Protein AF-0000000080411029 (afdb_homodimer)

Organism: NCBI:txid1345023

Foldseek 3Di:
DDPVVVVVVVLLVLLLVQVLVCCLVPNLVPDDLVNSCVSSVHDSVVSCVSPVDSLQSLLVNLLVLCQVLLVVLLVLLPDDDFLLNSLLVLLVVLLCCLVPVVSSLQSNVRSVVVQVPDPDGGVPNVSVVVSVVSSLVSCVSSLVRLQPVQQWDNPDPSSVLSVCLSVVLNVLSSCCSNCVVVDPDPPPADSSNVSVVSSCVSSVNTGD/DDPVVVVVVVLLVLLLVLVLVCCLVPNLVPDDLVNSCVSSVHDSVVSCVSPVDSLQSLLVSLLVLCQVLLVVLLVLLPDDDFLLNSLLVLLVVLLCCLVPVVSSLQSNVRSVVVQVPDPDGGVPNVSVVVSVVSSLVSCVSSLVRLQPVQQWDNPDPSSVLSVCLNVVLNVLSSCCSNCVVVDPDPPPADSSNVSVVSSCVSSVNTGD

Nearest PDB structures (foldseek):
  8svd-assembly1_T  TM=6.597E-01  e=1.134E-05  Mycolicibacterium baixiangningiae
  8sv6-assembly1_B  TM=6.384E-01  e=9.850E-06  Mycolicibacterium smegmatis
  8svd-assembly2_K  TM=6.371E-01  e=4.619E-05  Mycolicibacterium baixiangningiae
  3p9t-assembly1_B  TM=7.401E-01  e=1.561E-04  Stenotrophomonas maltophilia
  8sv6-assembly2_D  TM=5.876E-01  e=1.356E-04  Mycolicibacterium smegmatis

Secondary structure (DSSP, 8-state):
--HHHHHHHHHHHHHHHHHHHHHHHH-TTT--HHHHHHHTT--HHHHHHH-SSHHHHHHHHHHHHHHHHHHHHHHHHTSSS-HHHHHHHHHHHHHHHHHH-HHHHHHHHHHHHHHHHSSSPPTTHHHHHHHHHHHHHTTHHHHHHHHHSSSS-TTS-HHHHHHHHHHHHHHHHHHHHHTTTTS---TT--HHHHHHHHHHHHHHHH--/--HHHHHHHHHHHHHHHHHHHHHHHH-TTT--HHHHHHHTT--HHHHHHH-SSHHHHHHHHHHHHHHHHHHHHHHHHTSSS-HHHHHHHHHHHHHHHHHH-HHHHHHHHHHHHHHHHSSSPPTTHHHHHHHHHHHHHTTHHHHHHHHHSSSS-TTS-HHHHHHHHHHHHHHHHHHHHHTTTTS---TT--HHHHHHHHHHHHHHHH--

Solvent-accessible surface area (backbone atoms only — not comparable to full-atom values): 22110 Å² total; per-residue (Å²): 129,53,72,68,56,49,51,50,52,52,51,51,48,46,45,34,53,46,38,46,54,45,32,63,65,58,27,74,82,70,52,46,68,58,58,42,13,57,73,53,72,43,55,54,68,59,45,38,71,78,37,78,41,70,55,43,44,53,38,50,30,49,37,60,69,48,47,62,54,41,56,50,42,48,52,44,45,65,47,88,79,53,29,45,59,33,53,50,49,48,53,50,49,51,52,48,41,49,72,73,33,47,68,59,35,43,44,50,53,52,46,50,52,51,60,51,50,46,90,57,81,52,57,62,44,63,60,44,31,50,51,44,42,53,41,56,55,40,44,48,63,32,37,55,37,28,73,69,68,61,42,26,38,86,90,54,62,47,60,62,50,53,53,36,47,52,51,43,52,50,50,39,48,39,43,51,65,51,31,48,85,67,41,57,53,59,94,81,55,53,66,67,54,40,51,52,52,49,50,49,34,56,52,60,58,37,44,101,128,51,73,66,55,49,52,50,50,52,51,51,49,47,45,35,52,46,38,48,54,44,32,62,63,57,27,72,81,70,53,47,70,60,57,43,14,58,72,53,73,44,54,53,68,60,46,36,71,77,37,79,42,70,54,42,44,54,38,50,32,49,38,59,67,49,48,62,54,40,56,50,42,47,51,43,43,67,47,89,79,50,28,44,59,34,52,50,49,47,52,50,49,51,51,46,41,48,72,74,32,45,68,59,35,41,45,51,54,52,46,52,53,51,59,50,53,45,91,57,81,53,55,64,43,64,59,43,30,50,50,44,43,52,42,57,54,40,44,47,61,31,40,56,36,27,72,69,69,61,42,26,39,87,89,54,63,49,60,62,50,52,53,34,48,53,51,45,53,48,50,39,47,37,46,51,66,50,32,48,86,67,41,57,53,59,95,80,56,52,66,68,54,38,53,52,51,48,51,50,35,57,52,60,59,38,44,100

Sequence (416 aa):
MSKRQQNKEERMNRIIEQAEVLFLQDGFERVQMQDIADASELGVATLFRYFPKKDQLIVAAAVRNLAPTLDAFKELTSRPGNAYSRLEAILDYLLDQQVKRTSHSRFREAFESYASSVASPLPGIDDYIELQREIMETLEPLIADGKTDGSLRSNLDVKATVVTIINAFGTFGNNIILKSHISYLEDDIEPLIQQRVLREMLLSYVRPMSKRQQNKEERMNRIIEQAEVLFLQDGFERVQMQDIADASELGVATLFRYFPKKDQLIVAAAVRNLAPTLDAFKELTSRPGNAYSRLEAILDYLLDQQVKRTSHSRFREAFESYASSVASPLPGIDDYIELQREIMETLEPLIADGKTDGSLRSNLDVKATVVTIINAFGTFGNNIILKSHISYLEDDIEPLIQQRVLREMLLSYVRP

pLDDT: mean 90.52, std 8.32, range [55.97, 97.88]

Radius of gyration: 22.99 Å; Cα contacts (8 Å, |Δi|>4): 470; chains: 2; bounding box: 78×58×42 Å

InterPro domains:
  IPR001647 DNA-binding HTH domain, TetR-type [PF00440] (15-60)
  IPR001647 DNA-binding HTH domain, TetR-type [PR00455] (15-28)
  IPR001647 DNA-binding HTH domain, TetR-type [PR00455] (36-59)
  IPR001647 DNA-binding HTH domain, TetR-type [PS50977] (9-69)
  IPR009057 Homedomain-like superfamily [SSF46689] (2-86)
  IPR036271 Tetracyclin repressor-like, C-terminal domain superfamily [SSF48498] (84-171)
  IPR050109 HTH-type, TetR-like transcriptional regulator [PTHR30055] (3-175)

Structure (mmCIF, N/CA/C/O backbone):
data_AF-0000000080411029-model_v1
#
loop_
_entity.id
_entity.type
_entity.pdbx_description
1 polymer 'HTH tetR-type domain-containing protein'
#
loop_
_atom_site.group_PDB
_atom_site.id
_atom_site.type_symbol
_atom_site.label_atom_id
_atom_site.label_alt_id
_atom_site.label_comp_id
_atom_site.label_asym_id
_atom_site.label_entity_id
_atom_site.label_seq_id
_atom_site.pdbx_PDB_ins_code
_atom_site.Cartn_x
_atom_site.Cartn_y
_atom_site.Cartn_z
_atom_site.occupancy
_atom_site.B_iso_or_equiv
_atom_site.auth_seq_id
_atom_site.auth_comp_id
_atom_site.auth_asym_id
_atom_site.auth_atom_id
_atom_site.pdbx_PDB_model_num
ATOM 1 N N . MET A 1 1 ? 38.125 9.586 5.469 1 70.38 1 MET A N 1
ATOM 2 C CA . MET A 1 1 ? 37.312 10.695 5.984 1 70.38 1 MET A CA 1
ATOM 3 C C . MET A 1 1 ? 38 11.375 7.156 1 70.38 1 MET A C 1
ATOM 5 O O . MET A 1 1 ? 38.625 10.711 7.984 1 70.38 1 MET A O 1
ATOM 9 N N . SER A 1 2 ? 37.969 12.609 7.156 1 81.25 2 SER A N 1
ATOM 10 C CA . SER A 1 2 ? 38.562 13.367 8.266 1 81.25 2 SER A CA 1
ATOM 11 C C . SER A 1 2 ? 37.688 13.234 9.523 1 81.25 2 SER A C 1
ATOM 13 O O . SER A 1 2 ? 36.531 12.82 9.453 1 81.25 2 SER A O 1
ATOM 15 N N . LYS A 1 3 ? 38.312 13.391 10.695 1 82.56 3 LYS A N 1
ATOM 16 C CA . LYS A 1 3 ? 37.594 13.32 11.969 1 82.56 3 LYS A CA 1
ATOM 17 C C . LYS A 1 3 ? 36.406 14.25 11.969 1 82.56 3 LYS A C 1
ATOM 19 O O . LYS A 1 3 ? 35.344 13.898 12.492 1 82.56 3 LYS A O 1
ATOM 24 N N . ARG A 1 4 ? 36.625 15.406 11.352 1 84.56 4 ARG A N 1
ATOM 25 C CA . ARG A 1 4 ? 35.562 16.406 11.266 1 84.56 4 ARG A CA 1
ATOM 26 C C . ARG A 1 4 ? 34.375 15.875 10.438 1 84.56 4 ARG A C 1
ATOM 28 O O . ARG A 1 4 ? 33.219 16.047 10.812 1 84.56 4 ARG A O 1
ATOM 35 N N . GLN A 1 5 ? 34.812 15.258 9.344 1 84.56 5 GLN A N 1
ATOM 36 C CA . GLN A 1 5 ? 33.781 14.695 8.469 1 84.56 5 GLN A CA 1
ATOM 37 C C . GLN A 1 5 ? 33.031 13.555 9.156 1 84.56 5 GLN A C 1
ATOM 39 O O . GLN A 1 5 ? 31.828 13.43 9.031 1 84.56 5 GLN A O 1
ATOM 44 N N . GLN A 1 6 ? 33.719 12.805 9.891 1 84 6 GLN A N 1
ATOM 45 C CA . GLN A 1 6 ? 33.125 11.688 10.625 1 84 6 GLN A CA 1
ATOM 46 C C . GLN A 1 6 ? 32.156 12.18 11.703 1 84 6 GLN A C 1
ATOM 48 O O . GLN A 1 6 ? 31.078 11.617 11.883 1 84 6 GLN A O 1
ATOM 53 N N . ASN A 1 7 ? 32.594 13.211 12.383 1 84.06 7 ASN A N 1
ATOM 54 C CA . ASN A 1 7 ? 31.734 13.781 13.422 1 84.06 7 ASN A CA 1
ATOM 55 C C . ASN A 1 7 ? 30.453 14.375 12.836 1 84.06 7 ASN A C 1
ATOM 57 O O . ASN A 1 7 ? 29.375 14.242 13.422 1 84.06 7 ASN A O 1
ATOM 61 N N . LYS A 1 8 ? 30.625 14.977 11.703 1 87.69 8 LYS A N 1
ATOM 62 C CA . LYS A 1 8 ? 29.469 15.555 11.023 1 87.69 8 LYS A CA 1
ATOM 63 C C . LYS A 1 8 ? 28.484 14.461 10.602 1 87.69 8 LYS A C 1
ATOM 65 O O . LYS A 1 8 ? 27.266 14.617 10.781 1 87.69 8 LYS A O 1
ATOM 70 N N . GLU A 1 9 ? 29.031 13.414 10.102 1 89 9 GLU A N 1
ATOM 71 C CA . GLU A 1 9 ? 28.203 12.297 9.664 1 89 9 GLU A CA 1
ATOM 72 C C . GLU A 1 9 ? 27.484 11.648 10.844 1 89 9 GLU A C 1
ATOM 74 O O . GLU A 1 9 ? 26.312 11.258 10.727 1 89 9 GLU A O 1
ATOM 79 N N . GLU A 1 10 ? 28.141 11.539 11.867 1 90.88 10 GLU A N 1
ATOM 80 C CA . GLU A 1 10 ? 27.547 10.961 13.07 1 90.88 10 GLU A CA 1
ATOM 81 C C . GLU A 1 10 ? 26.406 11.836 13.594 1 90.88 10 GLU A C 1
ATOM 83 O O . GLU A 1 10 ? 25.375 11.32 14.031 1 90.88 10 GLU A O 1
ATOM 88 N N . ARG A 1 11 ? 26.656 13.133 13.617 1 91.5 11 ARG A N 1
ATOM 89 C CA . ARG A 1 11 ? 25.625 14.055 14.062 1 91.5 11 ARG A CA 1
ATOM 90 C C . ARG A 1 11 ? 24.406 14.008 13.148 1 91.5 11 ARG A C 1
ATOM 92 O O . ARG A 1 11 ? 23.266 13.992 13.609 1 91.5 11 ARG A O 1
ATOM 99 N N . MET A 1 12 ? 24.734 13.984 11.898 1 93.94 12 MET A N 1
ATOM 100 C CA . MET A 1 12 ? 23.672 13.906 10.914 1 93.94 12 MET A CA 1
ATOM 101 C C . MET A 1 12 ? 22.844 12.641 11.117 1 93.94 12 MET A C 1
ATOM 103 O O . MET A 1 12 ? 21.609 12.695 11.086 1 93.94 12 MET A O 1
ATOM 107 N N . ASN A 1 13 ? 23.469 11.594 11.367 1 94.12 13 ASN A N 1
ATOM 108 C CA . ASN A 1 13 ? 22.781 10.32 11.586 1 94.12 13 ASN A CA 1
ATOM 109 C C . ASN A 1 13 ? 21.922 10.352 12.836 1 94.12 13 ASN A C 1
ATOM 111 O O . ASN A 1 13 ? 20.812 9.805 12.852 1 94.12 13 ASN A O 1
ATOM 115 N N . ARG A 1 14 ? 22.406 10.953 13.797 1 94.31 14 ARG A N 1
ATOM 116 C CA . ARG A 1 14 ? 21.641 11.078 15.031 1 94.31 14 ARG A CA 1
ATOM 117 C C . ARG A 1 14 ? 20.391 11.914 14.828 1 94.31 14 ARG A C 1
ATOM 119 O O . ARG A 1 14 ? 19.312 11.578 15.336 1 94.31 14 ARG A O 1
ATOM 126 N N . ILE A 1 15 ? 20.547 12.992 14.109 1 97 15 ILE A N 1
ATOM 127 C CA . ILE A 1 15 ? 19.422 13.859 13.797 1 97 15 ILE A CA 1
ATOM 128 C C . ILE A 1 15 ? 18.359 13.062 13.047 1 97 15 ILE A C 1
ATOM 130 O O . ILE A 1 15 ? 17.188 13.086 13.406 1 97 15 ILE A O 1
ATOM 134 N N . ILE A 1 16 ? 18.828 12.328 12.102 1 97.12 16 ILE A N 1
ATOM 135 C CA . ILE A 1 16 ? 17.922 11.578 11.234 1 97.12 16 ILE A CA 1
ATOM 136 C C . ILE A 1 16 ? 17.203 10.5 12.055 1 97.12 16 ILE A C 1
ATOM 138 O O . ILE A 1 16 ? 15.992 10.305 11.906 1 97.12 16 ILE A O 1
ATOM 142 N N . GLU A 1 17 ? 17.906 9.867 12.93 1 95.25 17 GLU A N 1
ATOM 143 C CA . GLU A 1 17 ? 17.328 8.82 13.766 1 95.25 17 GLU A CA 1
ATOM 144 C C . GLU A 1 17 ? 16.25 9.375 14.688 1 95.25 17 GLU A C 1
ATOM 146 O O . GLU A 1 17 ? 15.172 8.781 14.812 1 95.25 17 GLU A O 1
ATOM 151 N N . GLN A 1 18 ? 16.5 10.461 15.273 1 96.44 18 GLN A N 1
ATOM 152 C CA . GLN A 1 18 ? 15.523 11.086 16.156 1 96.44 18 GLN A CA 1
ATOM 153 C C . GLN A 1 18 ? 14.305 11.57 15.383 1 96.44 18 GLN A C 1
ATOM 155 O O . GLN A 1 18 ? 13.172 11.453 15.859 1 96.44 18 GLN A O 1
ATOM 160 N N . ALA A 1 19 ? 14.578 12.109 14.273 1 97.12 19 ALA A N 1
ATOM 161 C CA . ALA A 1 19 ? 13.484 12.578 13.414 1 97.12 19 ALA A CA 1
ATOM 162 C C . ALA A 1 19 ? 12.562 11.43 13.031 1 97.12 19 ALA A C 1
ATOM 164 O O . ALA A 1 19 ? 11.336 11.57 13.062 1 97.12 19 ALA A O 1
ATOM 165 N N . GLU A 1 20 ? 13.148 10.297 12.664 1 94.94 20 GLU A N 1
ATOM 166 C CA . GLU A 1 20 ? 12.367 9.133 12.281 1 94.94 20 GLU A CA 1
ATOM 167 C C . GLU A 1 20 ? 11.414 8.711 13.391 1 94.94 20 GLU A C 1
ATOM 169 O O . GLU A 1 20 ? 10.242 8.414 13.133 1 94.94 20 GLU A O 1
ATOM 174 N N . VAL A 1 21 ? 11.906 8.703 14.562 1 93.12 21 VAL A N 1
ATOM 175 C CA . VAL A 1 21 ? 11.102 8.312 15.719 1 93.12 21 VAL A CA 1
ATOM 176 C C . VAL A 1 21 ? 9.938 9.281 15.891 1 93.12 21 VAL A C 1
ATOM 178 O O . VAL A 1 21 ? 8.789 8.859 16.047 1 93.12 21 VAL A O 1
ATOM 181 N N . LEU A 1 22 ? 10.219 10.562 15.797 1 95.06 22 LEU A N 1
ATOM 182 C CA . LEU A 1 22 ? 9.195 11.586 15.977 1 95.06 22 LEU A CA 1
ATOM 183 C C . LEU A 1 22 ? 8.172 11.531 14.844 1 95.06 22 LEU A C 1
ATOM 185 O O . LEU A 1 22 ? 6.969 11.656 15.086 1 95.06 22 LEU A O 1
ATOM 189 N N . PHE A 1 23 ? 8.672 11.344 13.641 1 93 23 PHE A N 1
ATOM 190 C CA . PHE A 1 23 ? 7.781 11.266 12.492 1 93 23 PHE A CA 1
ATOM 191 C C . PHE A 1 23 ? 6.84 10.078 12.609 1 93 23 PHE A C 1
ATOM 193 O O . PHE A 1 23 ? 5.668 10.164 12.242 1 93 23 PHE A O 1
ATOM 200 N N . LEU A 1 24 ? 7.316 8.969 13.07 1 87.56 24 LEU A N 1
ATOM 201 C CA . LEU A 1 24 ? 6.496 7.773 13.242 1 87.56 24 LEU A CA 1
ATOM 202 C C . LEU A 1 24 ? 5.461 7.977 14.344 1 87.56 24 LEU A C 1
ATOM 204 O O . LEU A 1 24 ? 4.328 7.5 14.227 1 87.56 24 LEU A O 1
ATOM 208 N N . GLN A 1 25 ? 5.848 8.633 15.336 1 86.69 25 GLN A N 1
ATOM 209 C CA . GLN A 1 25 ? 4.992 8.805 16.5 1 86.69 25 GLN A CA 1
ATOM 210 C C . GLN A 1 25 ? 3.926 9.867 16.266 1 86.69 25 GLN A C 1
ATOM 212 O O . GLN A 1 25 ? 2.756 9.672 16.594 1 86.69 25 GLN A O 1
ATOM 217 N N . ASP A 1 26 ? 4.406 11 15.594 1 86.88 26 ASP A N 1
ATOM 218 C CA . ASP A 1 26 ? 3.527 12.164 15.586 1 86.88 26 ASP A CA 1
ATOM 219 C C . ASP A 1 26 ? 3.123 12.539 14.164 1 86.88 26 ASP A C 1
ATOM 221 O O . ASP A 1 26 ? 2.234 13.375 13.961 1 86.88 26 ASP A O 1
ATOM 225 N N . GLY A 1 27 ? 3.732 11.93 13.211 1 86.88 27 GLY A N 1
ATOM 226 C CA . GLY A 1 27 ? 3.416 12.25 11.828 1 86.88 27 GLY A CA 1
ATOM 227 C C . GLY A 1 27 ? 4.293 13.352 11.258 1 86.88 27 GLY A C 1
ATOM 228 O O . GLY A 1 27 ? 4.805 14.195 12 1 86.88 27 GLY A O 1
ATOM 229 N N . PHE A 1 28 ? 4.422 13.445 9.938 1 89.25 28 PHE A N 1
ATOM 230 C CA . PHE A 1 28 ? 5.312 14.367 9.234 1 89.25 28 PHE A CA 1
ATOM 231 C C . PHE A 1 28 ? 4.836 15.805 9.391 1 89.25 28 PHE A C 1
ATOM 233 O O . PHE A 1 28 ? 5.648 16.719 9.547 1 89.25 28 PHE A O 1
ATOM 240 N N . GLU A 1 29 ? 3.594 15.977 9.383 1 82.88 29 GLU A N 1
ATOM 241 C CA . GLU A 1 29 ? 3.039 17.328 9.359 1 82.88 29 GLU A CA 1
ATOM 242 C C . GLU A 1 29 ? 3.113 17.969 10.742 1 82.88 29 GLU A C 1
ATOM 244 O O . GLU A 1 29 ? 3.402 19.156 10.859 1 82.88 29 GLU A O 1
ATOM 249 N N . ARG A 1 30 ? 2.945 17.219 11.758 1 85.69 30 ARG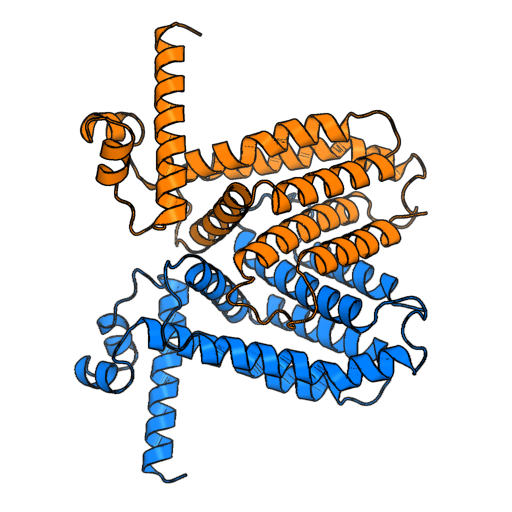 A N 1
ATOM 250 C CA . ARG A 1 30 ? 2.83 17.766 13.109 1 85.69 30 ARG A CA 1
ATOM 251 C C . ARG A 1 30 ? 4.207 18.016 13.719 1 85.69 30 ARG A C 1
ATOM 253 O O . ARG A 1 30 ? 4.379 18.938 14.516 1 85.69 30 ARG A O 1
ATOM 260 N N . VAL A 1 31 ? 5.121 17.219 13.367 1 94.19 31 VAL A N 1
ATOM 261 C CA . VAL A 1 31 ? 6.461 17.359 13.922 1 94.19 31 VAL A CA 1
ATOM 262 C C . VAL A 1 31 ? 7.102 18.641 13.406 1 94.19 31 VAL A C 1
ATOM 264 O O . VAL A 1 31 ? 7.066 18.922 12.203 1 94.19 31 VAL A O 1
ATOM 267 N N . GLN A 1 32 ? 7.629 19.453 14.281 1 96 32 GLN A N 1
ATOM 268 C CA . GLN A 1 32 ? 8.328 20.672 13.922 1 96 32 GLN A CA 1
ATOM 269 C C . GLN A 1 32 ? 9.836 20.5 14.047 1 96 32 GLN A C 1
ATOM 271 O O . GLN A 1 32 ? 10.312 19.609 14.758 1 96 32 GLN A O 1
ATOM 276 N N . MET A 1 33 ? 10.523 21.406 13.312 1 97.12 33 MET A N 1
ATOM 277 C CA . MET A 1 33 ? 11.984 21.375 13.383 1 97.12 33 MET A CA 1
ATOM 278 C C . MET A 1 33 ? 12.469 21.578 14.812 1 97.12 33 MET A C 1
ATOM 280 O O . MET A 1 33 ? 13.453 20.969 15.234 1 97.12 33 MET A O 1
ATOM 284 N N . GLN A 1 34 ? 11.742 22.344 15.539 1 97.5 34 GLN A N 1
ATOM 285 C CA . GLN A 1 34 ? 12.109 22.578 16.938 1 97.5 34 GLN A CA 1
ATOM 286 C C . GLN A 1 34 ? 12.016 21.297 17.75 1 97.5 34 GLN A C 1
ATOM 288 O O . GLN A 1 34 ? 12.859 21.031 18.625 1 97.5 34 GLN A O 1
ATOM 293 N N . ASP A 1 35 ? 11.023 20.5 17.547 1 97.75 35 ASP A N 1
ATOM 294 C CA . ASP A 1 35 ? 10.875 19.219 18.234 1 97.75 35 ASP A CA 1
ATOM 295 C C . ASP A 1 35 ? 12.094 18.312 17.984 1 97.75 35 ASP A C 1
ATOM 297 O O . ASP A 1 35 ? 12.586 17.672 18.906 1 97.75 35 ASP A O 1
ATOM 301 N N . ILE A 1 36 ? 12.508 18.297 16.719 1 97.88 36 ILE A N 1
ATOM 302 C CA . ILE A 1 36 ? 13.633 17.453 16.328 1 97.88 36 ILE A CA 1
ATOM 303 C C . ILE A 1 36 ? 14.914 17.984 16.953 1 97.88 36 ILE A C 1
ATOM 305 O O . ILE A 1 36 ? 15.75 17.219 17.438 1 97.88 36 ILE A O 1
ATOM 309 N N . ALA A 1 37 ? 15.047 19.297 16.938 1 97.88 37 ALA A N 1
ATOM 310 C CA . ALA A 1 37 ? 16.203 19.922 17.562 1 97.88 37 ALA A CA 1
ATOM 311 C C . ALA A 1 37 ? 16.297 19.531 19.047 1 97.88 37 ALA A C 1
ATOM 313 O O . ALA A 1 37 ? 17.344 19.094 19.516 1 97.88 37 ALA A O 1
ATOM 314 N N . ASP A 1 38 ? 15.195 19.625 19.734 1 97.75 38 ASP A N 1
ATOM 315 C CA . ASP A 1 38 ? 15.133 19.297 21.156 1 97.75 38 ASP A CA 1
ATOM 316 C C . ASP A 1 38 ? 15.492 17.828 21.391 1 97.75 38 ASP A C 1
ATOM 318 O O . ASP A 1 38 ? 16.297 17.516 22.266 1 97.75 38 ASP A O 1
ATOM 322 N N . ALA A 1 39 ? 14.969 16.984 20.625 1 96.88 39 ALA A N 1
ATOM 323 C CA . ALA A 1 39 ? 15.195 15.539 20.766 1 96.88 39 ALA A CA 1
ATOM 324 C C . ALA A 1 39 ? 16.656 15.188 20.469 1 96.88 39 ALA A C 1
ATOM 326 O O . ALA A 1 39 ? 17.188 14.227 21.031 1 96.88 39 ALA A O 1
ATOM 327 N N . SER A 1 40 ? 17.219 15.922 19.594 1 96.44 40 SER A N 1
ATOM 328 C CA . SER A 1 40 ? 18.594 15.672 19.188 1 96.44 40 SER A CA 1
ATOM 329 C C . SER A 1 40 ? 19.578 16.453 20.047 1 96.44 40 SER A C 1
ATOM 331 O O . SER A 1 40 ? 20.781 16.438 19.812 1 96.44 40 SER A O 1
ATOM 333 N N . GLU A 1 41 ? 19.047 17.172 20.938 1 95.94 41 GLU A N 1
ATOM 334 C CA . GLU A 1 41 ? 19.859 17.969 21.844 1 95.94 41 GLU A CA 1
ATOM 335 C C . GLU A 1 41 ? 20.734 18.969 21.078 1 95.94 41 GLU A C 1
ATOM 337 O O . GLU A 1 41 ? 21.938 19.062 21.328 1 95.94 41 GLU A O 1
ATOM 342 N N . LEU A 1 42 ? 20.094 19.578 20.172 1 95.25 42 LEU A N 1
ATOM 343 C CA . LEU A 1 42 ? 20.719 20.609 19.359 1 95.25 42 LEU A CA 1
ATOM 344 C C . LEU A 1 42 ? 19.922 21.906 19.406 1 95.25 42 LEU A C 1
ATOM 346 O O . LEU A 1 42 ? 18.734 21.906 19.734 1 95.25 42 LEU A O 1
ATOM 350 N N . GLY A 1 43 ? 20.672 23.016 19.188 1 95.31 43 GLY A N 1
ATOM 351 C CA . GLY A 1 43 ? 19.953 24.25 18.875 1 95.31 43 GLY A CA 1
ATOM 352 C C . GLY A 1 43 ? 19.266 24.203 17.516 1 95.31 43 GLY A C 1
ATOM 353 O O . GLY A 1 43 ? 19.766 23.578 16.578 1 95.31 43 GLY A O 1
ATOM 354 N N . VAL A 1 44 ? 18.156 24.891 17.453 1 96.25 44 VAL A N 1
ATOM 355 C CA . VAL A 1 44 ? 17.344 24.859 16.234 1 96.25 44 VAL A CA 1
ATOM 356 C C . VAL A 1 44 ? 18.141 25.469 15.078 1 96.25 44 VAL A C 1
ATOM 358 O O . VAL A 1 44 ? 18.016 25.016 13.938 1 96.25 44 VAL A O 1
ATOM 361 N N . ALA A 1 45 ? 19 26.406 15.312 1 96.19 45 ALA A N 1
ATOM 362 C CA . ALA A 1 45 ? 19.828 27 14.273 1 96.19 45 ALA A CA 1
ATOM 363 C C . ALA A 1 45 ? 20.812 26 13.695 1 96.19 45 ALA A C 1
ATOM 365 O O . ALA A 1 45 ? 21.062 25.969 12.492 1 96.19 45 ALA A O 1
ATOM 366 N N . THR A 1 46 ? 21.375 25.266 14.539 1 96 46 THR A N 1
ATOM 367 C CA . THR A 1 46 ? 22.312 24.219 14.125 1 96 46 THR A CA 1
ATOM 368 C C . THR A 1 46 ? 21.609 23.188 13.25 1 96 46 THR A C 1
ATOM 370 O O . THR A 1 46 ? 22.141 22.75 12.234 1 96 46 THR A O 1
ATOM 373 N N . LEU A 1 47 ? 20.375 22.766 13.688 1 97.19 47 LEU A N 1
ATOM 374 C CA . LEU A 1 47 ? 19.609 21.812 12.898 1 97.19 47 LEU A CA 1
ATOM 375 C C . LEU A 1 47 ? 19.375 22.328 11.492 1 97.19 47 LEU A C 1
ATOM 377 O O . LEU A 1 47 ? 19.531 21.594 10.516 1 97.19 47 LEU A O 1
ATOM 381 N N . PHE A 1 48 ? 19.125 23.578 11.359 1 96.75 48 PHE A N 1
ATOM 382 C CA . PHE A 1 48 ? 18.812 24.172 10.07 1 96.75 48 PHE A CA 1
ATOM 383 C C . PHE A 1 48 ? 20.062 24.266 9.203 1 96.75 48 PHE A C 1
ATOM 385 O O . PHE A 1 48 ? 19.969 24.328 7.973 1 96.75 48 PHE A O 1
ATOM 392 N N . ARG A 1 49 ? 21.219 24.266 9.859 1 95.62 49 ARG A N 1
ATOM 393 C CA . ARG A 1 49 ? 22.469 24.219 9.094 1 95.62 49 ARG A CA 1
ATOM 394 C C . ARG A 1 49 ? 22.625 22.859 8.398 1 95.62 49 ARG A C 1
ATOM 396 O O . ARG A 1 49 ? 23.172 22.781 7.297 1 95.62 49 ARG A O 1
ATOM 403 N N . TYR A 1 50 ? 22.141 21.844 9.07 1 95.25 50 TYR A N 1
ATOM 404 C CA . TYR A 1 50 ? 22.203 20.5 8.5 1 95.25 50 TYR A CA 1
ATOM 405 C C . TYR A 1 50 ? 21.078 20.266 7.504 1 95.25 50 TYR A C 1
ATOM 407 O O . TYR A 1 50 ? 21.297 19.688 6.434 1 95.25 50 TYR A O 1
ATOM 415 N N . PHE A 1 51 ? 19.859 20.703 7.926 1 96.81 51 PHE A N 1
ATOM 416 C CA . PHE A 1 51 ? 18.641 20.516 7.137 1 96.81 51 PHE A CA 1
ATOM 417 C C . PHE A 1 51 ? 17.828 21.797 7.066 1 96.81 51 PHE A C 1
ATOM 419 O O . PHE A 1 51 ? 16.922 22.016 7.867 1 96.81 51 PHE A O 1
ATOM 426 N N . PRO A 1 52 ? 18.109 22.547 6.062 1 95.62 52 PRO A N 1
ATOM 427 C CA . PRO A 1 52 ? 17.453 23.859 5.941 1 95.62 52 PRO A CA 1
ATOM 428 C C . PRO A 1 52 ? 15.945 23.766 5.777 1 95.62 52 PRO A C 1
ATOM 430 O O . PRO A 1 52 ? 15.219 24.719 6.086 1 95.62 52 PRO A O 1
ATOM 433 N N . LYS A 1 53 ? 15.508 22.578 5.285 1 94.88 53 LYS A N 1
ATOM 434 C CA . LYS A 1 53 ? 14.078 22.328 5.125 1 94.88 53 LYS A CA 1
ATOM 435 C C . LYS A 1 53 ? 13.68 21 5.746 1 94.88 53 LYS A C 1
ATOM 437 O O . LYS A 1 53 ? 14.406 20.016 5.641 1 94.88 53 LYS A O 1
ATOM 442 N N . LYS A 1 54 ? 12.547 20.969 6.352 1 95.38 54 LYS A N 1
ATOM 443 C CA . LYS A 1 54 ? 12.031 19.75 6.969 1 95.38 54 LYS A CA 1
ATOM 444 C C . LYS A 1 54 ? 11.914 18.625 5.949 1 95.38 54 LYS A C 1
ATOM 446 O O . LYS A 1 54 ? 12.25 17.469 6.246 1 95.38 54 LYS A O 1
ATOM 451 N N . ASP A 1 55 ? 11.492 18.938 4.734 1 94.44 55 ASP A N 1
ATOM 452 C CA . ASP A 1 55 ? 11.297 17.938 3.689 1 94.44 55 ASP A CA 1
ATOM 453 C C . ASP A 1 55 ? 12.602 17.203 3.375 1 94.44 55 ASP A C 1
ATOM 455 O O . ASP A 1 55 ? 12.602 16.016 3.092 1 94.44 55 ASP A O 1
ATOM 459 N N . GLN A 1 56 ? 13.664 17.906 3.42 1 96 56 GLN A N 1
ATOM 460 C CA . GLN A 1 56 ? 14.961 17.297 3.168 1 96 56 GLN A CA 1
ATOM 461 C C . GLN A 1 56 ? 15.305 16.266 4.25 1 96 56 GLN A C 1
ATOM 463 O O . GLN A 1 56 ? 15.906 15.234 3.961 1 96 56 GLN A O 1
ATOM 468 N N . LEU A 1 57 ? 14.938 16.641 5.453 1 97.38 57 LEU A N 1
ATOM 469 C CA . LEU A 1 57 ? 15.148 15.734 6.566 1 97.38 57 LEU A CA 1
ATOM 470 C C . LEU A 1 57 ? 14.266 14.492 6.438 1 97.38 57 LEU A C 1
ATOM 472 O O . LEU A 1 57 ? 14.703 13.375 6.707 1 97.38 57 LEU A O 1
ATOM 476 N N . ILE A 1 58 ? 13.07 14.648 6.004 1 96.69 58 ILE A N 1
ATOM 477 C CA . ILE A 1 58 ? 12.141 13.547 5.789 1 96.69 58 ILE A CA 1
ATOM 478 C C . ILE A 1 58 ? 12.703 12.594 4.734 1 96.69 58 ILE A C 1
ATOM 480 O O . ILE A 1 58 ? 12.727 11.375 4.941 1 96.69 58 ILE A O 1
ATOM 484 N N . VAL A 1 59 ? 13.18 13.141 3.66 1 96.56 59 VAL A N 1
ATOM 485 C CA . VAL A 1 59 ? 13.734 12.32 2.584 1 96.56 59 VAL A CA 1
ATOM 486 C C . VAL A 1 59 ? 14.992 11.609 3.072 1 96.56 59 VAL A C 1
ATOM 488 O O . VAL A 1 59 ? 15.188 10.422 2.793 1 96.56 59 VAL A O 1
ATOM 491 N N . ALA A 1 60 ? 15.789 12.328 3.805 1 97.12 60 ALA A N 1
ATOM 492 C CA . ALA A 1 60 ? 17 11.727 4.344 1 97.12 60 ALA A CA 1
ATOM 493 C C . ALA A 1 60 ? 16.672 10.547 5.258 1 97.12 60 ALA A C 1
ATOM 495 O O . ALA A 1 60 ? 17.344 9.516 5.223 1 97.12 60 ALA A O 1
ATOM 496 N N . ALA A 1 61 ? 15.68 10.711 6.062 1 97.06 61 ALA A N 1
ATOM 497 C CA . ALA A 1 61 ? 15.219 9.641 6.934 1 97.06 61 ALA A CA 1
ATOM 498 C C . ALA A 1 61 ? 14.727 8.445 6.121 1 97.06 61 ALA A C 1
ATOM 500 O O . ALA A 1 61 ? 14.969 7.293 6.48 1 97.06 61 ALA A O 1
ATOM 501 N N . ALA A 1 62 ? 14.047 8.711 5.035 1 96.19 62 ALA A N 1
ATOM 502 C CA . ALA A 1 62 ? 13.547 7.656 4.156 1 96.19 62 ALA A CA 1
ATOM 503 C C . ALA A 1 62 ? 14.695 6.898 3.498 1 96.19 62 ALA A C 1
ATOM 505 O O . ALA A 1 62 ? 14.656 5.668 3.398 1 96.19 62 ALA A O 1
ATOM 506 N N . VAL A 1 63 ? 15.664 7.637 3.066 1 96.25 63 VAL A N 1
ATOM 507 C CA . VAL A 1 63 ? 16.828 7.023 2.443 1 96.25 63 VAL A CA 1
ATOM 508 C C . VAL A 1 63 ? 17.562 6.141 3.455 1 96.25 63 VAL A C 1
ATOM 510 O O . VAL A 1 63 ? 17.906 5 3.152 1 96.25 63 VAL A O 1
ATOM 513 N N . ARG A 1 64 ? 17.719 6.668 4.613 1 95.25 64 ARG A N 1
ATOM 514 C CA . ARG A 1 64 ? 18.359 5.891 5.676 1 95.25 64 ARG A CA 1
ATOM 515 C C . ARG A 1 64 ? 17.562 4.625 5.98 1 95.25 64 ARG A C 1
ATOM 517 O O . ARG A 1 64 ? 18.141 3.557 6.184 1 95.25 64 ARG A O 1
ATOM 524 N N . ASN A 1 65 ? 16.297 4.754 6.043 1 93.56 65 ASN A N 1
ATOM 525 C CA . ASN A 1 65 ? 15.398 3.643 6.332 1 93.56 65 ASN A CA 1
ATOM 526 C C . ASN A 1 65 ? 15.5 2.547 5.277 1 93.56 65 ASN A C 1
ATOM 528 O O . ASN A 1 65 ? 15.422 1.36 5.594 1 93.56 65 ASN A O 1
ATOM 532 N N . LEU A 1 66 ? 15.711 2.934 4.031 1 93.69 66 LEU A N 1
ATOM 533 C CA . LEU A 1 66 ? 15.688 2.021 2.895 1 93.69 66 LEU A CA 1
ATOM 534 C C . LEU A 1 66 ? 17.062 1.416 2.654 1 93.69 66 LEU A C 1
ATOM 536 O O . LEU A 1 66 ? 17.172 0.327 2.088 1 93.69 66 LEU A O 1
ATOM 540 N N . ALA A 1 67 ? 18.094 2.012 3.102 1 94.62 67 ALA A N 1
ATOM 541 C CA . ALA A 1 67 ? 19.484 1.703 2.76 1 94.62 67 ALA A CA 1
ATOM 542 C C . ALA A 1 67 ? 19.828 0.261 3.121 1 94.62 67 ALA A C 1
ATOM 544 O O . ALA A 1 67 ? 20.469 -0.441 2.344 1 94.62 67 ALA A O 1
ATOM 545 N N . PRO A 1 68 ? 19.359 -0.195 4.289 1 93.94 68 PRO A N 1
ATOM 546 C CA . PRO A 1 68 ? 19.703 -1.571 4.645 1 93.94 68 PRO A CA 1
ATOM 547 C C . PRO A 1 68 ? 19.188 -2.592 3.633 1 93.94 68 PRO A C 1
ATOM 549 O O . PRO A 1 68 ? 19.781 -3.668 3.482 1 93.94 68 PRO A O 1
ATOM 552 N N . THR A 1 69 ? 18.125 -2.309 2.936 1 95 69 THR A N 1
ATOM 553 C CA . THR A 1 69 ? 17.578 -3.199 1.924 1 95 69 THR A CA 1
ATOM 554 C C . THR A 1 69 ? 18.562 -3.412 0.782 1 95 69 THR A C 1
ATOM 556 O O . THR A 1 69 ? 18.688 -4.52 0.252 1 95 69 THR A O 1
ATOM 559 N N . LEU A 1 70 ? 19.25 -2.348 0.394 1 96.19 70 LEU A N 1
ATOM 560 C CA . LEU A 1 70 ? 20.234 -2.455 -0.675 1 96.19 70 LEU A CA 1
ATOM 561 C C . LEU A 1 70 ? 21.312 -3.475 -0.321 1 96.19 70 LEU A C 1
ATOM 563 O O . LEU A 1 70 ? 21.641 -4.355 -1.123 1 96.19 70 LEU A O 1
ATOM 567 N N . ASP A 1 71 ? 21.828 -3.35 0.922 1 96.12 71 ASP A N 1
ATOM 568 C CA . ASP A 1 71 ? 22.875 -4.258 1.354 1 96.12 71 ASP A CA 1
ATOM 569 C C . ASP A 1 71 ? 22.375 -5.695 1.425 1 96.12 71 ASP A C 1
ATOM 571 O O . ASP A 1 71 ? 23.078 -6.629 1.014 1 96.12 71 ASP A O 1
ATOM 575 N N . ALA A 1 72 ? 21.203 -5.875 1.941 1 96.81 72 ALA A N 1
ATOM 576 C CA . ALA A 1 72 ? 20.625 -7.207 2.045 1 96.81 72 ALA A CA 1
ATOM 577 C C . ALA A 1 72 ? 20.422 -7.828 0.666 1 96.81 72 ALA A C 1
ATOM 579 O O . ALA A 1 72 ? 20.766 -8.992 0.446 1 96.81 72 ALA A O 1
ATOM 580 N N . PHE A 1 73 ? 19.891 -7.031 -0.273 1 97.38 73 PHE A N 1
ATOM 581 C CA . PHE A 1 73 ? 19.641 -7.527 -1.62 1 97.38 73 PHE A CA 1
ATOM 582 C C . PHE A 1 73 ? 20.938 -7.891 -2.322 1 97.38 73 PHE A C 1
ATOM 584 O O . PHE A 1 73 ? 21.016 -8.914 -3.004 1 97.38 73 PHE A O 1
ATOM 591 N N . LYS A 1 74 ? 21.953 -7.051 -2.141 1 96.94 74 LYS A N 1
ATOM 592 C CA . LYS A 1 74 ? 23.266 -7.359 -2.711 1 96.94 74 LYS A CA 1
ATOM 593 C C . LYS A 1 74 ? 23.781 -8.711 -2.221 1 96.94 74 LYS A C 1
ATOM 595 O O . LYS A 1 74 ? 24.25 -9.531 -3.016 1 96.94 74 LYS A O 1
ATOM 600 N N . GLU A 1 75 ? 23.609 -8.875 -0.976 1 97.12 75 GLU A N 1
ATOM 601 C CA . GLU A 1 75 ? 24.078 -10.125 -0.373 1 97.12 75 GLU A CA 1
ATOM 602 C C . GLU A 1 75 ? 23.25 -11.312 -0.862 1 97.12 75 GLU A C 1
ATOM 604 O O . GLU A 1 75 ? 23.797 -12.336 -1.271 1 97.12 75 GLU A O 1
ATOM 609 N N . LEU A 1 76 ? 21.984 -11.242 -0.863 1 97.44 76 LEU A N 1
ATOM 610 C CA . LEU A 1 76 ? 21.078 -12.336 -1.166 1 97.44 76 LEU A CA 1
ATOM 611 C C . LEU A 1 76 ? 21.156 -12.719 -2.641 1 97.44 76 LEU A C 1
ATOM 613 O O . LEU A 1 76 ? 21.047 -13.898 -2.988 1 97.44 76 LEU A O 1
ATOM 617 N N . THR A 1 77 ? 21.344 -11.734 -3.52 1 96.31 77 THR A N 1
ATOM 618 C CA . THR A 1 77 ? 21.359 -12.008 -4.953 1 96.31 77 THR A CA 1
ATOM 619 C C . THR A 1 77 ? 22.719 -12.578 -5.383 1 96.31 77 THR A C 1
ATOM 621 O O . THR A 1 77 ? 22.844 -13.109 -6.484 1 96.31 77 THR A O 1
ATOM 624 N N . SER A 1 78 ? 23.703 -12.461 -4.527 1 92.56 78 SER A N 1
ATOM 625 C CA . SER A 1 78 ? 25.031 -12.953 -4.844 1 92.56 78 SER A CA 1
ATOM 626 C C . SER A 1 78 ? 25.312 -14.289 -4.164 1 92.56 78 SER A C 1
ATOM 628 O O . SER A 1 78 ? 26.375 -14.883 -4.348 1 92.56 78 SER A O 1
ATOM 630 N N . ARG A 1 79 ? 24.344 -14.758 -3.408 1 93.5 79 ARG A N 1
ATOM 631 C CA . ARG A 1 79 ? 24.5 -16.031 -2.723 1 93.5 79 ARG A CA 1
ATOM 632 C C . ARG A 1 79 ? 24.594 -17.188 -3.721 1 93.5 79 ARG A C 1
ATOM 634 O O . ARG A 1 79 ? 24 -17.125 -4.801 1 93.5 79 ARG A O 1
ATOM 641 N N . PRO A 1 80 ? 25.391 -18.219 -3.285 1 94.62 80 PRO A N 1
ATOM 642 C CA . PRO A 1 80 ? 25.375 -19.406 -4.133 1 94.62 80 PRO A CA 1
ATOM 643 C C . PRO A 1 80 ? 23.984 -20.031 -4.258 1 94.62 80 PRO A C 1
ATOM 645 O O . PRO A 1 80 ? 23.141 -19.859 -3.365 1 94.62 80 PRO A O 1
ATOM 648 N N . GLY A 1 81 ? 23.797 -20.734 -5.383 1 95.19 81 GLY A N 1
ATOM 649 C CA . GLY A 1 81 ? 22.5 -21.344 -5.648 1 95.19 81 GLY A CA 1
ATOM 650 C C . GLY A 1 81 ? 21.906 -20.922 -6.98 1 95.19 81 GLY A C 1
ATOM 651 O O . GLY A 1 81 ? 22.578 -20.312 -7.805 1 95.19 81 GLY A O 1
ATOM 652 N N . ASN A 1 82 ? 20.641 -21.344 -7.176 1 96.81 82 ASN A N 1
ATOM 653 C CA . ASN A 1 82 ? 19.969 -20.984 -8.422 1 96.81 82 ASN A CA 1
ATOM 654 C C . ASN A 1 82 ? 19.016 -19.812 -8.234 1 96.81 82 ASN A C 1
ATOM 656 O O . ASN A 1 82 ? 18.875 -19.297 -7.125 1 96.81 82 ASN A O 1
ATOM 660 N N . ALA A 1 83 ? 18.438 -19.312 -9.242 1 97.25 83 ALA A N 1
ATOM 661 C CA . ALA A 1 83 ? 17.594 -18.109 -9.227 1 97.25 83 ALA A CA 1
ATOM 662 C C . ALA A 1 83 ? 16.406 -18.297 -8.297 1 97.25 83 ALA A C 1
ATOM 664 O O . ALA A 1 83 ? 16.047 -17.375 -7.555 1 97.25 83 ALA A O 1
ATOM 665 N N . TYR A 1 84 ? 15.828 -19.469 -8.312 1 97.75 84 TYR A N 1
ATOM 666 C CA . TYR A 1 84 ? 14.664 -19.734 -7.469 1 97.75 84 TYR A CA 1
ATOM 667 C C . TYR A 1 84 ? 15.016 -19.609 -5.992 1 97.75 84 TYR A C 1
ATOM 669 O O . TYR A 1 84 ? 14.297 -18.953 -5.234 1 97.75 84 TYR A O 1
ATOM 677 N N . SER A 1 85 ? 16.094 -20.234 -5.59 1 97.38 85 SER A N 1
ATOM 678 C CA . SER A 1 85 ? 16.5 -20.203 -4.191 1 97.38 85 SER A CA 1
ATOM 679 C C . SER A 1 85 ? 16.828 -18.781 -3.744 1 97.38 85 SER A C 1
ATOM 681 O O . SER A 1 85 ? 16.562 -18.406 -2.598 1 97.38 85 SER A O 1
ATOM 683 N N . ARG A 1 86 ? 17.406 -17.984 -4.57 1 97.75 86 ARG A N 1
ATOM 684 C CA . ARG A 1 86 ? 17.688 -16.594 -4.25 1 97.75 86 ARG A CA 1
ATOM 685 C C . ARG A 1 86 ? 16.406 -15.773 -4.141 1 97.75 86 ARG A C 1
ATOM 687 O O . ARG A 1 86 ? 16.281 -14.922 -3.26 1 97.75 86 ARG A O 1
ATOM 694 N N . LEU A 1 87 ? 15.438 -16.016 -5.066 1 97.69 87 LEU A N 1
ATOM 695 C CA . LEU A 1 87 ? 14.133 -15.359 -4.973 1 97.69 87 LEU A CA 1
ATOM 696 C C . LEU A 1 87 ? 13.445 -15.711 -3.656 1 97.69 87 LEU A C 1
ATOM 698 O O . LEU A 1 87 ? 12.914 -14.828 -2.975 1 97.69 87 LEU A O 1
ATOM 702 N N . GLU A 1 88 ? 13.555 -16.938 -3.289 1 97.44 88 GLU A N 1
ATOM 703 C CA . GLU A 1 88 ? 12.992 -17.391 -2.02 1 97.44 88 GLU A CA 1
ATOM 704 C C . GLU A 1 88 ? 13.641 -16.672 -0.842 1 97.44 88 GLU A C 1
ATOM 706 O O . GLU A 1 88 ? 12.953 -16.25 0.093 1 97.44 88 GLU A O 1
ATOM 711 N N . ALA A 1 89 ? 14.898 -16.547 -0.897 1 97.31 89 ALA A N 1
ATOM 712 C CA . ALA A 1 89 ? 15.641 -15.883 0.171 1 97.31 89 ALA A CA 1
ATOM 713 C C . ALA A 1 89 ? 15.242 -14.414 0.285 1 97.31 89 ALA A C 1
ATOM 715 O O . ALA A 1 89 ? 15.156 -13.875 1.389 1 97.31 89 ALA A O 1
ATOM 716 N N . ILE A 1 90 ? 15.039 -13.805 -0.825 1 97.44 90 ILE A N 1
ATOM 717 C CA . ILE A 1 90 ? 14.617 -12.406 -0.843 1 97.44 90 ILE A CA 1
ATOM 718 C C . ILE A 1 90 ? 13.234 -12.281 -0.203 1 97.44 90 ILE A C 1
ATOM 720 O O . ILE A 1 90 ? 13 -11.391 0.618 1 97.44 90 ILE A O 1
ATOM 724 N N . LEU A 1 91 ? 12.312 -13.164 -0.566 1 97.19 91 LEU A N 1
ATOM 725 C CA . LEU A 1 91 ? 10.977 -13.133 0.026 1 97.19 91 LEU A CA 1
ATOM 726 C C . LEU A 1 91 ? 11.047 -13.398 1.526 1 97.19 91 LEU A C 1
ATOM 728 O O . LEU A 1 91 ? 10.305 -12.789 2.301 1 97.19 91 LEU A O 1
ATOM 732 N N . ASP A 1 92 ? 11.945 -14.297 1.936 1 95.56 92 ASP A N 1
ATOM 733 C CA . ASP A 1 92 ? 12.141 -14.562 3.357 1 95.56 92 ASP A CA 1
ATOM 734 C C . ASP A 1 92 ? 12.641 -13.312 4.082 1 95.56 92 ASP A C 1
ATOM 736 O O . ASP A 1 92 ? 12.188 -13.008 5.188 1 95.56 92 ASP A O 1
ATOM 740 N N . TYR A 1 93 ? 13.539 -12.672 3.461 1 95.44 93 TYR A N 1
ATOM 741 C CA . TYR A 1 93 ? 14.039 -11.422 4.016 1 95.44 93 TYR A CA 1
ATOM 742 C C . TYR A 1 93 ? 12.914 -10.406 4.184 1 95.44 93 TYR A C 1
ATOM 744 O O . TYR A 1 93 ? 12.789 -9.773 5.238 1 95.44 93 TYR A O 1
ATOM 752 N N . LEU A 1 94 ? 12.102 -10.234 3.141 1 93.81 94 LEU A N 1
ATOM 753 C CA . LEU A 1 94 ? 11.008 -9.273 3.189 1 93.81 94 LEU A CA 1
ATOM 754 C C . LEU A 1 94 ? 10.008 -9.641 4.277 1 93.81 94 LEU A C 1
ATOM 756 O O . LEU A 1 94 ? 9.508 -8.766 4.992 1 93.81 94 LEU A O 1
ATOM 760 N N . LEU A 1 95 ? 9.742 -10.883 4.41 1 91.75 95 LEU A N 1
ATOM 761 C CA . LEU A 1 95 ? 8.844 -11.352 5.461 1 91.75 95 LEU A CA 1
ATOM 762 C C . LEU A 1 95 ? 9.398 -11.031 6.84 1 91.75 95 LEU A C 1
ATOM 764 O O . LEU A 1 95 ? 8.672 -10.555 7.715 1 91.75 95 LEU A O 1
ATOM 768 N N . ASP A 1 96 ? 10.664 -11.281 7.008 1 90.81 96 ASP A N 1
ATOM 769 C CA . ASP A 1 96 ? 11.336 -11.031 8.281 1 90.81 96 ASP A CA 1
ATOM 770 C C . ASP A 1 96 ? 11.297 -9.547 8.641 1 90.81 96 ASP A C 1
ATOM 772 O O . ASP A 1 96 ? 11.094 -9.188 9.797 1 90.81 96 ASP A O 1
ATOM 776 N N . GLN A 1 97 ? 11.508 -8.703 7.641 1 87.75 97 GLN A N 1
ATOM 777 C CA . GLN A 1 97 ? 11.469 -7.258 7.852 1 87.75 97 GLN A CA 1
ATOM 778 C C . GLN A 1 97 ? 10.086 -6.805 8.312 1 87.75 97 GLN A C 1
ATOM 780 O O . GLN A 1 97 ? 9.969 -5.926 9.164 1 87.75 97 GLN A O 1
ATOM 785 N N . GLN A 1 98 ? 9.055 -7.352 7.812 1 83.31 98 GLN A N 1
ATOM 786 C CA . GLN A 1 98 ? 7.688 -6.973 8.133 1 83.31 98 GLN A CA 1
ATOM 787 C C . GLN A 1 98 ? 7.312 -7.414 9.547 1 83.31 98 GLN A C 1
ATOM 789 O O . GLN A 1 98 ? 6.539 -6.738 10.234 1 83.31 98 GLN A O 1
ATOM 794 N N . VAL A 1 99 ? 7.887 -8.539 9.953 1 80.38 99 VAL A N 1
ATOM 795 C CA . VAL A 1 99 ? 7.531 -9.117 11.25 1 80.38 99 VAL A CA 1
ATOM 796 C C . VAL A 1 99 ? 8.398 -8.492 12.344 1 80.38 99 VAL A C 1
ATOM 798 O O . VAL A 1 99 ? 7.902 -8.188 13.43 1 80.38 99 VAL A O 1
ATOM 801 N N . LYS A 1 100 ? 9.648 -8.25 12.047 1 79.31 100 LYS A N 1
ATOM 802 C CA . LYS A 1 100 ? 10.602 -7.852 13.086 1 79.31 100 LYS A CA 1
ATOM 803 C C . LYS A 1 100 ? 10.805 -6.34 13.086 1 79.31 100 LYS A C 1
ATOM 805 O O . LYS A 1 100 ? 11.211 -5.762 14.094 1 79.31 100 LYS A O 1
ATOM 810 N N . ARG A 1 101 ? 10.594 -5.75 11.977 1 79.94 101 ARG A N 1
ATOM 811 C CA . ARG A 1 101 ? 10.875 -4.324 11.867 1 79.94 101 ARG A CA 1
ATOM 812 C C . ARG A 1 101 ? 9.633 -3.551 11.438 1 79.94 101 ARG A C 1
ATOM 814 O O . ARG A 1 101 ? 9.656 -2.83 10.438 1 79.94 101 ARG A O 1
ATOM 821 N N . THR A 1 102 ? 8.75 -3.594 12.32 1 80.5 102 THR A N 1
ATOM 822 C CA . THR A 1 102 ? 7.441 -3.027 12.008 1 80.5 102 THR A CA 1
ATOM 823 C C . THR A 1 102 ? 7.523 -1.51 11.883 1 80.5 102 THR A C 1
ATOM 825 O O . THR A 1 102 ? 6.891 -0.918 11.008 1 80.5 102 THR A O 1
ATOM 828 N N . SER A 1 103 ? 8.422 -0.945 12.727 1 83.69 103 SER A N 1
ATOM 829 C CA . SER A 1 103 ? 8.562 0.506 12.68 1 83.69 103 SER A CA 1
ATOM 830 C C . SER A 1 103 ? 9.156 0.964 11.352 1 83.69 103 SER A C 1
ATOM 832 O O . SER A 1 103 ? 8.734 1.982 10.797 1 83.69 103 SER A O 1
ATOM 834 N N . HIS A 1 104 ? 10.086 0.174 10.805 1 86.31 104 HIS A N 1
ATOM 835 C CA . HIS A 1 104 ? 10.711 0.501 9.531 1 86.31 104 HIS A CA 1
ATOM 836 C C . HIS A 1 104 ? 9.711 0.413 8.383 1 86.31 104 HIS A C 1
ATOM 838 O O . HIS A 1 104 ? 9.664 1.301 7.527 1 86.31 104 HIS A O 1
ATOM 844 N N . SER A 1 105 ? 8.922 -0.613 8.438 1 84.69 105 SER A N 1
ATOM 845 C CA . SER A 1 105 ? 7.91 -0.804 7.395 1 84.69 105 SER A CA 1
ATOM 846 C C . SER A 1 105 ? 6.832 0.269 7.469 1 84.69 105 SER A C 1
ATOM 848 O O . SER A 1 105 ? 6.383 0.778 6.441 1 84.69 105 SER A O 1
ATOM 850 N N . ARG A 1 106 ? 6.5 0.547 8.656 1 83.19 106 ARG A N 1
ATOM 851 C CA . ARG A 1 106 ? 5.5 1.59 8.859 1 83.19 106 ARG A CA 1
ATOM 852 C C . ARG A 1 106 ? 6.008 2.938 8.359 1 83.19 106 ARG A C 1
ATOM 854 O O . ARG A 1 106 ? 5.258 3.693 7.734 1 83.19 106 ARG A O 1
ATOM 861 N N . PHE A 1 107 ? 7.242 3.188 8.688 1 88.12 107 PHE A N 1
ATOM 862 C CA . PHE A 1 107 ? 7.828 4.445 8.242 1 88.12 107 PHE A CA 1
ATOM 863 C C . PHE A 1 107 ? 7.855 4.516 6.715 1 88.12 107 PHE A C 1
ATOM 865 O O . PHE A 1 107 ? 7.508 5.543 6.133 1 88.12 107 PHE A O 1
ATOM 872 N N . ARG A 1 108 ? 8.227 3.459 6.117 1 88.06 108 ARG A N 1
ATOM 873 C CA . ARG A 1 108 ? 8.312 3.4 4.664 1 88.06 108 ARG A CA 1
ATOM 874 C C . ARG A 1 108 ? 6.957 3.676 4.023 1 88.06 108 ARG A C 1
ATOM 876 O O . ARG A 1 108 ? 6.855 4.461 3.08 1 88.06 108 ARG A O 1
ATOM 883 N N . GLU A 1 109 ? 6.027 3.004 4.504 1 83.69 109 GLU A N 1
ATOM 884 C CA . GLU A 1 109 ? 4.68 3.184 3.977 1 83.69 109 GLU A CA 1
ATOM 885 C C . GLU A 1 109 ? 4.191 4.617 4.18 1 83.69 109 GLU A C 1
ATOM 887 O O . GLU A 1 109 ? 3.609 5.215 3.273 1 83.69 109 GLU A O 1
ATOM 892 N N . ALA A 1 110 ? 4.402 5.172 5.336 1 82.81 110 ALA A N 1
ATOM 893 C CA . ALA A 1 110 ? 4.004 6.543 5.637 1 82.81 110 ALA A CA 1
ATOM 894 C C . ALA A 1 110 ? 4.707 7.531 4.715 1 82.81 110 ALA A C 1
ATOM 896 O O . ALA A 1 110 ? 4.086 8.469 4.207 1 82.81 110 ALA A O 1
ATOM 897 N N . PHE A 1 111 ? 5.941 7.297 4.523 1 89.06 111 PHE A N 1
ATOM 898 C CA . PHE A 1 111 ? 6.715 8.195 3.676 1 89.06 111 PHE A CA 1
ATOM 899 C C . PHE A 1 111 ? 6.195 8.164 2.242 1 89.06 111 PHE A C 1
ATOM 901 O O . PHE A 1 111 ? 5.977 9.219 1.636 1 89.06 111 PHE A O 1
ATOM 908 N N . GLU A 1 112 ? 6.055 6.988 1.702 1 86.44 112 GLU A N 1
ATOM 909 C CA . GLU A 1 112 ? 5.641 6.879 0.306 1 86.44 112 GLU A CA 1
ATOM 910 C C . GLU A 1 112 ? 4.254 7.48 0.093 1 86.44 112 GLU A C 1
ATOM 912 O O . GLU A 1 112 ? 3.988 8.086 -0.948 1 86.44 112 GLU A O 1
ATOM 917 N N . SER A 1 113 ? 3.463 7.309 1.062 1 79.81 113 SER A N 1
ATOM 918 C CA . SER A 1 113 ? 2.15 7.945 1.005 1 79.81 113 SER A CA 1
ATOM 919 C C . SER A 1 113 ? 2.275 9.469 1.025 1 79.81 113 SER A C 1
ATOM 921 O O . SER A 1 113 ? 1.647 10.156 0.22 1 79.81 113 SER A O 1
ATOM 923 N N . TYR A 1 114 ? 3.104 9.961 1.881 1 83.19 114 TYR A N 1
ATOM 924 C CA . TYR A 1 114 ? 3.342 11.398 2.014 1 83.19 114 TYR A CA 1
ATOM 925 C C . TYR A 1 114 ? 3.928 11.977 0.731 1 83.19 114 TYR A C 1
ATOM 927 O O . TYR A 1 114 ? 3.418 12.961 0.198 1 83.19 114 TYR A O 1
ATOM 935 N N . ALA A 1 115 ? 4.91 11.336 0.242 1 87.25 115 ALA A N 1
ATOM 936 C CA . ALA A 1 115 ? 5.633 11.82 -0.933 1 87.25 115 ALA A CA 1
ATOM 937 C C . ALA A 1 115 ? 4.742 11.789 -2.174 1 87.25 115 ALA A C 1
ATOM 939 O O . ALA A 1 115 ? 4.914 12.602 -3.088 1 87.25 115 ALA A O 1
ATOM 940 N N . SER A 1 116 ? 3.818 10.906 -2.203 1 81.06 116 SER A N 1
ATOM 941 C CA . SER A 1 116 ? 2.938 10.766 -3.357 1 81.06 116 SER A CA 1
ATOM 942 C C . SER A 1 116 ? 1.792 11.766 -3.307 1 81.06 116 SER A C 1
ATOM 944 O O . SER A 1 116 ? 1.127 12.016 -4.316 1 81.06 116 SER A O 1
ATOM 946 N N . SER A 1 117 ? 1.527 12.312 -2.156 1 75.62 117 SER A N 1
ATOM 947 C CA . SER A 1 117 ? 0.361 13.164 -1.96 1 75.62 117 SER A CA 1
ATOM 948 C C . SER A 1 117 ? 0.716 14.641 -2.148 1 75.62 117 SER A C 1
ATOM 950 O O . SER A 1 117 ? -0.17 15.477 -2.32 1 75.62 117 SER A O 1
ATOM 952 N N . VAL A 1 118 ? 1.99 14.906 -2.066 1 76.88 118 VAL A N 1
ATOM 953 C CA . VAL A 1 118 ? 2.395 16.297 -2.182 1 76.88 118 VAL A CA 1
ATOM 954 C C . VAL A 1 118 ? 2.342 16.734 -3.643 1 76.88 118 VAL A C 1
ATOM 956 O O . VAL A 1 118 ? 2.539 15.922 -4.547 1 76.88 118 VAL A O 1
ATOM 959 N N . ALA A 1 119 ? 2.08 17.984 -3.848 1 73.5 119 ALA A N 1
ATOM 960 C CA . ALA A 1 119 ? 1.861 18.562 -5.176 1 73.5 119 ALA A CA 1
ATOM 961 C C . ALA A 1 119 ? 3.156 18.578 -5.984 1 73.5 119 ALA A C 1
ATOM 963 O O . ALA A 1 119 ? 3.133 18.453 -7.211 1 73.5 119 ALA A O 1
ATOM 964 N N . SER A 1 120 ? 4.188 18.828 -5.34 1 82.88 120 SER A N 1
ATOM 965 C CA . SER A 1 120 ? 5.496 18.875 -5.984 1 82.88 120 SER A CA 1
ATOM 966 C C . SER A 1 120 ? 6.453 17.859 -5.348 1 82.88 120 SER A C 1
ATOM 968 O O . SER A 1 120 ? 6.34 17.562 -4.16 1 82.88 120 SER A O 1
ATOM 970 N N . PRO A 1 121 ? 7.367 17.422 -6.152 1 86.31 121 PRO A N 1
ATOM 971 C CA . PRO A 1 121 ? 8.336 16.484 -5.594 1 86.31 121 PRO A CA 1
ATOM 972 C C . PRO A 1 121 ? 9.102 17.062 -4.406 1 86.31 121 PRO A C 1
ATOM 974 O O . PRO A 1 121 ? 9.445 18.25 -4.41 1 86.31 121 PRO A O 1
ATOM 977 N N . LEU A 1 122 ? 9.258 16.219 -3.428 1 91.31 122 LEU A N 1
ATOM 978 C CA . LEU A 1 122 ? 10.016 16.641 -2.25 1 91.31 122 LEU A CA 1
ATOM 979 C C . LEU A 1 122 ? 11.469 16.922 -2.611 1 91.31 122 LEU A C 1
ATOM 981 O O . LEU A 1 122 ? 12.07 16.203 -3.404 1 91.31 122 LEU A O 1
ATOM 985 N N . PRO A 1 123 ? 11.953 18 -2.041 1 92.19 123 PRO A N 1
ATOM 986 C CA . PRO A 1 123 ? 13.383 18.219 -2.254 1 92.19 123 PRO A CA 1
ATOM 987 C C . PRO A 1 123 ? 14.242 17.031 -1.845 1 92.19 123 PRO A C 1
ATOM 989 O O . PRO A 1 123 ? 14.086 16.5 -0.743 1 92.19 123 PRO A O 1
ATOM 992 N N . GLY A 1 124 ? 15.117 16.578 -2.736 1 92.56 124 GLY A N 1
ATOM 993 C CA . GLY A 1 124 ? 16.016 15.469 -2.447 1 92.56 124 GLY A CA 1
ATOM 994 C C . GLY A 1 124 ? 15.406 14.109 -2.74 1 92.56 124 GLY A C 1
ATOM 995 O O . GLY A 1 124 ? 16.031 13.078 -2.496 1 92.56 124 GLY A O 1
ATOM 996 N N . ILE A 1 125 ? 14.195 14.109 -3.289 1 93.62 125 ILE A N 1
ATOM 997 C CA . ILE A 1 125 ? 13.477 12.867 -3.529 1 93.62 125 ILE A CA 1
ATOM 998 C C . ILE A 1 125 ? 14.258 11.992 -4.508 1 93.62 125 ILE A C 1
ATOM 1000 O O . ILE A 1 125 ? 14.125 10.766 -4.504 1 93.62 125 ILE A O 1
ATOM 1004 N N . ASP A 1 126 ? 15.078 12.562 -5.328 1 93.19 126 ASP A N 1
ATOM 1005 C CA . ASP A 1 126 ? 15.883 11.828 -6.305 1 93.19 126 ASP A CA 1
ATOM 1006 C C . ASP A 1 126 ? 16.797 10.828 -5.617 1 93.19 126 ASP A C 1
ATOM 1008 O O . ASP A 1 126 ? 17.094 9.766 -6.168 1 93.19 126 ASP A O 1
ATOM 1012 N N . ASP A 1 127 ? 17.266 11.18 -4.398 1 94.5 127 ASP A N 1
ATOM 1013 C CA . ASP A 1 127 ? 18.109 10.266 -3.648 1 94.5 127 ASP A CA 1
ATOM 1014 C C . ASP A 1 127 ? 17.375 8.977 -3.309 1 94.5 127 ASP A C 1
ATOM 1016 O O . ASP A 1 127 ? 17.953 7.887 -3.363 1 94.5 127 ASP A O 1
ATOM 1020 N N . TYR A 1 128 ? 16.203 9.094 -2.975 1 94.81 128 TYR A N 1
ATOM 1021 C CA . TYR A 1 128 ? 15.359 7.953 -2.654 1 94.81 128 TYR A CA 1
ATOM 1022 C C . TYR A 1 128 ? 15.078 7.117 -3.896 1 94.81 128 TYR A C 1
ATOM 1024 O O . TYR A 1 128 ? 15.203 5.891 -3.867 1 94.81 128 TYR A O 1
ATOM 1032 N N . ILE A 1 129 ? 14.773 7.809 -5 1 91.25 129 ILE A N 1
ATOM 1033 C CA . ILE A 1 129 ? 14.469 7.145 -6.262 1 91.25 129 ILE A CA 1
ATOM 1034 C C . ILE A 1 129 ? 15.711 6.414 -6.773 1 91.25 129 ILE A C 1
ATOM 1036 O O . ILE A 1 129 ? 15.617 5.281 -7.254 1 91.25 129 ILE A O 1
ATOM 1040 N N . GLU A 1 130 ? 16.828 7.02 -6.617 1 93.44 130 GLU A N 1
ATOM 1041 C CA . GLU A 1 130 ? 18.078 6.406 -7.043 1 93.44 130 GLU A CA 1
ATOM 1042 C C . GLU A 1 130 ? 18.391 5.164 -6.215 1 93.44 130 GLU A C 1
ATOM 1044 O O . GLU A 1 130 ? 18.875 4.16 -6.75 1 93.44 130 GLU A O 1
ATOM 1049 N N . LEU A 1 131 ? 18.172 5.27 -4.93 1 94.56 131 LEU A N 1
ATOM 1050 C CA . LEU A 1 131 ? 18.391 4.117 -4.062 1 94.56 131 LEU A CA 1
ATOM 1051 C C . LEU A 1 131 ? 17.469 2.957 -4.461 1 94.56 131 LEU A C 1
ATOM 1053 O O . LEU A 1 131 ? 17.906 1.803 -4.484 1 94.56 131 LEU A O 1
ATOM 1057 N N . GLN A 1 132 ? 16.25 3.201 -4.785 1 92.31 132 GLN A N 1
ATOM 1058 C CA . GLN A 1 132 ? 15.336 2.18 -5.273 1 92.31 132 GLN A CA 1
ATOM 1059 C C . GLN A 1 132 ? 15.852 1.549 -6.562 1 92.31 132 GLN A C 1
ATOM 1061 O O . GLN A 1 132 ? 15.758 0.333 -6.746 1 92.31 132 GLN A O 1
ATOM 1066 N N . ARG A 1 133 ? 16.359 2.418 -7.422 1 91.12 133 ARG A N 1
ATOM 1067 C CA . ARG A 1 133 ? 16.938 1.93 -8.672 1 91.12 133 ARG A CA 1
ATOM 1068 C C . ARG A 1 133 ? 18.109 0.982 -8.398 1 91.12 133 ARG A C 1
ATOM 1070 O O . ARG A 1 133 ? 18.188 -0.089 -9 1 91.12 133 ARG A O 1
ATOM 1077 N N . GLU A 1 134 ? 18.953 1.41 -7.523 1 94.12 134 GLU A N 1
ATOM 1078 C CA . GLU A 1 134 ? 20.094 0.583 -7.168 1 94.12 134 GLU A CA 1
ATOM 1079 C C . GLU A 1 134 ? 19.656 -0.764 -6.602 1 94.12 134 GLU A C 1
ATOM 1081 O O . GLU A 1 134 ? 20.25 -1.798 -6.914 1 94.12 134 GLU A O 1
ATOM 1086 N N . ILE A 1 135 ? 18.672 -0.738 -5.812 1 94.06 135 ILE A N 1
ATOM 1087 C CA . ILE A 1 135 ? 18.141 -1.967 -5.23 1 94.06 135 ILE A CA 1
ATOM 1088 C C . ILE A 1 135 ? 17.641 -2.889 -6.34 1 94.06 135 ILE A C 1
ATOM 1090 O O . ILE A 1 135 ? 17.953 -4.078 -6.363 1 94.06 135 ILE A O 1
ATOM 1094 N N . MET A 1 136 ? 16.922 -2.369 -7.273 1 91.12 136 MET A N 1
ATOM 1095 C CA . MET A 1 136 ? 16.406 -3.152 -8.391 1 91.12 136 MET A CA 1
ATOM 1096 C C . MET A 1 136 ? 17.547 -3.711 -9.242 1 91.12 136 MET A C 1
ATOM 1098 O O . MET A 1 136 ? 17.453 -4.836 -9.742 1 91.12 136 MET A O 1
ATOM 1102 N N . GLU A 1 137 ? 18.531 -2.957 -9.398 1 92.94 137 GLU A N 1
ATOM 1103 C CA . GLU A 1 137 ? 19.672 -3.371 -10.211 1 92.94 137 GLU A CA 1
ATOM 1104 C C . GLU A 1 137 ? 20.375 -4.582 -9.594 1 92.94 137 GLU A C 1
ATOM 1106 O O . GLU A 1 137 ? 20.984 -5.383 -10.312 1 92.94 137 GLU A O 1
ATOM 1111 N N . THR A 1 138 ? 20.297 -4.648 -8.289 1 95.94 138 THR A N 1
ATOM 1112 C CA . THR A 1 138 ? 20.922 -5.789 -7.633 1 95.94 138 THR A CA 1
ATOM 1113 C C . THR A 1 138 ? 20.25 -7.094 -8.062 1 95.94 138 THR A C 1
ATOM 1115 O O . THR A 1 138 ? 20.797 -8.18 -7.855 1 95.94 138 THR A O 1
ATOM 1118 N N . LEU A 1 139 ? 19.062 -7.051 -8.648 1 95.56 139 LEU A N 1
ATOM 1119 C CA . LEU A 1 139 ? 18.312 -8.242 -9.023 1 95.56 139 LEU A CA 1
ATOM 1120 C C . LEU A 1 139 ? 18.812 -8.812 -10.344 1 95.56 139 LEU A C 1
ATOM 1122 O O . LEU A 1 139 ? 18.453 -9.93 -10.711 1 95.56 139 LEU A O 1
ATOM 1126 N N . GLU A 1 140 ? 19.672 -8.07 -11.047 1 94.19 140 GLU A N 1
ATOM 1127 C CA . GLU A 1 140 ? 20.062 -8.414 -12.414 1 94.19 140 GLU A CA 1
ATOM 1128 C C . GLU A 1 140 ? 20.672 -9.812 -12.477 1 94.19 140 GLU A C 1
ATOM 1130 O O . GLU A 1 140 ? 20.312 -10.609 -13.344 1 94.19 140 GLU A O 1
ATOM 1135 N N . PRO A 1 141 ? 21.594 -10.188 -11.555 1 94.94 141 PRO A N 1
ATOM 1136 C CA . PRO A 1 141 ? 22.156 -11.539 -11.602 1 94.94 141 PRO A CA 1
ATOM 1137 C C . PRO A 1 141 ? 21.094 -12.625 -11.391 1 94.94 141 PRO A C 1
ATOM 1139 O O . PRO A 1 141 ? 21.156 -13.672 -12.047 1 94.94 141 PRO A O 1
ATOM 1142 N N . LEU A 1 142 ? 20.188 -12.375 -10.516 1 95.81 142 LEU A N 1
ATOM 1143 C CA . LEU A 1 142 ? 19.094 -13.305 -10.273 1 95.81 142 LEU A CA 1
ATOM 1144 C C . LEU A 1 142 ? 18.219 -13.461 -11.523 1 95.81 142 LEU A C 1
ATOM 1146 O O . LEU A 1 142 ? 17.875 -14.578 -11.906 1 95.81 142 LEU A O 1
ATOM 1150 N N . ILE A 1 143 ? 17.906 -12.398 -12.18 1 94.62 143 ILE A N 1
ATOM 1151 C CA . ILE A 1 143 ? 17.062 -12.398 -13.375 1 94.62 143 ILE A CA 1
ATOM 1152 C C . ILE A 1 143 ? 17.781 -13.109 -14.516 1 94.62 143 ILE A C 1
ATOM 1154 O O . ILE A 1 143 ? 17.188 -13.93 -15.219 1 94.62 143 ILE A O 1
ATOM 1158 N N . ALA A 1 144 ? 19.031 -12.797 -14.672 1 94.75 144 ALA A N 1
ATOM 1159 C CA . ALA A 1 144 ? 19.828 -13.43 -15.727 1 94.75 144 ALA A CA 1
ATOM 1160 C C . ALA A 1 144 ? 19.906 -14.938 -15.516 1 94.75 144 ALA A C 1
ATOM 1162 O O . ALA A 1 144 ? 19.688 -15.711 -16.453 1 94.75 144 ALA A O 1
ATOM 1163 N N . ASP A 1 145 ? 20.188 -15.391 -14.328 1 96.19 145 ASP A N 1
ATOM 1164 C CA . ASP A 1 145 ? 20.25 -16.812 -14.016 1 96.19 145 ASP A CA 1
ATOM 1165 C C . ASP A 1 145 ? 18.891 -17.484 -14.164 1 96.19 145 ASP A C 1
ATOM 1167 O O . ASP A 1 145 ? 18.797 -18.625 -14.594 1 96.19 145 ASP A O 1
ATOM 1171 N N . GLY A 1 146 ? 17.859 -16.7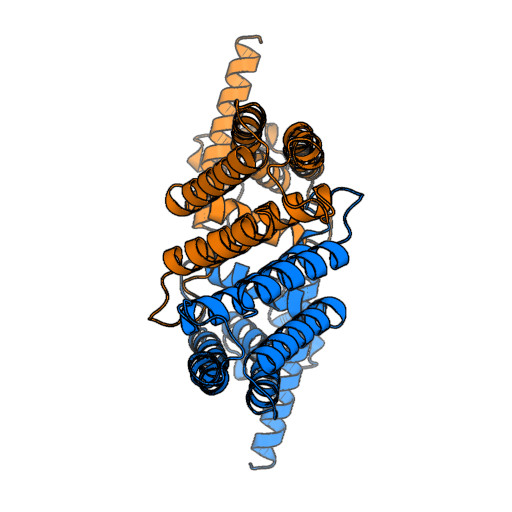5 -13.781 1 95.75 146 GLY A N 1
ATOM 1172 C CA . GLY A 1 146 ? 16.5 -17.281 -13.883 1 95.75 146 GLY A CA 1
ATOM 1173 C C . GLY A 1 146 ? 16.109 -17.625 -15.305 1 95.75 146 GLY A C 1
ATOM 1174 O O . GLY A 1 146 ? 15.273 -18.516 -15.523 1 95.75 146 GLY A O 1
ATOM 1175 N N . LYS A 1 147 ? 16.75 -17 -16.25 1 94.94 147 LYS A N 1
ATOM 1176 C CA . LYS A 1 147 ? 16.484 -17.266 -17.656 1 94.94 147 LYS A CA 1
ATOM 1177 C C . LYS A 1 147 ? 17.188 -18.531 -18.125 1 94.94 147 LYS A C 1
ATOM 1179 O O . LYS A 1 147 ? 16.766 -19.156 -19.094 1 94.94 147 LYS A O 1
ATOM 1184 N N . THR A 1 148 ? 18.266 -18.906 -17.375 1 93.88 148 THR A N 1
ATOM 1185 C CA . THR A 1 148 ? 19.141 -19.859 -18.016 1 93.88 148 THR A CA 1
ATOM 1186 C C . THR A 1 148 ? 19.375 -21.078 -17.125 1 93.88 148 THR A C 1
ATOM 1188 O O . THR A 1 148 ? 19.719 -22.156 -17.609 1 93.88 148 THR A O 1
ATOM 1191 N N . ASP A 1 149 ? 19.141 -21.016 -15.82 1 95.56 149 ASP A N 1
ATOM 1192 C CA . ASP A 1 149 ? 19.609 -22.078 -14.93 1 95.56 149 ASP A CA 1
ATOM 1193 C C . ASP A 1 149 ? 18.547 -23.141 -14.727 1 95.56 149 ASP A C 1
ATOM 1195 O O . ASP A 1 149 ? 18.75 -24.125 -14.016 1 95.56 149 ASP A O 1
ATOM 1199 N N . GLY A 1 150 ? 17.359 -22.891 -15.234 1 95.62 150 GLY A N 1
ATOM 1200 C CA . GLY A 1 150 ? 16.297 -23.875 -15.227 1 95.62 150 GLY A CA 1
ATOM 1201 C C . GLY A 1 150 ? 15.516 -23.906 -13.93 1 95.62 150 GLY A C 1
ATOM 1202 O O . GLY A 1 150 ? 14.594 -24.719 -13.766 1 95.62 150 GLY A O 1
ATOM 1203 N N . SER A 1 151 ? 15.828 -23.031 -13.016 1 96.38 151 SER A N 1
ATOM 1204 C CA . SER A 1 151 ? 15.18 -23.047 -11.711 1 96.38 151 SER A CA 1
ATOM 1205 C C . SER A 1 151 ? 13.828 -22.328 -11.75 1 96.38 151 SER A C 1
ATOM 1207 O O . SER A 1 151 ? 13.016 -22.469 -10.836 1 96.38 151 SER A O 1
ATOM 1209 N N . LEU A 1 152 ? 13.602 -21.516 -12.797 1 96.12 152 LEU A N 1
ATOM 1210 C CA . LEU A 1 152 ? 12.32 -20.875 -13.031 1 96.12 152 LEU A CA 1
ATOM 1211 C C . LEU A 1 152 ? 11.656 -21.422 -14.289 1 96.12 152 LEU A C 1
ATOM 1213 O O . LEU A 1 152 ? 12.336 -21.891 -15.203 1 96.12 152 LEU A O 1
ATOM 1217 N N . ARG A 1 153 ? 10.375 -21.328 -14.289 1 93.25 153 ARG A N 1
ATOM 1218 C CA . ARG A 1 153 ? 9.602 -21.781 -15.438 1 93.25 153 ARG A CA 1
ATOM 1219 C C . ARG A 1 153 ? 10.07 -21.109 -16.719 1 93.25 153 ARG A C 1
ATOM 1221 O O . ARG A 1 153 ? 10.359 -19.906 -16.734 1 93.25 153 ARG A O 1
ATOM 1228 N N . SER A 1 154 ? 10.148 -21.859 -17.891 1 85.31 154 SER A N 1
ATOM 1229 C CA . SER A 1 154 ? 10.789 -21.422 -19.125 1 85.31 154 SER A CA 1
ATOM 1230 C C . SER A 1 154 ? 9.898 -20.453 -19.891 1 85.31 154 SER A C 1
ATOM 1232 O O . SER A 1 154 ? 10.383 -19.672 -20.703 1 85.31 154 SER A O 1
ATOM 1234 N N . ASN A 1 155 ? 8.664 -20.297 -19.656 1 89.75 155 ASN A N 1
ATOM 1235 C CA . ASN A 1 155 ? 7.766 -19.484 -20.469 1 89.75 155 ASN A CA 1
ATOM 1236 C C . ASN A 1 155 ? 7.375 -18.203 -19.734 1 89.75 155 ASN A C 1
ATOM 1238 O O . ASN A 1 155 ? 6.301 -17.641 -19.984 1 89.75 155 ASN A O 1
ATOM 1242 N N . LEU A 1 156 ? 8.281 -17.688 -18.953 1 91.5 156 LEU A N 1
ATOM 1243 C CA . LEU A 1 156 ? 8.016 -16.484 -18.188 1 91.5 156 LEU A CA 1
ATOM 1244 C C . LEU A 1 156 ? 8.805 -15.297 -18.734 1 91.5 156 LEU A C 1
ATOM 1246 O O . LEU A 1 156 ? 9.914 -15.469 -19.234 1 91.5 156 LEU A O 1
ATOM 1250 N N . ASP A 1 157 ? 8.25 -14.133 -18.812 1 93.38 157 ASP A N 1
ATOM 1251 C CA . ASP A 1 157 ? 9.078 -12.938 -18.734 1 93.38 157 ASP A CA 1
ATOM 1252 C C . ASP A 1 157 ? 9.734 -12.812 -17.359 1 93.38 157 ASP A C 1
ATOM 1254 O O . ASP A 1 157 ? 9.133 -12.266 -16.438 1 93.38 157 ASP A O 1
ATOM 1258 N N . VAL A 1 158 ? 10.953 -13.312 -17.25 1 95 158 VAL A N 1
ATOM 1259 C CA . VAL A 1 158 ? 11.602 -13.5 -15.945 1 95 158 VAL A CA 1
ATOM 1260 C C . VAL A 1 158 ? 11.703 -12.156 -15.227 1 95 158 VAL A C 1
ATOM 1262 O O . VAL A 1 158 ? 11.383 -12.062 -14.039 1 95 158 VAL A O 1
ATOM 1265 N N . LYS A 1 159 ? 12.117 -11.133 -15.922 1 93.94 159 LYS A N 1
ATOM 1266 C CA . LYS A 1 159 ? 12.281 -9.82 -15.297 1 93.94 159 LYS A CA 1
ATOM 1267 C C . LYS A 1 159 ? 10.953 -9.297 -14.758 1 93.94 159 LYS A C 1
ATOM 1269 O O . LYS A 1 159 ? 10.844 -8.969 -13.578 1 93.94 159 LYS A O 1
ATOM 1274 N N . ALA A 1 160 ? 9.938 -9.289 -15.594 1 93.5 160 ALA A N 1
ATOM 1275 C CA . ALA A 1 160 ? 8.625 -8.789 -15.188 1 93.5 160 ALA A CA 1
ATOM 1276 C C . ALA A 1 160 ? 8.062 -9.609 -14.023 1 93.5 160 ALA A C 1
ATOM 1278 O O . ALA A 1 160 ? 7.504 -9.047 -13.078 1 93.5 160 ALA A O 1
ATOM 1279 N N . THR A 1 161 ? 8.281 -10.875 -14.078 1 95.81 161 THR A N 1
ATOM 1280 C CA . THR A 1 161 ? 7.738 -11.773 -13.07 1 95.81 161 THR A CA 1
ATOM 1281 C C . THR A 1 161 ? 8.438 -11.578 -11.727 1 95.81 161 THR A C 1
ATOM 1283 O O . THR A 1 161 ? 7.781 -11.359 -10.703 1 95.81 161 THR A O 1
ATOM 1286 N N . VAL A 1 162 ? 9.742 -11.539 -11.727 1 95.38 162 VAL A N 1
ATOM 1287 C CA . VAL A 1 162 ? 10.531 -11.438 -10.5 1 95.38 162 VAL A CA 1
ATOM 1288 C C . VAL A 1 162 ? 10.289 -10.078 -9.844 1 95.38 162 VAL A C 1
ATOM 1290 O O . VAL A 1 162 ? 10.039 -10 -8.641 1 95.38 162 VAL A O 1
ATOM 1293 N N . VAL A 1 163 ? 10.297 -9.062 -10.609 1 93.44 163 VAL A N 1
ATOM 1294 C CA . VAL A 1 163 ? 10.094 -7.711 -10.102 1 93.44 163 VAL A CA 1
ATOM 1295 C C . VAL A 1 163 ? 8.68 -7.582 -9.531 1 93.44 163 VAL A C 1
ATOM 1297 O O . VAL A 1 163 ? 8.492 -7.012 -8.453 1 93.44 163 VAL A O 1
ATOM 1300 N N . THR A 1 164 ? 7.723 -8.141 -10.219 1 94 164 THR A N 1
ATOM 1301 C CA . THR A 1 164 ? 6.34 -8.086 -9.75 1 94 164 THR A CA 1
ATOM 1302 C C . THR A 1 164 ? 6.188 -8.844 -8.43 1 94 164 THR A C 1
ATOM 1304 O O . THR A 1 164 ? 5.535 -8.359 -7.508 1 94 164 THR A O 1
ATOM 1307 N N . ILE A 1 165 ? 6.805 -9.961 -8.344 1 96.75 165 ILE A N 1
ATOM 1308 C CA . ILE A 1 165 ? 6.73 -10.773 -7.133 1 96.75 165 ILE A CA 1
ATOM 1309 C C . ILE A 1 165 ? 7.281 -9.992 -5.945 1 96.75 165 ILE A C 1
ATOM 1311 O O . ILE A 1 165 ? 6.621 -9.875 -4.91 1 96.75 165 ILE A O 1
ATOM 1315 N N . ILE A 1 166 ? 8.391 -9.453 -6.117 1 94.5 166 ILE A N 1
ATOM 1316 C CA . ILE A 1 166 ? 9.078 -8.758 -5.035 1 94.5 166 ILE A CA 1
ATOM 1317 C C . ILE A 1 166 ? 8.281 -7.516 -4.633 1 94.5 166 ILE A C 1
ATOM 1319 O O . ILE A 1 166 ? 8.047 -7.277 -3.443 1 94.5 166 ILE A O 1
ATOM 1323 N N . ASN A 1 167 ? 7.828 -6.785 -5.605 1 91.75 167 ASN A N 1
ATOM 1324 C CA . ASN A 1 167 ? 7.051 -5.582 -5.328 1 91.75 167 ASN A CA 1
ATOM 1325 C C . ASN A 1 167 ? 5.711 -5.918 -4.676 1 91.75 167 ASN A C 1
ATOM 1327 O O . ASN A 1 167 ? 5.312 -5.277 -3.701 1 91.75 167 ASN A O 1
ATOM 1331 N N . ALA A 1 168 ? 5.039 -6.91 -5.211 1 94.25 168 ALA A N 1
ATOM 1332 C CA . ALA A 1 168 ? 3.73 -7.289 -4.688 1 94.25 168 ALA A CA 1
ATOM 1333 C C . ALA A 1 168 ? 3.84 -7.797 -3.254 1 94.25 168 ALA A C 1
ATOM 1335 O O . ALA A 1 168 ? 3.061 -7.398 -2.385 1 94.25 168 ALA A O 1
ATOM 1336 N N . PHE A 1 169 ? 4.809 -8.625 -3.016 1 95.25 169 PHE A N 1
ATOM 1337 C CA . PHE A 1 169 ? 4.977 -9.188 -1.681 1 95.25 169 PHE A CA 1
ATOM 1338 C C . PHE A 1 169 ? 5.371 -8.109 -0.681 1 95.25 169 PHE A C 1
ATOM 1340 O O . PHE A 1 169 ? 4.832 -8.055 0.426 1 95.25 169 PHE A O 1
ATOM 1347 N N . GLY A 1 170 ? 6.293 -7.266 -1.059 1 91.56 170 GLY A N 1
ATOM 1348 C CA . GLY A 1 170 ? 6.73 -6.184 -0.191 1 91.56 170 GLY A CA 1
ATOM 1349 C C . GLY A 1 170 ? 5.625 -5.195 0.133 1 91.56 170 GLY A C 1
ATOM 1350 O O . GLY A 1 170 ? 5.453 -4.809 1.291 1 91.56 170 GLY A O 1
ATOM 1351 N N . THR A 1 171 ? 4.953 -4.812 -0.879 1 88.81 171 THR A N 1
ATOM 1352 C CA . THR A 1 171 ? 3.883 -3.84 -0.707 1 88.81 171 THR A CA 1
ATOM 1353 C C . THR A 1 171 ? 2.754 -4.422 0.139 1 88.81 171 THR A C 1
ATOM 1355 O O . THR A 1 171 ? 2.238 -3.756 1.039 1 88.81 171 THR A O 1
ATOM 1358 N N . PHE A 1 172 ? 2.361 -5.625 -0.157 1 90.75 172 PHE A N 1
ATOM 1359 C CA . PHE A 1 172 ? 1.302 -6.281 0.599 1 90.75 172 PHE A CA 1
ATOM 1360 C C . PHE A 1 172 ? 1.68 -6.398 2.07 1 90.75 172 PHE A C 1
ATOM 1362 O O . PHE A 1 172 ? 0.869 -6.102 2.951 1 90.75 172 PHE A O 1
ATOM 1369 N N . GLY A 1 173 ? 2.861 -6.84 2.314 1 87.06 173 GLY A N 1
ATOM 1370 C CA . GLY A 1 173 ? 3.328 -6.988 3.684 1 87.06 173 GLY A CA 1
ATOM 1371 C C . GLY A 1 173 ? 3.309 -5.691 4.469 1 87.06 173 GLY A C 1
ATOM 1372 O O . GLY A 1 173 ? 2.852 -5.66 5.613 1 87.06 173 GLY A O 1
ATOM 1373 N N . ASN A 1 174 ? 3.762 -4.645 3.842 1 82.31 174 ASN A N 1
ATOM 1374 C CA . ASN A 1 174 ? 3.766 -3.342 4.5 1 82.31 174 ASN A CA 1
ATOM 1375 C C . ASN A 1 174 ? 2.348 -2.855 4.785 1 82.31 174 ASN A C 1
ATOM 1377 O O . ASN A 1 174 ? 2.078 -2.309 5.859 1 82.31 174 ASN A O 1
ATOM 1381 N N . ASN A 1 175 ? 1.53 -3.113 3.867 1 82.19 175 ASN A N 1
ATOM 1382 C CA . ASN A 1 175 ? 0.161 -2.615 3.957 1 82.19 175 ASN A CA 1
ATOM 1383 C C . ASN A 1 175 ? -0.646 -3.377 5.004 1 82.19 175 ASN A C 1
ATOM 1385 O O . ASN A 1 175 ? -1.356 -2.77 5.809 1 82.19 175 ASN A O 1
ATOM 1389 N N . ILE A 1 176 ? -0.521 -4.688 4.977 1 80.06 176 ILE A N 1
ATOM 1390 C CA . ILE A 1 176 ? -1.37 -5.504 5.836 1 80.06 176 ILE A CA 1
ATOM 1391 C C . ILE A 1 176 ? -1.004 -5.27 7.301 1 80.06 176 ILE A C 1
ATOM 1393 O O . ILE A 1 176 ? -1.867 -5.324 8.18 1 80.06 176 ILE A O 1
ATOM 1397 N N . ILE A 1 177 ? 0.192 -4.977 7.543 1 73.31 177 ILE A N 1
ATOM 1398 C CA . ILE A 1 177 ? 0.638 -4.711 8.906 1 73.31 177 ILE A CA 1
ATOM 1399 C C . ILE A 1 177 ? 0.201 -3.311 9.328 1 73.31 177 ILE A C 1
ATOM 1401 O O . ILE A 1 177 ? -0.34 -3.125 10.422 1 73.31 177 ILE A O 1
ATOM 1405 N N . LEU A 1 178 ? 0.347 -2.312 8.492 1 70.19 178 LEU A N 1
ATOM 1406 C CA . LEU A 1 178 ? 0.044 -0.92 8.805 1 70.19 178 LEU A CA 1
ATOM 1407 C C . LEU A 1 178 ? -1.459 -0.71 8.953 1 70.19 178 LEU A C 1
ATOM 1409 O O . LEU A 1 178 ? -1.903 0.048 9.82 1 70.19 178 LEU A O 1
ATOM 1413 N N . LYS A 1 179 ? -2.207 -1.405 8.125 1 76.12 179 LYS A N 1
ATOM 1414 C CA . LYS A 1 179 ? -3.623 -1.079 8 1 76.12 179 LYS A CA 1
ATOM 1415 C C . LYS A 1 179 ? -4.484 -2.07 8.781 1 76.12 179 LYS A C 1
ATOM 1417 O O . LYS A 1 179 ? -5.715 -1.996 8.742 1 76.12 179 LYS A O 1
ATOM 1422 N N . SER A 1 180 ? -3.795 -2.912 9.508 1 72.75 180 SER A N 1
ATOM 1423 C CA . SER A 1 180 ? -4.504 -3.992 10.188 1 72.75 180 SER A CA 1
ATOM 1424 C C . SER A 1 180 ? -5.57 -3.447 11.133 1 72.75 180 SER A C 1
ATOM 1426 O O . SER A 1 180 ? -6.609 -4.078 11.336 1 72.75 180 SER A O 1
ATOM 1428 N N . HIS A 1 181 ? -5.371 -2.25 11.602 1 69 181 HIS A N 1
ATOM 1429 C CA . HIS A 1 181 ? -6.328 -1.757 12.594 1 69 181 HIS A CA 1
ATOM 1430 C C . HIS A 1 181 ? -7.492 -1.037 11.914 1 69 181 HIS A C 1
ATOM 1432 O O . HIS A 1 181 ? -8.484 -0.703 12.57 1 69 181 HIS A O 1
ATOM 1438 N N . ILE A 1 182 ? -7.344 -0.759 10.664 1 71.5 182 ILE A N 1
ATOM 1439 C CA . ILE A 1 182 ? -8.43 -0.042 10 1 71.5 182 ILE A CA 1
ATOM 1440 C C . ILE A 1 182 ? -9.039 -0.921 8.914 1 71.5 182 ILE A C 1
ATOM 1442 O O . ILE A 1 182 ? -9.984 -0.51 8.227 1 71.5 182 ILE A O 1
ATOM 1446 N N . SER A 1 183 ? -8.391 -1.96 8.688 1 66.31 183 SER A N 1
ATOM 1447 C CA . SER A 1 183 ? -8.922 -2.904 7.707 1 66.31 183 SER A CA 1
ATOM 1448 C C . SER A 1 183 ? -9.648 -4.062 8.391 1 66.31 183 SER A C 1
ATOM 1450 O O . SER A 1 183 ? -9.344 -4.395 9.539 1 66.31 183 SER A O 1
ATOM 1452 N N . TYR A 1 184 ? -10.781 -4.363 7.754 1 56.53 184 TYR A N 1
ATOM 1453 C CA . TYR A 1 184 ? -11.422 -5.574 8.25 1 56.53 184 TYR A CA 1
ATOM 1454 C C . TYR A 1 184 ? -10.609 -6.812 7.875 1 56.53 184 TYR A C 1
ATOM 1456 O O . TYR A 1 184 ? -10.375 -7.07 6.691 1 56.53 184 TYR A O 1
ATOM 1464 N N . LEU A 1 185 ? -9.781 -7.141 8.812 1 57.84 185 LEU A N 1
ATOM 1465 C CA . LEU A 1 185 ? -9.234 -8.477 8.602 1 57.84 185 LEU A CA 1
ATOM 1466 C C . LEU A 1 185 ? -10.188 -9.547 9.125 1 57.84 185 LEU A C 1
ATOM 1468 O O . LEU A 1 185 ? -10.805 -9.375 10.18 1 57.84 185 LEU A O 1
ATOM 1472 N N . GLU A 1 186 ? -10.797 -10.172 8.211 1 58.34 186 GLU A N 1
ATOM 1473 C CA . GLU A 1 186 ? -11.625 -11.25 8.742 1 58.34 186 GLU A CA 1
ATOM 1474 C C . GLU A 1 186 ? -11.039 -11.828 10.023 1 58.34 186 GLU A C 1
ATOM 1476 O O . GLU A 1 186 ? -9.852 -12.148 10.078 1 58.34 186 GLU A O 1
ATOM 1481 N N . ASP A 1 187 ? -11.695 -11.492 11.141 1 57.91 187 ASP A N 1
ATOM 1482 C CA . ASP A 1 187 ? -11.281 -11.922 12.469 1 57.91 187 ASP A CA 1
ATOM 1483 C C . ASP A 1 187 ? -10.469 -13.219 12.398 1 57.91 187 ASP A C 1
ATOM 1485 O O . ASP A 1 187 ? -9.609 -13.469 13.242 1 57.91 187 ASP A O 1
ATOM 1489 N N . ASP A 1 188 ? -10.633 -13.898 11.172 1 63.84 188 ASP A N 1
ATOM 1490 C CA . ASP A 1 188 ? -10.141 -15.273 11.227 1 63.84 188 ASP A CA 1
ATOM 1491 C C . ASP A 1 188 ? -8.875 -15.438 10.391 1 63.84 188 ASP A C 1
ATOM 1493 O O . ASP A 1 188 ? -8.297 -16.516 10.336 1 63.84 188 ASP A O 1
ATOM 1497 N N . ILE A 1 189 ? -8.43 -14.305 9.719 1 82.94 189 ILE A N 1
ATOM 1498 C CA . ILE A 1 189 ? -7.215 -14.617 8.969 1 82.94 189 ILE A CA 1
ATOM 1499 C C . ILE A 1 189 ? -6.086 -13.688 9.406 1 82.94 189 ILE A C 1
ATOM 1501 O O . ILE A 1 189 ? -6.059 -12.508 9.039 1 82.94 189 ILE A O 1
ATOM 1505 N N . GLU A 1 190 ? -5.199 -14.219 10.188 1 84.31 190 GLU A N 1
ATOM 1506 C CA . GLU A 1 190 ? -4.043 -13.477 10.68 1 84.31 190 GLU A CA 1
ATOM 1507 C C . GLU A 1 190 ? -3.193 -12.945 9.531 1 84.31 190 GLU A C 1
ATOM 1509 O O . GLU A 1 190 ? -3.025 -13.617 8.508 1 84.31 190 GLU A O 1
ATOM 1514 N N . PRO A 1 191 ? -2.65 -11.758 9.727 1 86.06 191 PRO A N 1
ATOM 1515 C CA . PRO A 1 191 ? -1.783 -11.188 8.688 1 86.06 191 PRO A CA 1
ATOM 1516 C C . PRO A 1 191 ? -0.675 -12.148 8.258 1 86.06 191 PRO A C 1
ATOM 1518 O O . PRO A 1 191 ? -0.377 -12.258 7.066 1 86.06 191 PRO A O 1
ATOM 1521 N N . LEU A 1 192 ? -0.148 -12.859 9.203 1 86.88 192 LEU A N 1
ATOM 1522 C CA . LEU A 1 192 ? 0.949 -13.773 8.906 1 86.88 192 LEU A CA 1
ATOM 1523 C C . LEU A 1 192 ? 0.479 -14.922 8.016 1 86.88 192 LEU A C 1
ATOM 1525 O O . LEU A 1 192 ? 1.23 -15.398 7.16 1 86.88 192 LEU A O 1
ATOM 1529 N N . ILE A 1 193 ? -0.736 -15.336 8.164 1 89.88 193 ILE A N 1
ATOM 1530 C CA . ILE A 1 193 ? -1.298 -16.391 7.328 1 89.88 193 ILE A CA 1
ATOM 1531 C C . ILE A 1 193 ? -1.422 -15.898 5.887 1 89.88 193 ILE A C 1
ATOM 1533 O O . ILE A 1 193 ? -1.019 -16.594 4.949 1 89.88 193 ILE A O 1
ATOM 1537 N N . GLN A 1 194 ? -1.9 -14.703 5.707 1 91.5 194 GLN A N 1
ATOM 1538 C CA . GLN A 1 194 ? -2.049 -14.148 4.363 1 91.5 194 GLN A CA 1
ATOM 1539 C C . GLN A 1 194 ? -0.691 -13.961 3.695 1 91.5 194 GLN A C 1
ATOM 1541 O O . GLN A 1 194 ? -0.55 -14.18 2.49 1 91.5 194 GLN A O 1
ATOM 1546 N N . GLN A 1 195 ? 0.264 -13.555 4.488 1 92.44 195 GLN A N 1
ATOM 1547 C CA . GLN A 1 195 ? 1.604 -13.383 3.938 1 92.44 195 GLN A CA 1
ATOM 1548 C C . GLN A 1 195 ? 2.184 -14.719 3.471 1 92.44 195 GLN A C 1
ATOM 1550 O O . GLN A 1 195 ? 2.783 -14.797 2.396 1 92.44 195 GLN A O 1
ATOM 1555 N N . ARG A 1 196 ? 1.965 -15.773 4.199 1 92.5 196 ARG A N 1
ATOM 1556 C CA . ARG A 1 196 ? 2.461 -17.094 3.842 1 92.5 196 ARG A CA 1
ATOM 1557 C C . ARG A 1 196 ? 1.734 -17.641 2.615 1 92.5 196 ARG A C 1
ATOM 1559 O O . ARG A 1 196 ? 2.354 -18.25 1.742 1 92.5 196 ARG A O 1
ATOM 1566 N N . VAL A 1 197 ? 0.468 -17.406 2.586 1 94.25 197 VAL A N 1
ATOM 1567 C CA . VAL A 1 197 ? -0.336 -17.844 1.45 1 94.25 197 VAL A CA 1
ATOM 1568 C C . VAL A 1 197 ? 0.133 -17.141 0.18 1 94.25 197 VAL A C 1
ATOM 1570 O O . VAL A 1 197 ? 0.35 -17.781 -0.851 1 94.25 197 VAL A O 1
ATOM 1573 N N . LEU A 1 198 ? 0.334 -15.828 0.286 1 96.62 198 LEU A N 1
ATOM 1574 C CA . LEU A 1 198 ? 0.792 -15.078 -0.876 1 96.62 198 LEU A CA 1
ATOM 1575 C C . LEU A 1 198 ? 2.17 -15.547 -1.323 1 96.62 198 LEU A C 1
ATOM 1577 O O . LEU A 1 198 ? 2.412 -15.727 -2.52 1 96.62 198 LEU A O 1
ATOM 1581 N N . ARG A 1 199 ? 3.012 -15.727 -0.334 1 96.19 199 ARG A N 1
ATOM 1582 C CA . ARG A 1 199 ? 4.352 -16.219 -0.635 1 96.19 199 ARG A CA 1
ATOM 1583 C C . ARG A 1 199 ? 4.285 -17.531 -1.402 1 96.19 199 ARG A C 1
ATOM 1585 O O . ARG A 1 199 ? 4.988 -17.719 -2.4 1 96.19 199 ARG A O 1
ATOM 1592 N N . GLU A 1 200 ? 3.486 -18.422 -0.975 1 95.31 200 GLU A N 1
ATOM 1593 C CA . GLU A 1 200 ? 3.334 -19.719 -1.625 1 95.31 200 GLU A CA 1
ATOM 1594 C C . GLU A 1 200 ? 2.785 -19.562 -3.041 1 95.31 200 GLU A C 1
ATOM 1596 O O . GLU A 1 200 ? 3.258 -20.219 -3.969 1 95.31 200 GLU A O 1
ATOM 1601 N N . MET A 1 201 ? 1.846 -18.703 -3.207 1 96.44 201 MET A N 1
ATOM 1602 C CA . MET A 1 201 ? 1.256 -18.453 -4.52 1 96.44 201 MET A CA 1
ATOM 1603 C C . MET A 1 201 ? 2.307 -17.953 -5.504 1 96.44 201 MET A C 1
ATOM 1605 O O . MET A 1 201 ? 2.414 -18.453 -6.621 1 96.44 201 MET A O 1
ATOM 1609 N N . LEU A 1 202 ? 3.062 -16.984 -5.047 1 97.62 202 LEU A N 1
ATOM 1610 C CA . LEU A 1 202 ? 4.039 -16.344 -5.914 1 97.62 202 LEU A CA 1
ATOM 1611 C C . LEU A 1 202 ? 5.168 -17.297 -6.277 1 97.62 202 LEU A C 1
ATOM 1613 O O . LEU A 1 202 ? 5.559 -17.391 -7.441 1 97.62 202 LEU A O 1
ATOM 1617 N N . LEU A 1 203 ? 5.59 -18.078 -5.309 1 96.94 203 LEU A N 1
ATOM 1618 C CA . LEU A 1 203 ? 6.703 -18.984 -5.539 1 96.94 203 LEU A CA 1
ATOM 1619 C C . LEU A 1 203 ? 6.266 -20.172 -6.387 1 96.94 203 LEU A C 1
ATOM 1621 O O . LEU A 1 203 ? 7.031 -20.656 -7.223 1 96.94 203 LEU A O 1
ATOM 1625 N N . SER A 1 204 ? 5.066 -20.672 -6.18 1 95.06 204 SER A N 1
ATOM 1626 C CA . SER A 1 204 ? 4.551 -21.797 -6.949 1 95.06 204 SER A CA 1
ATOM 1627 C C . SER A 1 204 ? 4.438 -21.453 -8.43 1 95.06 204 SER A C 1
ATOM 1629 O O . SER A 1 204 ? 4.562 -22.328 -9.289 1 95.06 204 SER A O 1
ATOM 1631 N N . TYR A 1 205 ? 4.211 -20.156 -8.719 1 95.88 205 TYR A N 1
ATOM 1632 C CA . TYR A 1 205 ? 4.023 -19.703 -10.094 1 95.88 205 TYR A CA 1
ATOM 1633 C C . TYR A 1 205 ? 5.316 -19.828 -10.891 1 95.88 205 TYR A C 1
ATOM 1635 O O . TYR A 1 205 ? 5.289 -20.078 -12.094 1 95.88 205 TYR A O 1
ATOM 1643 N N . VAL A 1 206 ? 6.418 -19.688 -10.219 1 96.44 206 VAL A N 1
ATOM 1644 C CA . VAL A 1 206 ? 7.676 -19.609 -10.953 1 96.44 206 VAL A CA 1
ATOM 1645 C C . VAL A 1 206 ? 8.398 -20.953 -10.906 1 96.44 206 VAL A C 1
ATOM 1647 O O . VAL A 1 206 ? 9.359 -21.172 -11.641 1 96.44 206 VAL A O 1
ATOM 1650 N N . ARG A 1 207 ? 7.902 -21.797 -10.109 1 92.31 207 ARG A N 1
ATOM 1651 C CA . ARG A 1 207 ? 8.516 -23.125 -10.016 1 92.31 207 ARG A CA 1
ATOM 1652 C C . ARG A 1 207 ? 8.367 -23.875 -11.328 1 92.31 207 ARG A C 1
ATOM 1654 O O . ARG A 1 207 ? 7.324 -23.812 -11.984 1 92.31 207 ARG A O 1
ATOM 1661 N N . PRO A 1 208 ? 9.484 -24.547 -11.727 1 87.44 208 PRO A N 1
ATOM 1662 C CA . PRO A 1 208 ? 9.414 -25.328 -12.969 1 87.44 208 PRO A CA 1
ATOM 1663 C C . PRO A 1 208 ? 8.359 -26.422 -12.914 1 87.44 208 PRO A C 1
ATOM 1665 O O . PRO A 1 208 ? 8.062 -26.953 -11.836 1 87.44 208 PRO A O 1
ATOM 1668 N N . MET B 1 1 ? -38.594 8.242 2.518 1 70.56 1 MET B N 1
ATOM 1669 C CA . MET B 1 1 ? -37.875 9.398 3.045 1 70.56 1 MET B CA 1
ATOM 1670 C C . MET B 1 1 ? -38.656 10.688 2.77 1 70.56 1 MET B C 1
ATOM 1672 O O . MET B 1 1 ? -39.25 10.852 1.7 1 70.56 1 MET B O 1
ATOM 1676 N N . SER B 1 2 ? -38.719 11.5 3.672 1 80.31 2 SER B N 1
ATOM 1677 C CA . SER B 1 2 ? -39.344 12.805 3.498 1 80.31 2 SER B CA 1
ATOM 1678 C C . SER B 1 2 ? -38.531 13.711 2.594 1 80.31 2 SER B C 1
ATOM 1680 O O . SER B 1 2 ? -37.344 13.461 2.371 1 80.31 2 SER B O 1
ATOM 1682 N N . LYS B 1 3 ? -39.188 14.688 1.927 1 80.94 3 LYS B N 1
ATOM 1683 C CA . LYS B 1 3 ? -38.469 15.641 1.061 1 80.94 3 LYS B CA 1
ATOM 1684 C C . LYS B 1 3 ? -37.344 16.312 1.796 1 80.94 3 LYS B C 1
ATOM 1686 O O . LYS B 1 3 ? -36.25 16.531 1.219 1 80.94 3 LYS B O 1
ATOM 1691 N N . ARG B 1 4 ? -37.625 16.578 3.064 1 84.31 4 ARG B N 1
ATOM 1692 C CA . ARG B 1 4 ? -36.594 17.219 3.898 1 84.31 4 ARG B CA 1
ATOM 1693 C C . ARG B 1 4 ? -35.406 16.312 4.09 1 84.31 4 ARG B C 1
ATOM 1695 O O . ARG B 1 4 ? -34.25 16.766 4.004 1 84.31 4 ARG B O 1
ATOM 1702 N N . GLN B 1 5 ? -35.75 15.07 4.328 1 84.12 5 GLN B N 1
ATOM 1703 C CA . GLN B 1 5 ? -34.688 14.102 4.512 1 84.12 5 GLN B CA 1
ATOM 1704 C C . GLN B 1 5 ? -33.906 13.906 3.221 1 84.12 5 GLN B C 1
ATOM 1706 O O . GLN B 1 5 ? -32.656 13.797 3.25 1 84.12 5 GLN B O 1
ATOM 1711 N N . GLN B 1 6 ? -34.531 13.914 2.143 1 83.44 6 GLN B N 1
ATOM 1712 C CA . GLN B 1 6 ? -33.906 13.766 0.835 1 83.44 6 GLN B CA 1
ATOM 1713 C C . GLN B 1 6 ? -33 14.953 0.529 1 83.44 6 GLN B C 1
ATOM 1715 O O . GLN B 1 6 ? -31.891 14.781 0.02 1 83.44 6 GLN B O 1
ATOM 1720 N N . ASN B 1 7 ? -33.5 16.109 0.839 1 83.94 7 ASN B N 1
ATOM 1721 C CA . ASN B 1 7 ? -32.688 17.328 0.616 1 83.94 7 ASN B CA 1
ATOM 1722 C C . ASN B 1 7 ? -31.438 17.344 1.484 1 83.94 7 ASN B C 1
ATOM 1724 O O . ASN B 1 7 ? -30.375 17.75 1.03 1 83.94 7 ASN B O 1
ATOM 1728 N N . LYS B 1 8 ? -31.625 16.859 2.689 1 87.75 8 LYS B N 1
ATOM 1729 C CA . LYS B 1 8 ? -30.484 16.797 3.6 1 87.75 8 LYS B CA 1
ATOM 1730 C C . LYS B 1 8 ? -29.438 15.82 3.088 1 87.75 8 LYS B C 1
ATOM 1732 O O . LYS B 1 8 ? -28.234 16.109 3.125 1 87.75 8 LYS B O 1
ATOM 1737 N N . GLU B 1 9 ? -29.906 14.719 2.615 1 88.88 9 GLU B N 1
ATOM 1738 C CA . GLU B 1 9 ? -29 13.703 2.086 1 88.88 9 GLU B CA 1
ATOM 1739 C C . GLU B 1 9 ? -28.281 14.203 0.843 1 88.88 9 GLU B C 1
ATOM 1741 O O . GLU B 1 9 ? -27.094 13.922 0.661 1 88.88 9 GLU B O 1
ATOM 1746 N N . GLU B 1 10 ? -28.938 14.867 0.067 1 90.81 10 GLU B N 1
ATOM 1747 C CA . GLU B 1 10 ? -28.344 15.422 -1.143 1 90.81 10 GLU B CA 1
ATOM 1748 C C . GLU B 1 10 ? -27.266 16.453 -0.803 1 90.81 10 GLU B C 1
ATOM 1750 O O . GLU B 1 10 ? -26.219 16.5 -1.445 1 90.81 10 GLU B O 1
ATOM 1755 N N . ARG B 1 11 ? -27.609 17.297 0.151 1 91.5 11 ARG B N 1
ATOM 1756 C CA . ARG B 1 11 ? -26.641 18.297 0.582 1 91.5 11 ARG B CA 1
ATOM 1757 C C . ARG B 1 11 ? -25.406 17.641 1.19 1 91.5 11 ARG B C 1
ATOM 1759 O O . ARG B 1 11 ? -24.281 18.047 0.901 1 91.5 11 ARG B O 1
ATOM 1766 N N . MET B 1 12 ? -25.703 16.688 1.97 1 93.81 12 MET B N 1
ATOM 1767 C CA . MET B 1 12 ? -24.609 15.945 2.594 1 93.81 12 MET B CA 1
ATOM 1768 C C . MET B 1 12 ? -23.703 15.312 1.54 1 93.81 12 MET B C 1
ATOM 1770 O O . MET B 1 12 ? -22.484 15.391 1.636 1 93.81 12 MET B O 1
ATOM 1774 N N . ASN B 1 13 ? -24.281 14.781 0.572 1 94.12 13 ASN B N 1
ATOM 1775 C CA . ASN B 1 13 ? -23.531 14.141 -0.503 1 94.12 13 ASN B CA 1
ATOM 1776 C C . ASN B 1 13 ? -22.688 15.156 -1.28 1 94.12 13 ASN B C 1
ATOM 1778 O O . ASN B 1 13 ? -21.562 14.867 -1.666 1 94.12 13 ASN B O 1
ATOM 1782 N N . ARG B 1 14 ? -23.234 16.25 -1.471 1 94.25 14 ARG B N 1
ATOM 1783 C CA . ARG B 1 14 ? -22.5 17.297 -2.174 1 94.25 14 ARG B CA 1
ATOM 1784 C C . ARG B 1 14 ? -21.297 17.766 -1.368 1 94.25 14 ARG B C 1
ATOM 1786 O O . ARG B 1 14 ? -20.219 17.984 -1.926 1 94.25 14 ARG B O 1
ATOM 1793 N N . ILE B 1 15 ? -21.516 17.922 -0.103 1 96.94 15 ILE B N 1
ATOM 1794 C CA . ILE B 1 15 ? -20.438 18.312 0.792 1 96.94 15 ILE B CA 1
ATOM 1795 C C . ILE B 1 15 ? -19.312 17.281 0.72 1 96.94 15 ILE B C 1
ATOM 1797 O O . ILE B 1 15 ? -18.141 17.641 0.536 1 96.94 15 ILE B O 1
ATOM 1801 N N . ILE B 1 16 ? -19.703 16.062 0.775 1 97.12 16 ILE B N 1
ATOM 1802 C CA . ILE B 1 16 ? -18.734 14.977 0.809 1 97.12 16 ILE B CA 1
ATOM 1803 C C . ILE B 1 16 ? -17.969 14.914 -0.515 1 97.12 16 ILE B C 1
ATOM 1805 O O . ILE B 1 16 ? -16.75 14.75 -0.529 1 97.12 16 ILE B O 1
ATOM 1809 N N . GLU B 1 17 ? -18.656 15.125 -1.581 1 95.19 17 GLU B N 1
ATOM 1810 C CA . GLU B 1 17 ? -18.031 15.102 -2.906 1 95.19 17 GLU B CA 1
ATOM 1811 C C . GLU B 1 17 ? -17 16.219 -3.059 1 95.19 17 GLU B C 1
ATOM 1813 O O . GLU B 1 17 ? -15.898 15.984 -3.557 1 95.19 17 GLU B O 1
ATOM 1818 N N . GLN B 1 18 ? -17.344 17.359 -2.646 1 96.38 18 GLN B N 1
ATOM 1819 C CA . GLN B 1 18 ? -16.422 18.5 -2.73 1 96.38 18 GLN B CA 1
ATOM 1820 C C . GLN B 1 18 ? -15.227 18.297 -1.814 1 96.38 18 GLN B C 1
ATOM 1822 O O . GLN B 1 18 ? -14.094 18.641 -2.178 1 96.38 18 GLN B O 1
ATOM 1827 N N . ALA B 1 19 ? -15.5 17.797 -0.678 1 97.12 19 ALA B N 1
ATOM 1828 C CA . ALA B 1 19 ? -14.422 17.516 0.268 1 97.12 19 ALA B CA 1
ATOM 1829 C C . ALA B 1 19 ? -13.422 16.531 -0.313 1 97.12 19 ALA B C 1
ATOM 1831 O O . ALA B 1 19 ? -12.211 16.719 -0.196 1 97.12 19 ALA B O 1
ATOM 1832 N N . GLU B 1 20 ? -13.938 15.484 -0.943 1 94.81 20 GLU B N 1
ATOM 1833 C CA . GLU B 1 20 ? -13.078 14.469 -1.547 1 94.81 20 GLU B CA 1
ATOM 1834 C C . GLU B 1 20 ? -12.125 15.086 -2.562 1 94.81 20 GLU B C 1
ATOM 1836 O O . GLU B 1 20 ? -10.938 14.758 -2.582 1 94.81 20 GLU B O 1
ATOM 1841 N N . VAL B 1 21 ? -12.641 15.938 -3.35 1 92.88 21 VAL B N 1
ATOM 1842 C CA . VAL B 1 21 ? -11.844 16.594 -4.379 1 92.88 21 VAL B CA 1
ATOM 1843 C C . VAL B 1 21 ? -10.742 17.438 -3.73 1 92.88 21 VAL B C 1
ATOM 1845 O O . VAL B 1 21 ? -9.578 17.344 -4.121 1 92.88 21 VAL B O 1
ATOM 1848 N N . LEU B 1 22 ? -11.102 18.172 -2.717 1 95 22 LEU B N 1
ATOM 1849 C CA . LEU B 1 22 ? -10.141 19.047 -2.037 1 95 22 LEU B CA 1
ATOM 1850 C C . LEU B 1 22 ? -9.094 18.219 -1.303 1 95 22 LEU B C 1
ATOM 1852 O O . LEU B 1 22 ? -7.906 18.547 -1.329 1 95 22 LEU B O 1
ATOM 1856 N N . PHE B 1 23 ? -9.555 17.156 -0.668 1 92.94 23 PHE B N 1
ATOM 1857 C CA . PHE B 1 23 ? -8.633 16.281 0.058 1 92.94 23 PHE B CA 1
ATOM 1858 C C . PHE B 1 23 ? -7.625 15.656 -0.891 1 92.94 23 PHE B C 1
ATOM 1860 O O . PHE B 1 23 ? -6.449 15.508 -0.55 1 92.94 23 PHE B O 1
ATOM 1867 N N . LEU B 1 24 ? -8.047 15.234 -2.041 1 87.44 24 LEU B N 1
ATOM 1868 C CA . LEU B 1 24 ? -7.16 14.625 -3.029 1 87.44 24 LEU B CA 1
ATOM 1869 C C . LEU B 1 24 ? -6.164 15.648 -3.57 1 87.44 24 LEU B C 1
ATOM 1871 O O . LEU B 1 24 ? -5.004 15.312 -3.824 1 87.44 24 LEU B O 1
ATOM 1875 N N . GLN B 1 25 ? -6.609 16.812 -3.729 1 86.56 25 GLN B N 1
ATOM 1876 C CA . GLN B 1 25 ? -5.793 17.844 -4.344 1 86.56 25 GLN B CA 1
ATOM 1877 C C . GLN B 1 25 ? -4.785 18.422 -3.352 1 86.56 25 GLN B C 1
ATOM 1879 O O . GLN B 1 25 ? -3.613 18.609 -3.684 1 86.56 25 GLN B O 1
ATOM 1884 N N . ASP B 1 26 ? -5.312 18.641 -2.082 1 86.75 26 ASP B N 1
ATOM 1885 C CA . ASP B 1 26 ? -4.504 19.438 -1.175 1 86.75 26 ASP B CA 1
ATOM 1886 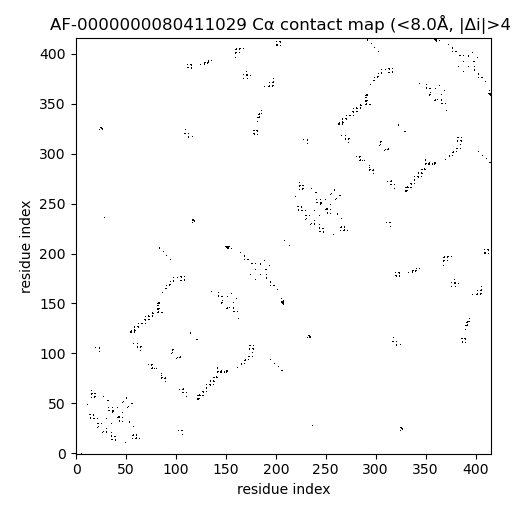C C . ASP B 1 26 ? -4.094 18.641 0.057 1 86.75 26 ASP B C 1
ATOM 1888 O O . ASP B 1 26 ? -3.26 19.094 0.847 1 86.75 26 ASP B O 1
ATOM 1892 N N . GLY B 1 27 ? -4.629 17.484 0.2 1 86.75 27 GLY B N 1
ATOM 1893 C CA . GLY B 1 27 ? -4.301 16.672 1.362 1 86.75 27 GLY B CA 1
ATOM 1894 C C . GLY B 1 27 ? -5.23 16.922 2.537 1 86.75 27 GLY B C 1
ATOM 1895 O O . GLY B 1 27 ? -5.801 18 2.67 1 86.75 27 GLY B O 1
ATOM 1896 N N . PHE B 1 28 ? -5.344 15.984 3.48 1 89.31 28 PHE B N 1
ATOM 1897 C CA . PHE B 1 28 ? -6.27 16.016 4.605 1 89.31 28 PHE B CA 1
ATOM 1898 C C . PHE B 1 28 ? -5.883 17.094 5.598 1 89.31 28 PHE B C 1
ATOM 1900 O O . PHE B 1 28 ? -6.75 17.766 6.16 1 89.31 28 PHE B O 1
ATOM 1907 N N . GLU B 1 29 ? -4.645 17.266 5.773 1 82.88 29 GLU B N 1
ATOM 1908 C CA . GLU B 1 29 ? -4.172 18.156 6.82 1 82.88 29 GLU B CA 1
ATOM 1909 C C . GLU B 1 29 ? -4.312 19.625 6.395 1 82.88 29 GLU B C 1
ATOM 1911 O O . GLU B 1 29 ? -4.68 20.469 7.207 1 82.88 29 GLU B O 1
ATOM 1916 N N . ARG B 1 30 ? -4.125 19.922 5.168 1 85.56 30 ARG B N 1
ATOM 1917 C CA . ARG B 1 30 ? -4.074 21.297 4.688 1 85.56 30 ARG B CA 1
ATOM 1918 C C . ARG B 1 30 ? -5.477 21.844 4.441 1 85.56 30 ARG B C 1
ATOM 1920 O O . ARG B 1 30 ? -5.719 23.047 4.609 1 85.56 30 ARG B O 1
ATOM 1927 N N . VAL B 1 31 ? -6.34 21 4.031 1 94.06 31 VAL B N 1
ATOM 1928 C CA . VAL B 1 31 ? -7.699 21.438 3.736 1 94.06 31 VAL B CA 1
ATOM 1929 C C . VAL B 1 31 ? -8.398 21.859 5.027 1 94.06 31 VAL B C 1
ATOM 1931 O O . VAL B 1 31 ? -8.352 21.141 6.027 1 94.06 31 VAL B O 1
ATOM 1934 N N . GLN B 1 32 ? -9 23.016 5.043 1 96 32 GLN B N 1
ATOM 1935 C CA . GLN B 1 32 ? -9.758 23.5 6.184 1 96 32 GLN B CA 1
ATOM 1936 C C . GLN B 1 32 ? -11.258 23.406 5.93 1 96 32 GLN B C 1
ATOM 1938 O O . GLN B 1 32 ? -11.695 23.328 4.777 1 96 32 GLN B O 1
ATOM 1943 N N . MET B 1 33 ? -11.984 23.406 7.062 1 97.06 33 MET B N 1
ATOM 1944 C CA . MET B 1 33 ? -13.438 23.344 6.949 1 97.06 33 MET B CA 1
ATOM 1945 C C . MET B 1 33 ? -13.961 24.531 6.152 1 97.06 33 MET B C 1
ATOM 1947 O O . MET B 1 33 ? -14.922 24.406 5.387 1 97.06 33 MET B O 1
ATOM 1951 N N . GLN B 1 34 ? -13.305 25.625 6.273 1 97.5 34 GLN B N 1
ATOM 1952 C CA . GLN B 1 34 ? -13.711 26.812 5.52 1 97.5 34 GLN B CA 1
ATOM 1953 C C . GLN B 1 34 ? -13.562 26.594 4.02 1 97.5 34 GLN B C 1
ATOM 1955 O O . GLN B 1 34 ? -14.406 27.016 3.23 1 97.5 34 GLN B O 1
ATOM 1960 N N . ASP B 1 35 ? -12.508 25.969 3.574 1 97.69 35 ASP B N 1
ATOM 1961 C CA . ASP B 1 35 ? -12.305 25.641 2.166 1 97.69 35 ASP B CA 1
ATOM 1962 C C . ASP B 1 35 ? -13.461 24.812 1.618 1 97.69 35 ASP B C 1
ATOM 1964 O O . ASP B 1 35 ? -13.938 25.047 0.508 1 97.69 35 ASP B O 1
ATOM 1968 N N . ILE B 1 36 ? -13.852 23.812 2.418 1 97.81 36 ILE B N 1
ATOM 1969 C CA . ILE B 1 36 ? -14.914 22.906 2.008 1 97.81 36 ILE B CA 1
ATOM 1970 C C . ILE B 1 36 ? -16.25 23.656 1.967 1 97.81 36 ILE B C 1
ATOM 1972 O O . ILE B 1 36 ? -17.047 23.469 1.045 1 97.81 36 ILE B O 1
ATOM 1976 N N . ALA B 1 37 ? -16.453 24.5 2.955 1 97.88 37 ALA B N 1
ATOM 1977 C CA . ALA B 1 37 ? -17.656 25.312 2.971 1 97.88 37 ALA B CA 1
ATOM 1978 C C . ALA B 1 37 ? -17.766 26.172 1.711 1 97.88 37 ALA B C 1
ATOM 1980 O O . ALA B 1 37 ? -18.797 26.188 1.044 1 97.88 37 ALA B O 1
ATOM 1981 N N . ASP B 1 38 ? -16.688 26.812 1.357 1 97.75 38 ASP B N 1
ATOM 1982 C CA . ASP B 1 38 ? -16.641 27.656 0.172 1 97.75 38 ASP B CA 1
ATOM 1983 C C . ASP B 1 38 ? -16.906 26.844 -1.096 1 97.75 38 ASP B C 1
ATOM 1985 O O . ASP B 1 38 ? -17.719 27.266 -1.937 1 97.75 38 ASP B O 1
ATOM 1989 N N . ALA B 1 39 ? -16.328 25.75 -1.207 1 96.81 39 ALA B N 1
ATOM 1990 C CA . ALA B 1 39 ? -16.469 24.906 -2.389 1 96.81 39 ALA B CA 1
ATOM 1991 C C . ALA B 1 39 ? -17.891 24.375 -2.512 1 96.81 39 ALA B C 1
ATOM 1993 O O . ALA B 1 39 ? -18.375 24.141 -3.621 1 96.81 39 ALA B O 1
ATOM 1994 N N . SER B 1 40 ? -18.484 24.156 -1.387 1 96.44 40 SER B N 1
ATOM 1995 C CA . SER B 1 40 ? -19.828 23.609 -1.348 1 96.44 40 SER B CA 1
ATOM 1996 C C . SER B 1 40 ? -20.875 24.719 -1.368 1 96.44 40 SER B C 1
ATOM 1998 O O . SER B 1 40 ? -22.078 24.453 -1.25 1 96.44 40 SER B O 1
ATOM 2000 N N . GLU B 1 41 ? -20.406 25.906 -1.398 1 95.94 41 GLU B N 1
ATOM 2001 C CA . GLU B 1 41 ? -21.281 27.062 -1.418 1 95.94 41 GLU B CA 1
ATOM 2002 C C . GLU B 1 41 ? -22.188 27.094 -0.193 1 95.94 41 GLU B C 1
ATOM 2004 O O . GLU B 1 41 ? -23.406 27.266 -0.316 1 95.94 41 GLU B O 1
ATOM 2009 N N . LEU B 1 42 ? -21.562 26.844 0.889 1 95.25 42 LEU B N 1
ATOM 2010 C CA . LEU B 1 42 ? -22.25 26.875 2.182 1 95.25 42 LEU B CA 1
ATOM 2011 C C . LEU B 1 42 ? -21.531 27.797 3.152 1 95.25 42 LEU B C 1
ATOM 2013 O O . LEU B 1 42 ? -20.344 28.094 2.971 1 95.25 42 LEU B O 1
ATOM 2017 N N . GLY B 1 43 ? -22.344 28.312 4.102 1 95.25 43 GLY B N 1
ATOM 2018 C CA . GLY B 1 43 ? -21.688 28.922 5.254 1 95.25 43 GLY B CA 1
ATOM 2019 C C . GLY B 1 43 ? -20.969 27.906 6.125 1 95.25 43 GLY B C 1
ATOM 2020 O O . GLY B 1 43 ? -21.406 26.766 6.266 1 95.25 43 GLY B O 1
ATOM 2021 N N . VAL B 1 44 ? -19.891 28.375 6.738 1 96.25 44 VAL B N 1
ATOM 2022 C CA . VAL B 1 44 ? -19.062 27.484 7.535 1 96.25 44 VAL B CA 1
ATOM 2023 C C . VAL B 1 44 ? -19.859 26.953 8.727 1 96.25 44 VAL B C 1
ATOM 2025 O O . VAL B 1 44 ? -19.672 25.812 9.141 1 96.25 44 VAL B O 1
ATOM 2028 N N . ALA B 1 45 ? -20.781 27.703 9.25 1 96.12 45 ALA B N 1
ATOM 2029 C CA . ALA B 1 45 ? -21.609 27.281 10.367 1 96.12 45 ALA B CA 1
ATOM 2030 C C . ALA B 1 45 ? -22.531 26.125 9.953 1 96.12 45 ALA B C 1
ATOM 2032 O O . ALA B 1 45 ? -22.75 25.188 10.719 1 96.12 45 ALA B O 1
ATOM 2033 N N . THR B 1 46 ? -23.078 26.25 8.844 1 95.94 46 THR B N 1
ATOM 2034 C CA . THR B 1 46 ? -23.922 25.203 8.305 1 95.94 46 THR B CA 1
ATOM 2035 C C . THR B 1 46 ? -23.141 23.906 8.109 1 95.94 46 THR B C 1
ATOM 2037 O O . THR B 1 46 ? -23.641 22.812 8.438 1 95.94 46 THR B O 1
ATOM 2040 N N . LEU B 1 47 ? -21.906 24.031 7.547 1 97.19 47 LEU B N 1
ATOM 2041 C CA . LEU B 1 47 ? -21.062 22.844 7.367 1 97.19 47 LEU B CA 1
ATOM 2042 C C . LEU B 1 47 ? -20.828 22.141 8.695 1 97.19 47 LEU B C 1
ATOM 2044 O O . LEU B 1 47 ? -20.906 20.922 8.773 1 97.19 47 LEU B O 1
ATOM 2048 N N . PHE B 1 48 ? -20.641 22.875 9.727 1 96.75 48 PHE B N 1
ATOM 2049 C CA . PHE B 1 48 ? -20.344 22.312 11.031 1 96.75 48 PHE B CA 1
ATOM 2050 C C . PHE B 1 48 ? -21.578 21.656 11.633 1 96.75 48 PHE B C 1
ATOM 2052 O O . PHE B 1 48 ? -21.469 20.781 12.5 1 96.75 48 PHE B O 1
ATOM 2059 N N . ARG B 1 49 ? -22.766 22.078 11.172 1 95.62 49 ARG B N 1
ATOM 2060 C CA . ARG B 1 49 ? -23.984 21.406 11.594 1 95.62 49 ARG B CA 1
ATOM 2061 C C . ARG B 1 49 ? -24.047 19.984 11.031 1 95.62 49 ARG B C 1
ATOM 2063 O O . ARG B 1 49 ? -24.547 19.078 11.688 1 95.62 49 ARG B O 1
ATOM 2070 N N . TYR B 1 50 ? -23.5 19.844 9.836 1 95.25 50 TYR B N 1
ATOM 2071 C CA . TYR B 1 50 ? -23.484 18.531 9.203 1 95.25 50 TYR B CA 1
ATOM 2072 C C . TYR B 1 50 ? -22.328 17.703 9.727 1 95.25 50 TYR B C 1
ATOM 2074 O O . TYR B 1 50 ? -22.484 16.5 9.992 1 95.25 50 TYR B O 1
ATOM 2082 N N . PHE B 1 51 ? -21.141 18.375 9.812 1 96.81 51 PHE B N 1
ATOM 2083 C CA . PHE B 1 51 ? -19.906 17.719 10.227 1 96.81 51 PHE B CA 1
ATOM 2084 C C . PHE B 1 51 ? -19.172 18.547 11.266 1 96.81 51 PHE B C 1
ATOM 2086 O O . PHE B 1 51 ? -18.281 19.344 10.922 1 96.81 51 PHE B O 1
ATOM 2093 N N . PRO B 1 52 ? -19.453 18.281 12.469 1 95.56 52 PRO B N 1
ATOM 2094 C CA . PRO B 1 52 ? -18.891 19.078 13.555 1 95.56 52 PRO B CA 1
ATOM 2095 C C . PRO B 1 52 ? -17.359 18.984 13.633 1 95.56 52 PRO B C 1
ATOM 2097 O O . PRO B 1 52 ? -16.703 19.875 14.164 1 95.56 52 PRO B O 1
ATOM 2100 N N . LYS B 1 53 ? -16.844 17.844 13.086 1 94.88 53 LYS B N 1
ATOM 2101 C CA . LYS B 1 53 ? -15.398 17.641 13.047 1 94.88 53 LYS B CA 1
ATOM 2102 C C . LYS B 1 53 ? -14.938 17.266 11.648 1 94.88 53 LYS B C 1
ATOM 2104 O O . LYS B 1 53 ? -15.602 16.5 10.953 1 94.88 53 LYS B O 1
ATOM 2109 N N . LYS B 1 54 ? -13.828 17.766 11.258 1 95.31 54 LYS B N 1
ATOM 2110 C CA . LYS B 1 54 ? -13.25 17.453 9.953 1 95.31 54 LYS B CA 1
ATOM 2111 C C . LYS B 1 54 ? -13.039 15.953 9.773 1 95.31 54 LYS B C 1
ATOM 2113 O O . LYS B 1 54 ? -13.32 15.406 8.703 1 95.31 54 LYS B O 1
ATOM 2118 N N . ASP B 1 55 ? -12.609 15.281 10.828 1 94.44 55 ASP B N 1
ATOM 2119 C CA . ASP B 1 55 ? -12.336 13.852 10.773 1 94.44 55 ASP B CA 1
ATOM 2120 C C . ASP B 1 55 ? -13.586 13.062 10.391 1 94.44 55 ASP B C 1
ATOM 2122 O O . ASP B 1 55 ? -13.5 12.062 9.672 1 94.44 55 ASP B O 1
ATOM 2126 N N . GLN B 1 56 ? -14.688 13.492 10.852 1 95.94 56 GLN B N 1
ATOM 2127 C CA . GLN B 1 56 ? -15.945 12.828 10.516 1 95.94 56 GLN B CA 1
ATOM 2128 C C . GLN B 1 56 ? -16.25 12.953 9.031 1 95.94 56 GLN B C 1
ATOM 2130 O O . GLN B 1 56 ? -16.781 12.023 8.422 1 95.94 56 GLN B O 1
ATOM 2135 N N . LEU B 1 57 ? -15.938 14.125 8.531 1 97.31 57 LEU B N 1
ATOM 2136 C CA . LEU B 1 57 ? -16.125 14.352 7.098 1 97.31 57 LEU B CA 1
ATOM 2137 C C . LEU B 1 57 ? -15.156 13.492 6.281 1 97.31 57 LEU B C 1
ATOM 2139 O O . LEU B 1 57 ? -15.539 12.938 5.25 1 97.31 57 LEU B O 1
ATOM 2143 N N . ILE B 1 58 ? -13.969 13.328 6.719 1 96.69 58 ILE B N 1
ATOM 2144 C CA . ILE B 1 58 ? -12.961 12.5 6.062 1 96.69 58 ILE B CA 1
ATOM 2145 C C . ILE B 1 58 ? -13.445 11.047 6.02 1 96.69 58 ILE B C 1
ATOM 2147 O O . ILE B 1 58 ? -13.406 10.406 4.969 1 96.69 58 ILE B O 1
ATOM 2151 N N . VAL B 1 59 ? -13.93 10.57 7.121 1 96.62 59 VAL B N 1
ATOM 2152 C CA . VAL B 1 59 ? -14.414 9.195 7.195 1 96.62 59 VAL B CA 1
ATOM 2153 C C . VAL B 1 59 ? -15.633 9.016 6.305 1 96.62 59 VAL B C 1
ATOM 2155 O O . VAL B 1 59 ? -15.758 8.023 5.59 1 96.62 59 VAL B O 1
ATOM 2158 N N . ALA B 1 60 ? -16.5 10 6.34 1 97.06 60 ALA B N 1
ATOM 2159 C CA . ALA B 1 60 ? -17.688 9.938 5.496 1 97.06 60 ALA B CA 1
ATOM 2160 C C . ALA B 1 60 ? -17.312 9.875 4.02 1 97.06 60 ALA B C 1
ATOM 2162 O O . ALA B 1 60 ? -17.922 9.141 3.248 1 97.06 60 ALA B O 1
ATOM 2163 N N . ALA B 1 61 ? -16.344 10.641 3.648 1 97.06 61 ALA B N 1
ATOM 2164 C CA . ALA B 1 61 ? -15.844 10.617 2.277 1 97.06 61 ALA B CA 1
ATOM 2165 C C . ALA B 1 61 ? -15.266 9.25 1.93 1 97.06 61 ALA B C 1
ATOM 2167 O O . ALA B 1 61 ? -15.453 8.758 0.817 1 97.06 61 ALA B O 1
ATOM 2168 N N . ALA B 1 62 ? -14.57 8.648 2.859 1 96.19 62 ALA B N 1
ATOM 2169 C CA . ALA B 1 62 ? -13.992 7.324 2.658 1 96.19 62 ALA B CA 1
ATOM 2170 C C . ALA B 1 62 ? -15.078 6.266 2.49 1 96.19 62 ALA B C 1
ATOM 2172 O O . ALA B 1 62 ? -14.969 5.387 1.633 1 96.19 62 ALA B O 1
ATOM 2173 N N . VAL B 1 63 ? -16.078 6.375 3.307 1 96.19 63 VAL B N 1
ATOM 2174 C CA . VAL B 1 63 ? -17.188 5.438 3.227 1 96.19 63 VAL B CA 1
ATOM 2175 C C . VAL B 1 63 ? -17.891 5.578 1.875 1 96.19 63 VAL B C 1
ATOM 2177 O O . VAL B 1 63 ? -18.172 4.582 1.208 1 96.19 63 VAL B O 1
ATOM 2180 N N . ARG B 1 64 ? -18.125 6.781 1.497 1 95.19 64 ARG B N 1
ATOM 2181 C CA . ARG B 1 64 ? -18.734 7.031 0.197 1 95.19 64 ARG B CA 1
ATOM 2182 C C . ARG B 1 64 ? -17.875 6.477 -0.932 1 95.19 64 ARG B C 1
ATOM 2184 O O . ARG B 1 64 ? -18.391 5.895 -1.887 1 95.19 64 ARG B O 1
ATOM 2191 N N . ASN B 1 65 ? -16.625 6.672 -0.846 1 93.5 65 ASN B N 1
ATOM 2192 C CA . ASN B 1 65 ? -15.664 6.207 -1.849 1 93.5 65 ASN B CA 1
ATOM 2193 C C . ASN B 1 65 ? -15.68 4.688 -1.976 1 93.5 65 ASN B C 1
ATOM 2195 O O . ASN B 1 65 ? -15.539 4.152 -3.074 1 93.5 65 ASN B O 1
ATOM 2199 N N . LEU B 1 66 ? -15.875 4 -0.876 1 93.62 66 LEU B N 1
ATOM 2200 C CA . LEU B 1 66 ? -15.773 2.547 -0.811 1 93.62 66 LEU B CA 1
ATOM 2201 C C . LEU B 1 66 ? -17.109 1.893 -1.143 1 93.62 66 LEU B C 1
ATOM 2203 O O . LEU B 1 66 ? -17.156 0.744 -1.592 1 93.62 66 LEU B O 1
ATOM 2207 N N . ALA B 1 67 ? -18.188 2.561 -1.008 1 94.56 67 ALA B N 1
ATOM 2208 C CA . ALA B 1 67 ? -19.547 2.021 -1.051 1 94.56 67 ALA B CA 1
ATOM 2209 C C . ALA B 1 67 ? -19.812 1.326 -2.383 1 94.56 67 ALA B C 1
ATOM 2211 O O . ALA B 1 67 ? -20.406 0.241 -2.414 1 94.56 67 ALA B O 1
ATOM 2212 N N . PRO B 1 68 ? -19.359 1.933 -3.486 1 93.94 68 PRO B N 1
ATOM 2213 C CA . PRO B 1 68 ? -19.641 1.275 -4.766 1 93.94 68 PRO B CA 1
ATOM 2214 C C . PRO B 1 68 ? -19.031 -0.126 -4.855 1 93.94 68 PRO B C 1
ATOM 2216 O O . PRO B 1 68 ? -19.562 -0.979 -5.578 1 93.94 68 PRO B O 1
ATOM 2219 N N . THR B 1 69 ? -17.969 -0.397 -4.152 1 95 69 THR B N 1
ATOM 2220 C CA . THR B 1 69 ? -17.328 -1.708 -4.145 1 95 69 THR B CA 1
ATOM 2221 C C . THR B 1 69 ? -18.281 -2.766 -3.574 1 95 69 THR B C 1
ATOM 2223 O O . THR B 1 69 ? -18.312 -3.896 -4.062 1 95 69 THR B O 1
ATOM 2226 N N . LEU B 1 70 ? -19.016 -2.396 -2.553 1 96.19 70 LEU B N 1
ATOM 2227 C CA . LEU B 1 70 ? -19.969 -3.332 -1.953 1 96.19 70 LEU B CA 1
ATOM 2228 C C . LEU B 1 70 ? -20.984 -3.801 -2.98 1 96.19 70 LEU B C 1
ATOM 2230 O O . LEU B 1 70 ? -21.234 -5.004 -3.123 1 96.19 70 LEU B O 1
ATOM 2234 N N . ASP B 1 71 ? -21.547 -2.822 -3.707 1 96.06 71 ASP B N 1
ATOM 2235 C CA . ASP B 1 71 ? -22.562 -3.16 -4.703 1 96.06 71 ASP B CA 1
ATOM 2236 C C . ASP B 1 71 ? -21.969 -4.02 -5.816 1 96.06 71 ASP B C 1
ATOM 2238 O O . ASP B 1 71 ? -22.594 -4.984 -6.262 1 96.06 71 ASP B O 1
ATOM 2242 N N . ALA B 1 72 ? -20.812 -3.674 -6.262 1 96.75 72 ALA B N 1
ATOM 2243 C CA . ALA B 1 72 ? -20.141 -4.434 -7.32 1 96.75 72 ALA B CA 1
ATOM 2244 C C . ALA B 1 72 ? -19.859 -5.867 -6.871 1 96.75 72 ALA B C 1
ATOM 2246 O O . ALA B 1 72 ? -20.125 -6.816 -7.613 1 96.75 72 ALA B O 1
ATOM 2247 N N . PHE B 1 73 ? -19.359 -6.02 -5.641 1 97.31 73 PHE B N 1
ATOM 2248 C CA . PHE B 1 73 ? -19.031 -7.34 -5.121 1 97.31 73 PHE B CA 1
ATOM 2249 C C . PHE B 1 73 ? -20.281 -8.188 -4.961 1 97.31 73 PHE B C 1
ATOM 2251 O O . PHE B 1 73 ? -20.281 -9.375 -5.289 1 97.31 73 PHE B O 1
ATOM 2258 N N . LYS B 1 74 ? -21.359 -7.555 -4.48 1 96.88 74 LYS B N 1
ATOM 2259 C CA . LYS B 1 74 ? -22.625 -8.266 -4.367 1 96.88 74 LYS B CA 1
ATOM 2260 C C . LYS B 1 74 ? -23.078 -8.82 -5.719 1 96.88 74 LYS B C 1
ATOM 2262 O O . LYS B 1 74 ? -23.469 -9.977 -5.82 1 96.88 74 LYS B O 1
ATOM 2267 N N . GLU B 1 75 ? -22.938 -7.988 -6.656 1 97.06 75 GLU B N 1
ATOM 2268 C CA . GLU B 1 75 ? -23.359 -8.383 -8 1 97.06 75 GLU B CA 1
ATOM 2269 C C . GLU B 1 75 ? -22.438 -9.477 -8.555 1 97.06 75 GLU B C 1
ATOM 2271 O O . GLU B 1 75 ? -22.922 -10.492 -9.062 1 97.06 75 GLU B O 1
ATOM 2276 N N . LEU B 1 76 ? -21.188 -9.344 -8.469 1 97.44 76 LEU B N 1
ATOM 2277 C CA . LEU B 1 76 ? -20.203 -10.242 -9.078 1 97.44 76 LEU B CA 1
ATOM 2278 C C . LEU B 1 76 ? -20.203 -11.602 -8.391 1 97.44 76 LEU B C 1
ATOM 2280 O O . LEU B 1 76 ? -20.031 -12.633 -9.047 1 97.44 76 LEU B O 1
ATOM 2284 N N . THR B 1 77 ? -20.422 -11.633 -7.078 1 96.31 77 THR B N 1
ATOM 2285 C CA . THR B 1 77 ? -20.375 -12.883 -6.336 1 96.31 77 THR B CA 1
ATOM 2286 C C . THR B 1 77 ? -21.672 -13.672 -6.512 1 96.31 77 THR B C 1
ATOM 2288 O O . THR B 1 77 ? -21.734 -14.859 -6.191 1 96.31 77 THR B O 1
ATOM 2291 N N . SER B 1 78 ? -22.688 -13.023 -7.012 1 92.31 78 SER B N 1
ATOM 2292 C CA . SER B 1 78 ? -23.984 -13.664 -7.203 1 92.31 78 SER B CA 1
ATOM 2293 C C . SER B 1 78 ? -24.203 -14.039 -8.664 1 92.31 78 SER B C 1
ATOM 2295 O O . SER B 1 78 ? -25.234 -14.625 -9.016 1 92.31 78 SER B O 1
ATOM 2297 N N . ARG B 1 79 ? -23.25 -13.719 -9.5 1 93.38 79 ARG B N 1
ATOM 2298 C CA . ARG B 1 79 ? -23.359 -14.039 -10.914 1 93.38 79 ARG B CA 1
ATOM 2299 C C . ARG B 1 79 ? -23.359 -15.547 -11.141 1 93.38 79 ARG B C 1
ATOM 2301 O O . ARG B 1 79 ? -22.734 -16.297 -10.375 1 93.38 79 ARG B O 1
ATOM 2308 N N . PRO B 1 80 ? -24.094 -15.938 -12.203 1 94.56 80 PRO B N 1
ATOM 2309 C CA . PRO B 1 80 ? -23.984 -17.359 -12.547 1 94.56 80 PRO B CA 1
ATOM 2310 C C . PRO B 1 80 ? -22.562 -17.766 -12.906 1 94.56 80 PRO B C 1
ATOM 2312 O O . PRO B 1 80 ? -21.766 -16.938 -13.336 1 94.56 80 PRO B O 1
ATOM 2315 N N . GLY B 1 81 ? -22.297 -19.078 -12.711 1 95.19 81 GLY B N 1
ATOM 2316 C CA . GLY B 1 81 ? -20.953 -19.594 -12.961 1 95.19 81 GLY B CA 1
ATOM 2317 C C . GLY B 1 81 ? -20.359 -20.297 -11.75 1 95.19 81 GLY B C 1
ATOM 2318 O O . GLY B 1 81 ? -21.047 -20.547 -10.766 1 95.19 81 GLY B O 1
ATOM 2319 N N . ASN B 1 82 ? -19.062 -20.625 -11.906 1 96.81 82 ASN B N 1
ATOM 2320 C CA . ASN B 1 82 ? -18.391 -21.297 -10.805 1 96.81 82 ASN B CA 1
ATOM 2321 C C . ASN B 1 82 ? -17.5 -20.328 -10.023 1 96.81 82 ASN B C 1
ATOM 2323 O O . ASN B 1 82 ? -17.422 -19.141 -10.359 1 96.81 82 ASN B O 1
ATOM 2327 N N . ALA B 1 83 ? -16.938 -20.703 -8.953 1 97.25 83 ALA B N 1
ATOM 2328 C CA . ALA B 1 83 ? -16.172 -19.859 -8.047 1 97.25 83 ALA B CA 1
ATOM 2329 C C . ALA B 1 83 ? -14.992 -19.219 -8.758 1 97.25 83 ALA B C 1
ATOM 2331 O O . ALA B 1 83 ? -14.703 -18.031 -8.547 1 97.25 83 ALA B O 1
ATOM 2332 N N . TYR B 1 84 ? -14.344 -19.969 -9.625 1 97.81 84 TYR B N 1
ATOM 2333 C CA . TYR B 1 84 ? -13.195 -19.438 -10.344 1 97.81 84 TYR B CA 1
ATOM 2334 C C . TYR B 1 84 ? -13.594 -18.266 -11.227 1 97.81 84 TYR B C 1
ATOM 2336 O O . TYR B 1 84 ? -12.938 -17.219 -11.219 1 97.81 84 TYR B O 1
ATOM 2344 N N . SER B 1 85 ? -14.648 -18.438 -11.992 1 97.38 85 SER B N 1
ATOM 2345 C CA . SER B 1 85 ? -15.094 -17.391 -12.891 1 97.38 85 SER B CA 1
ATOM 2346 C C . SER B 1 85 ? -15.508 -16.141 -12.125 1 97.38 85 SER B C 1
ATOM 2348 O O . SER B 1 85 ? -15.297 -15.016 -12.594 1 97.38 85 SER B O 1
ATOM 2350 N N . ARG B 1 86 ? -16.109 -16.266 -11 1 97.69 86 ARG B N 1
ATOM 2351 C CA . ARG B 1 86 ? -16.484 -15.133 -10.172 1 97.69 86 ARG B CA 1
ATOM 2352 C C . ARG B 1 86 ? -15.258 -14.438 -9.594 1 97.69 86 ARG B C 1
ATOM 2354 O O . ARG B 1 86 ? -15.211 -13.203 -9.531 1 97.69 86 ARG B O 1
ATOM 2361 N N . LEU B 1 87 ? -14.258 -15.234 -9.141 1 97.69 87 LEU B N 1
ATOM 2362 C CA . LEU B 1 87 ? -13 -14.664 -8.68 1 97.69 87 LEU B CA 1
ATOM 2363 C C . LEU B 1 87 ? -12.328 -13.859 -9.789 1 97.69 87 LEU B C 1
ATOM 2365 O O . LEU B 1 87 ? -11.867 -12.734 -9.555 1 97.69 87 LEU B O 1
ATOM 2369 N N . GLU B 1 88 ? -12.359 -14.398 -10.961 1 97.44 88 GLU B N 1
ATOM 2370 C CA . GLU B 1 88 ? -11.812 -13.695 -12.117 1 97.44 88 GLU B CA 1
ATOM 2371 C C . GLU B 1 88 ? -12.531 -12.383 -12.359 1 97.44 88 GLU B C 1
ATOM 2373 O O . GLU B 1 88 ? -11.898 -11.359 -12.648 1 97.44 88 GLU B O 1
ATOM 2378 N N . ALA B 1 89 ? -13.797 -12.414 -12.258 1 97.31 89 ALA B N 1
ATOM 2379 C CA . ALA B 1 89 ? -14.609 -11.219 -12.477 1 97.31 89 ALA B CA 1
ATOM 2380 C C . ALA B 1 89 ? -14.305 -10.148 -11.438 1 97.31 89 ALA B C 1
ATOM 2382 O O . ALA B 1 89 ? -14.281 -8.953 -11.75 1 97.31 89 ALA B O 1
ATOM 2383 N N . ILE B 1 90 ? -14.102 -10.57 -10.25 1 97.44 90 ILE B N 1
ATOM 2384 C CA . ILE B 1 90 ? -13.758 -9.648 -9.18 1 97.44 90 ILE B CA 1
ATOM 2385 C C . ILE B 1 90 ? -12.406 -9 -9.469 1 97.44 90 ILE B C 1
ATOM 2387 O O . ILE B 1 90 ? -12.258 -7.781 -9.336 1 97.44 90 ILE B O 1
ATOM 2391 N N . LEU B 1 91 ? -11.43 -9.789 -9.883 1 97.19 91 LEU B N 1
ATOM 2392 C CA . LEU B 1 91 ? -10.117 -9.242 -10.211 1 97.19 91 LEU B CA 1
ATOM 2393 C C . LEU B 1 91 ? -10.211 -8.289 -11.398 1 97.19 91 LEU B C 1
ATOM 2395 O O . LEU B 1 91 ? -9.523 -7.266 -11.43 1 97.19 91 LEU B O 1
ATOM 2399 N N . ASP B 1 92 ? -11.07 -8.633 -12.367 1 95.56 92 ASP B N 1
ATOM 2400 C CA . ASP B 1 92 ? -11.289 -7.742 -13.508 1 95.56 92 ASP B CA 1
ATOM 2401 C C . ASP B 1 92 ? -11.883 -6.406 -13.055 1 95.56 92 ASP B C 1
ATOM 2403 O O . ASP B 1 92 ? -11.477 -5.352 -13.539 1 95.56 92 ASP B O 1
ATOM 2407 N N . TYR B 1 93 ? -12.789 -6.508 -12.18 1 95.44 93 TYR B N 1
ATOM 2408 C CA . TYR B 1 93 ? -13.383 -5.301 -11.617 1 95.44 93 TYR B CA 1
ATOM 2409 C C . TYR B 1 93 ? -12.328 -4.441 -10.938 1 95.44 93 TYR B C 1
ATOM 2411 O O . TYR B 1 93 ? -12.266 -3.229 -11.156 1 95.44 93 TYR B O 1
ATOM 2419 N N . LEU B 1 94 ? -11.492 -5.066 -10.094 1 93.88 94 LEU B N 1
ATOM 2420 C CA . LEU B 1 94 ? -10.461 -4.332 -9.367 1 93.88 94 LEU B CA 1
ATOM 2421 C C . LEU B 1 94 ? -9.469 -3.691 -10.336 1 93.88 94 LEU B C 1
ATOM 2423 O O . LEU B 1 94 ? -9.047 -2.551 -10.133 1 93.88 94 LEU B O 1
ATOM 2427 N N . LEU B 1 95 ? -9.133 -4.398 -11.352 1 91.75 95 LEU B N 1
ATOM 2428 C CA . LEU B 1 95 ? -8.234 -3.867 -12.375 1 91.75 95 LEU B CA 1
ATOM 2429 C C . LEU B 1 95 ? -8.852 -2.65 -13.062 1 91.75 95 LEU B C 1
ATOM 2431 O O . LEU B 1 95 ? -8.18 -1.636 -13.25 1 91.75 95 LEU B O 1
ATOM 2435 N N . ASP B 1 96 ? -10.102 -2.766 -13.383 1 90.75 96 ASP B N 1
ATOM 2436 C CA . ASP B 1 96 ? -10.82 -1.685 -14.055 1 90.75 96 ASP B CA 1
ATOM 2437 C C . ASP B 1 96 ? -10.875 -0.439 -13.172 1 90.75 96 ASP B C 1
ATOM 2439 O O . ASP B 1 96 ? -10.727 0.682 -13.656 1 90.75 96 ASP B O 1
ATOM 2443 N N . GLN B 1 97 ? -11.117 -0.645 -11.891 1 87.56 97 GLN B N 1
ATOM 2444 C CA . GLN B 1 97 ? -11.172 0.464 -10.945 1 87.56 97 GLN B CA 1
ATOM 2445 C C . GLN B 1 97 ? -9.836 1.188 -10.867 1 87.56 97 GLN B C 1
ATOM 2447 O O . GLN B 1 97 ? -9.789 2.416 -10.758 1 87.56 97 GLN B O 1
ATOM 2452 N N . GLN B 1 98 ? -8.758 0.506 -10.922 1 83.44 98 GLN B N 1
ATOM 2453 C CA . GLN B 1 98 ? -7.422 1.078 -10.805 1 83.44 98 GLN B CA 1
ATOM 2454 C C . GLN B 1 98 ? -7.051 1.873 -12.047 1 83.44 98 GLN B C 1
ATOM 2456 O O . GLN B 1 98 ? -6.34 2.877 -11.969 1 83.44 98 GLN B O 1
ATOM 2461 N N . VAL B 1 99 ? -7.551 1.407 -13.195 1 79.94 99 VAL B N 1
ATOM 2462 C CA . VAL B 1 99 ? -7.195 2.027 -14.469 1 79.94 99 VAL B CA 1
ATOM 2463 C C . VAL B 1 99 ? -8.125 3.211 -14.742 1 79.94 99 VAL B C 1
ATOM 2465 O O . VAL B 1 99 ? -7.676 4.262 -15.203 1 79.94 99 VAL B O 1
ATOM 2468 N N . LYS B 1 100 ? -9.398 3.068 -14.406 1 78.69 100 LYS B N 1
ATOM 2469 C CA . LYS B 1 100 ? -10.391 4.059 -14.805 1 78.69 100 LYS B CA 1
ATOM 2470 C C . LYS B 1 100 ? -10.688 5.031 -13.672 1 78.69 100 LYS B C 1
ATOM 2472 O O . LYS B 1 100 ? -11.141 6.152 -13.914 1 78.69 100 LYS B O 1
ATOM 2477 N N . ARG B 1 101 ? -10.469 4.59 -12.5 1 79.94 101 ARG B N 1
ATOM 2478 C CA . ARG B 1 101 ? -10.828 5.418 -11.352 1 79.94 101 ARG B CA 1
ATOM 2479 C C . ARG B 1 101 ? -9.617 5.668 -10.461 1 79.94 101 ARG B C 1
ATOM 2481 O O . ARG B 1 101 ? -9.656 5.383 -9.258 1 79.94 101 ARG B O 1
ATOM 2488 N N . THR B 1 102 ? -8.742 6.355 -11.055 1 80.44 102 THR B N 1
ATOM 2489 C CA . THR B 1 102 ? -7.461 6.566 -10.391 1 80.44 102 THR B CA 1
ATOM 2490 C C . THR B 1 102 ? -7.625 7.465 -9.172 1 80.44 102 THR B C 1
ATOM 2492 O O . THR B 1 102 ? -7.008 7.223 -8.125 1 80.44 102 THR B O 1
ATOM 2495 N N . SER B 1 103 ? -8.578 8.406 -9.328 1 83.38 103 SER B N 1
ATOM 2496 C CA . SER B 1 103 ? -8.805 9.32 -8.211 1 83.38 103 SER B CA 1
ATOM 2497 C C . SER B 1 103 ? -9.391 8.586 -7.008 1 83.38 103 SER B C 1
ATOM 2499 O O . SER B 1 103 ? -9.023 8.859 -5.863 1 83.38 103 SER B O 1
ATOM 2501 N N . HIS B 1 104 ? -10.25 7.602 -7.266 1 86.12 104 HIS B N 1
ATOM 2502 C CA . HIS B 1 104 ? -10.867 6.82 -6.199 1 86.12 104 HIS B CA 1
ATOM 2503 C C . HIS B 1 104 ? -9.844 5.957 -5.48 1 86.12 104 HIS B C 1
ATOM 2505 O O . HIS B 1 104 ? -9.828 5.891 -4.25 1 86.12 104 HIS B O 1
ATOM 2511 N N . SER B 1 105 ? -8.992 5.367 -6.266 1 84.75 105 SER B N 1
ATOM 2512 C CA . SER B 1 105 ? -7.949 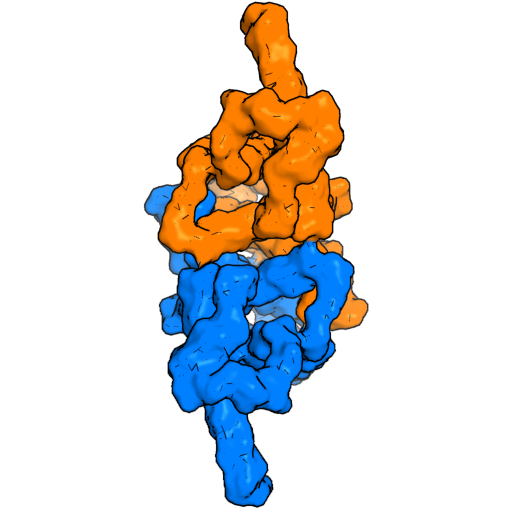4.516 -5.699 1 84.75 105 SER B CA 1
ATOM 2513 C C . SER B 1 105 ? -6.938 5.336 -4.91 1 84.75 105 SER B C 1
ATOM 2515 O O . SER B 1 105 ? -6.496 4.922 -3.836 1 84.75 105 SER B O 1
ATOM 2517 N N . ARG B 1 106 ? -6.652 6.43 -5.477 1 83.31 106 ARG B N 1
ATOM 2518 C CA . ARG B 1 106 ? -5.723 7.324 -4.797 1 83.31 106 ARG B CA 1
ATOM 2519 C C . ARG B 1 106 ? -6.289 7.801 -3.467 1 83.31 106 ARG B C 1
ATOM 2521 O O . ARG B 1 106 ? -5.574 7.863 -2.467 1 83.31 106 ARG B O 1
ATOM 2528 N N . PHE B 1 107 ? -7.539 8.148 -3.527 1 88.06 107 PHE B N 1
ATOM 2529 C CA . PHE B 1 107 ? -8.188 8.602 -2.301 1 88.06 107 PHE B CA 1
ATOM 2530 C C . PHE B 1 107 ? -8.18 7.504 -1.247 1 88.06 107 PHE B C 1
ATOM 2532 O O . PHE B 1 107 ? -7.879 7.754 -0.079 1 88.06 107 PHE B O 1
ATOM 2539 N N . ARG B 1 108 ? -8.484 6.332 -1.665 1 88.19 108 ARG B N 1
ATOM 2540 C CA . ARG B 1 108 ? -8.531 5.195 -0.754 1 88.19 108 ARG B CA 1
ATOM 2541 C C . ARG B 1 108 ? -7.18 4.969 -0.089 1 88.19 108 ARG B C 1
ATOM 2543 O O . ARG B 1 108 ? -7.102 4.781 1.127 1 88.19 108 ARG B O 1
ATOM 2550 N N . GLU B 1 109 ? -6.215 4.941 -0.881 1 83.88 109 GLU B N 1
ATOM 2551 C CA . GLU B 1 109 ? -4.867 4.738 -0.361 1 83.88 109 GLU B CA 1
ATOM 2552 C C . GLU B 1 109 ? -4.469 5.855 0.595 1 83.88 109 GLU B C 1
ATOM 2554 O O . GLU B 1 109 ? -3.898 5.602 1.657 1 83.88 109 GLU B O 1
ATOM 2559 N N . ALA B 1 110 ? -4.742 7.082 0.243 1 83.06 110 ALA B N 1
ATOM 2560 C CA . ALA B 1 110 ? -4.43 8.234 1.088 1 83.06 110 ALA B CA 1
ATOM 2561 C C . ALA B 1 110 ? -5.168 8.148 2.422 1 83.06 110 ALA B C 1
ATOM 2563 O O . ALA B 1 110 ? -4.586 8.414 3.477 1 83.06 110 ALA B O 1
ATOM 2564 N N . PHE B 1 111 ? -6.379 7.785 2.34 1 89.12 111 PHE B N 1
ATOM 2565 C CA . PHE B 1 111 ? -7.184 7.695 3.553 1 89.12 111 PHE B CA 1
ATOM 2566 C C . PHE B 1 111 ? -6.637 6.625 4.488 1 89.12 111 PHE B C 1
ATOM 2568 O O . PHE B 1 111 ? -6.465 6.867 5.688 1 89.12 111 PHE B O 1
ATOM 2575 N N . GLU B 1 112 ? -6.418 5.449 3.959 1 86.56 112 GLU B N 1
ATOM 2576 C CA . GLU B 1 112 ? -5.969 4.348 4.809 1 86.56 112 GLU B CA 1
ATOM 2577 C C . GLU B 1 112 ? -4.617 4.66 5.441 1 86.56 112 GLU B C 1
ATOM 2579 O O . GLU B 1 112 ? -4.363 4.289 6.59 1 86.56 112 GLU B O 1
ATOM 2584 N N . SER B 1 113 ? -3.836 5.312 4.699 1 80.06 113 SER B N 1
ATOM 2585 C CA . SER B 1 113 ? -2.562 5.758 5.254 1 80.06 113 SER B CA 1
ATOM 2586 C C . SER B 1 113 ? -2.775 6.77 6.379 1 80.06 113 SER B C 1
ATOM 2588 O O . SER B 1 113 ? -2.168 6.652 7.445 1 80.06 113 SER B O 1
ATOM 2590 N N . TYR B 1 114 ? -3.654 7.707 6.172 1 83.38 114 TYR B N 1
ATOM 2591 C CA . TYR B 1 114 ? -3.977 8.734 7.152 1 83.38 114 TYR B CA 1
ATOM 2592 C C . TYR B 1 114 ? -4.566 8.117 8.414 1 83.38 114 TYR B C 1
ATOM 2594 O O . TYR B 1 114 ? -4.098 8.391 9.523 1 83.38 114 TYR B O 1
ATOM 2602 N N . ALA B 1 115 ? -5.496 7.277 8.227 1 87.31 115 ALA B N 1
ATOM 2603 C CA . ALA B 1 115 ? -6.219 6.676 9.352 1 87.31 115 ALA B CA 1
ATOM 2604 C C . ALA B 1 115 ? -5.301 5.773 10.172 1 87.31 115 ALA B C 1
ATOM 2606 O O . ALA B 1 115 ? -5.496 5.609 11.375 1 87.31 115 ALA B O 1
ATOM 2607 N N . SER B 1 116 ? -4.332 5.211 9.555 1 81.12 116 SER B N 1
ATOM 2608 C CA . SER B 1 116 ? -3.418 4.297 10.234 1 81.12 116 SER B CA 1
ATOM 2609 C C . SER B 1 116 ? -2.332 5.062 10.984 1 81.12 116 SER B C 1
ATOM 2611 O O . SER B 1 116 ? -1.661 4.5 11.852 1 81.12 116 SER B O 1
ATOM 2613 N N . SER B 1 117 ? -2.115 6.301 10.648 1 75.69 117 SER B N 1
ATOM 2614 C CA . SER B 1 117 ? -1.002 7.074 11.188 1 75.69 117 SER B CA 1
ATOM 2615 C C . SER B 1 117 ? -1.434 7.883 12.406 1 75.69 117 SER B C 1
ATOM 2617 O O . SER B 1 117 ? -0.593 8.359 13.164 1 75.69 117 SER B O 1
ATOM 2619 N N . VAL B 1 118 ? -2.719 8.039 12.523 1 76.81 118 VAL B N 1
ATOM 2620 C CA . VAL B 1 118 ? -3.199 8.852 13.641 1 76.81 118 VAL B CA 1
ATOM 2621 C C . VAL B 1 118 ? -3.139 8.047 14.938 1 76.81 118 VAL B C 1
ATOM 2623 O O . VAL B 1 118 ? -3.271 6.82 14.914 1 76.81 118 VAL B O 1
ATOM 2626 N N . ALA B 1 119 ? -2.943 8.742 16.016 1 73.31 119 ALA B N 1
ATOM 2627 C CA . ALA B 1 119 ? -2.727 8.125 17.312 1 73.31 119 ALA B CA 1
ATOM 2628 C C . ALA B 1 119 ? -4.004 7.469 17.828 1 73.31 119 ALA B C 1
ATOM 2630 O O . ALA B 1 119 ? -3.945 6.465 18.547 1 73.31 119 ALA B O 1
ATOM 2631 N N . SER B 1 120 ? -5.062 8.062 17.578 1 82.75 120 SER B N 1
ATOM 2632 C CA . SER B 1 120 ? -6.355 7.535 17.984 1 82.75 120 SER B CA 1
ATOM 2633 C C . SER B 1 120 ? -7.27 7.297 16.797 1 82.75 120 SER B C 1
ATOM 2635 O O . SER B 1 120 ? -7.164 7.992 15.773 1 82.75 120 SER B O 1
ATOM 2637 N N . PRO B 1 121 ? -8.141 6.344 16.969 1 86.25 121 PRO B N 1
ATOM 2638 C CA . PRO B 1 121 ? -9.062 6.09 15.859 1 86.25 121 PRO B CA 1
ATOM 2639 C C . PRO B 1 121 ? -9.891 7.32 15.492 1 86.25 121 PRO B C 1
ATOM 2641 O O . PRO B 1 121 ? -10.305 8.078 16.375 1 86.25 121 PRO B O 1
ATOM 2644 N N . LEU B 1 122 ? -10.031 7.496 14.211 1 91.31 122 LEU B N 1
ATOM 2645 C CA . LEU B 1 122 ? -10.828 8.617 13.727 1 91.31 122 LEU B CA 1
ATOM 2646 C C . LEU B 1 122 ? -12.289 8.453 14.141 1 91.31 122 LEU B C 1
ATOM 2648 O O . LEU B 1 122 ? -12.836 7.348 14.102 1 91.31 122 LEU B O 1
ATOM 2652 N N . PRO B 1 123 ? -12.859 9.555 14.555 1 92.19 123 PRO B N 1
ATOM 2653 C CA . PRO B 1 123 ? -14.289 9.469 14.82 1 92.19 123 PRO B CA 1
ATOM 2654 C C . PRO B 1 123 ? -15.086 8.938 13.633 1 92.19 123 PRO B C 1
ATOM 2656 O O . PRO B 1 123 ? -14.922 9.43 12.508 1 92.19 123 PRO B O 1
ATOM 2659 N N . GLY B 1 124 ? -15.922 7.918 13.859 1 92.5 124 GLY B N 1
ATOM 2660 C CA . GLY B 1 124 ? -16.75 7.359 12.805 1 92.5 124 GLY B CA 1
ATOM 2661 C C . GLY B 1 124 ? -16.062 6.277 12 1 92.5 124 GLY B C 1
ATOM 2662 O O . GLY B 1 124 ? -16.625 5.742 11.047 1 92.5 124 GLY B O 1
ATOM 2663 N N . ILE B 1 125 ? -14.828 5.934 12.391 1 93.56 125 ILE B N 1
ATOM 2664 C CA . ILE B 1 125 ? -14.039 4.973 11.633 1 93.56 125 ILE B CA 1
ATOM 2665 C C . ILE B 1 125 ? -14.75 3.623 11.609 1 93.56 125 ILE B C 1
ATOM 2667 O O . ILE B 1 125 ? -14.547 2.826 10.688 1 93.56 125 ILE B O 1
ATOM 2671 N N . ASP B 1 126 ? -15.57 3.336 12.547 1 93.06 126 ASP B N 1
ATOM 2672 C CA . ASP B 1 126 ? -16.312 2.076 12.625 1 93.06 126 ASP B CA 1
ATOM 2673 C C . ASP B 1 126 ? -17.188 1.879 11.391 1 93.06 126 ASP B C 1
ATOM 2675 O O . ASP B 1 126 ? -17.391 0.748 10.945 1 93.06 126 ASP B O 1
ATOM 2679 N N . ASP B 1 127 ? -17.688 3 10.844 1 94.44 127 ASP B N 1
ATOM 2680 C CA . ASP B 1 127 ? -18.516 2.908 9.633 1 94.44 127 ASP B CA 1
ATOM 2681 C C . ASP B 1 127 ? -17.703 2.357 8.461 1 94.44 127 ASP B C 1
ATOM 2683 O O . ASP B 1 127 ? -18.203 1.563 7.672 1 94.44 127 ASP B O 1
ATOM 2687 N N . TYR B 1 128 ? -16.547 2.758 8.367 1 94.75 128 TYR B N 1
ATOM 2688 C CA . TYR B 1 128 ? -15.648 2.293 7.32 1 94.75 128 TYR B CA 1
ATOM 2689 C C . TYR B 1 128 ? -15.289 0.826 7.523 1 94.75 128 TYR B C 1
ATOM 2691 O O . TYR B 1 128 ? -15.344 0.032 6.578 1 94.75 128 TYR B O 1
ATOM 2699 N N . ILE B 1 129 ? -15 0.474 8.773 1 91.25 129 ILE B N 1
ATOM 2700 C CA . ILE B 1 129 ? -14.625 -0.894 9.117 1 91.25 129 ILE B CA 1
ATOM 2701 C C . ILE B 1 129 ? -15.805 -1.828 8.867 1 91.25 129 ILE B C 1
ATOM 2703 O O . ILE B 1 129 ? -15.633 -2.926 8.336 1 91.25 129 ILE B O 1
ATOM 2707 N N . GLU B 1 130 ? -16.953 -1.385 9.188 1 93.38 130 GLU B N 1
ATOM 2708 C CA . GLU B 1 130 ? -18.156 -2.182 8.969 1 93.38 130 GLU B CA 1
ATOM 2709 C C . GLU B 1 130 ? -18.422 -2.395 7.484 1 93.38 130 GLU B C 1
ATOM 2711 O O . GLU B 1 130 ? -18.828 -3.482 7.066 1 93.38 130 GLU B O 1
ATOM 2716 N N . LEU B 1 131 ? -18.234 -1.343 6.73 1 94.5 131 LEU B N 1
ATOM 2717 C CA . LEU B 1 131 ? -18.406 -1.459 5.285 1 94.5 131 LEU B CA 1
ATOM 2718 C C . LEU B 1 131 ? -17.422 -2.467 4.703 1 94.5 131 LEU B C 1
ATOM 2720 O O . LEU B 1 131 ? -17.781 -3.27 3.84 1 94.5 131 LEU B O 1
ATOM 2724 N N . GLN B 1 132 ? -16.203 -2.48 5.129 1 92.19 132 GLN B N 1
ATOM 2725 C CA . GLN B 1 132 ? -15.219 -3.465 4.711 1 92.19 132 GLN B CA 1
ATOM 2726 C C . GLN B 1 132 ? -15.664 -4.879 5.07 1 92.19 132 GLN B C 1
ATOM 2728 O O . GLN B 1 132 ? -15.492 -5.809 4.277 1 92.19 132 GLN B O 1
ATOM 2733 N N . ARG B 1 133 ? -16.203 -4.973 6.266 1 91.12 133 ARG B N 1
ATOM 2734 C CA . ARG B 1 133 ? -16.719 -6.266 6.703 1 91.12 133 ARG B CA 1
ATOM 2735 C C . ARG B 1 133 ? -17.828 -6.754 5.781 1 91.12 133 ARG B C 1
ATOM 2737 O O . ARG B 1 133 ? -17.828 -7.918 5.371 1 91.12 133 ARG B O 1
ATOM 2744 N N . GLU B 1 134 ? -18.719 -5.879 5.512 1 94.19 134 GLU B N 1
ATOM 2745 C CA . GLU B 1 134 ? -19.828 -6.219 4.621 1 94.19 134 GLU B CA 1
ATOM 2746 C C . GLU B 1 134 ? -19.312 -6.652 3.25 1 94.19 134 GLU B C 1
ATOM 2748 O O . GLU B 1 134 ? -19.844 -7.602 2.66 1 94.19 134 GLU B O 1
ATOM 2753 N N . ILE B 1 135 ? -18.359 -5.98 2.766 1 93.94 135 ILE B N 1
ATOM 2754 C CA . ILE B 1 135 ? -17.766 -6.316 1.473 1 93.94 135 ILE B CA 1
ATOM 2755 C C . ILE B 1 135 ? -17.188 -7.723 1.521 1 93.94 135 ILE B C 1
ATOM 2757 O O . ILE B 1 135 ? -17.438 -8.539 0.631 1 93.94 135 ILE B O 1
ATOM 2761 N N . MET B 1 136 ? -16.484 -8.039 2.549 1 91.12 136 MET B N 1
ATOM 2762 C CA . MET B 1 136 ? -15.875 -9.359 2.701 1 91.12 136 MET B CA 1
ATOM 2763 C C . MET B 1 136 ? -16.953 -10.438 2.814 1 91.12 136 MET B C 1
ATOM 2765 O O . MET B 1 136 ? -16.781 -11.547 2.299 1 91.12 136 MET B O 1
ATOM 2769 N N . GLU B 1 137 ? -17.984 -10.117 3.453 1 92.94 137 GLU B N 1
ATOM 2770 C CA . GLU B 1 137 ? -19.078 -11.07 3.643 1 92.94 137 GLU B CA 1
ATOM 2771 C C . GLU B 1 137 ? -19.719 -11.445 2.311 1 92.94 137 GLU B C 1
ATOM 2773 O O . GLU B 1 137 ? -20.266 -12.539 2.164 1 92.94 137 GLU B O 1
ATOM 2778 N N . THR B 1 138 ? -19.672 -10.508 1.409 1 95.94 138 THR B N 1
ATOM 2779 C CA . THR B 1 138 ? -20.25 -10.797 0.099 1 95.94 138 THR B CA 1
ATOM 2780 C C . THR B 1 138 ? -19.484 -11.93 -0.583 1 95.94 138 THR B C 1
ATOM 2782 O O . THR B 1 138 ? -19.984 -12.516 -1.549 1 95.94 138 THR B O 1
ATOM 2785 N N . LEU B 1 139 ? -18.297 -12.273 -0.137 1 95.56 139 LEU B N 1
ATOM 2786 C CA . LEU B 1 139 ? -17.453 -13.297 -0.765 1 95.56 139 LEU B CA 1
ATOM 2787 C C . LEU B 1 139 ? -17.906 -14.695 -0.347 1 95.56 139 LEU B C 1
ATOM 2789 O O . LEU B 1 139 ? -17.469 -15.688 -0.934 1 95.56 139 LEU B O 1
ATOM 2793 N N . GLU B 1 140 ? -18.781 -14.789 0.647 1 94.12 140 GLU B N 1
ATOM 2794 C CA . GLU B 1 140 ?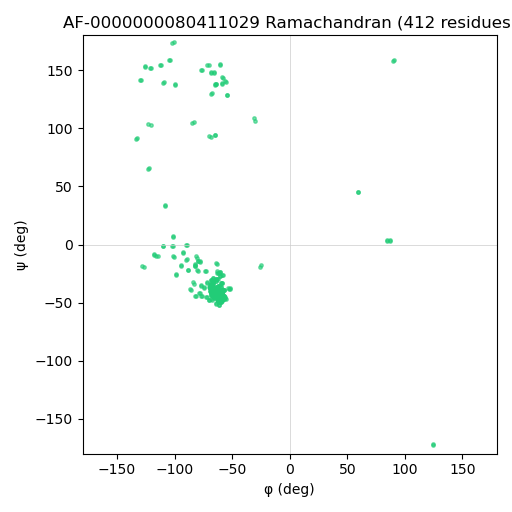 -19.125 -16.062 1.272 1 94.12 140 GLU B CA 1
ATOM 2795 C C . GLU B 1 140 ? -19.641 -17.062 0.241 1 94.12 140 GLU B C 1
ATOM 2797 O O . GLU B 1 140 ? -19.219 -18.219 0.221 1 94.12 140 GLU B O 1
ATOM 2802 N N . PRO B 1 141 ? -20.562 -16.672 -0.661 1 94.88 141 PRO B N 1
ATOM 2803 C CA . PRO B 1 141 ? -21.031 -17.609 -1.665 1 94.88 141 PRO B CA 1
ATOM 2804 C C . PRO B 1 141 ? -19.922 -18.109 -2.588 1 94.88 141 PRO B C 1
ATOM 2806 O O . PRO B 1 141 ? -19.891 -19.281 -2.953 1 94.88 141 PRO B O 1
ATOM 2809 N N . LEU B 1 142 ? -19.047 -17.234 -2.941 1 95.81 142 LEU B N 1
ATOM 2810 C CA . LEU B 1 142 ? -17.906 -17.594 -3.77 1 95.81 142 LEU B CA 1
ATOM 2811 C C . LEU B 1 142 ? -17 -18.594 -3.043 1 95.81 142 LEU B C 1
ATOM 2813 O O . LEU B 1 142 ? -16.578 -19.594 -3.625 1 95.81 142 LEU B O 1
ATOM 2817 N N . ILE B 1 143 ? -16.719 -18.375 -1.803 1 94.62 143 ILE B N 1
ATOM 2818 C CA . ILE B 1 143 ? -15.859 -19.219 -0.998 1 94.62 143 ILE B CA 1
ATOM 2819 C C . ILE B 1 143 ? -16.5 -20.578 -0.804 1 94.62 143 ILE B C 1
ATOM 2821 O O . ILE B 1 143 ? -15.844 -21.625 -0.943 1 94.62 143 ILE B O 1
ATOM 2825 N N . ALA B 1 144 ? -17.766 -20.562 -0.504 1 94.69 144 ALA B N 1
ATOM 2826 C CA . ALA B 1 144 ? -18.5 -21.812 -0.316 1 94.69 144 ALA B CA 1
ATOM 2827 C C . ALA B 1 144 ? -18.484 -22.656 -1.592 1 94.69 144 ALA B C 1
ATOM 2829 O O . ALA B 1 144 ? -18.188 -23.859 -1.553 1 94.69 144 ALA B O 1
ATOM 2830 N N . ASP B 1 145 ? -18.781 -22.078 -2.711 1 96.12 145 ASP B N 1
ATOM 2831 C CA . ASP B 1 145 ? -18.766 -22.781 -3.99 1 96.12 145 ASP B CA 1
ATOM 2832 C C . ASP B 1 145 ? -17.359 -23.234 -4.359 1 96.12 145 ASP B C 1
ATOM 2834 O O . ASP B 1 145 ? -17.188 -24.312 -4.941 1 96.12 145 ASP B O 1
ATOM 2838 N N . GLY B 1 146 ? -16.375 -22.422 -4.031 1 95.62 146 GLY B N 1
ATOM 2839 C CA . GLY B 1 146 ? -15 -22.766 -4.328 1 95.62 146 GLY B CA 1
ATOM 2840 C C . GLY B 1 146 ? -14.539 -24.047 -3.648 1 95.62 146 GLY B C 1
ATOM 2841 O O . GLY B 1 146 ? -13.648 -24.734 -4.148 1 95.62 146 GLY B O 1
ATOM 2842 N N . LYS B 1 147 ? -15.203 -24.375 -2.576 1 94.88 147 LYS B N 1
ATOM 2843 C CA . LYS B 1 147 ? -14.883 -25.594 -1.838 1 94.88 147 LYS B CA 1
ATOM 2844 C C . LYS B 1 147 ? -15.5 -26.812 -2.504 1 94.88 147 LYS B C 1
ATOM 2846 O O . LYS B 1 147 ? -15.016 -27.938 -2.33 1 94.88 147 LYS B O 1
ATOM 2851 N N . THR B 1 148 ? -16.562 -26.562 -3.314 1 93.88 148 THR B N 1
ATOM 2852 C CA . THR B 1 148 ? -17.359 -27.734 -3.639 1 93.88 148 THR B CA 1
ATOM 2853 C C . THR B 1 148 ? -17.547 -27.859 -5.148 1 93.88 148 THR B C 1
ATOM 2855 O O . THR B 1 148 ? -17.812 -28.953 -5.656 1 93.88 148 THR B O 1
ATOM 2858 N N . ASP B 1 149 ? -17.359 -26.828 -5.953 1 95.5 149 ASP B N 1
ATOM 2859 C CA . ASP B 1 149 ? -17.781 -26.891 -7.348 1 95.5 149 ASP B CA 1
ATOM 2860 C C . ASP B 1 149 ? -16.656 -27.359 -8.258 1 95.5 149 ASP B C 1
ATOM 2862 O O . ASP B 1 149 ? -16.828 -27.484 -9.469 1 95.5 149 ASP B O 1
ATOM 2866 N N . GLY B 1 150 ? -15.469 -27.5 -7.695 1 95.5 150 GLY B N 1
ATOM 2867 C CA . GLY B 1 150 ? -14.344 -28.078 -8.414 1 95.5 150 GLY B CA 1
ATOM 2868 C C . GLY B 1 150 ? -13.602 -27.078 -9.273 1 95.5 150 GLY B C 1
ATOM 2869 O O . GLY B 1 150 ? -12.641 -27.438 -9.961 1 95.5 150 GLY B O 1
ATOM 2870 N N . SER B 1 151 ? -14 -25.844 -9.211 1 96.31 151 SER B N 1
ATOM 2871 C CA . SER B 1 151 ? -13.383 -24.828 -10.062 1 96.31 151 SER B CA 1
ATOM 2872 C C . SER B 1 151 ? -12.078 -24.312 -9.461 1 96.31 151 SER B C 1
ATOM 2874 O O . SER B 1 151 ? -11.281 -23.672 -10.148 1 96.31 151 SER B O 1
ATOM 2876 N N . LEU B 1 152 ? -11.883 -24.547 -8.164 1 96.12 152 LEU B N 1
ATOM 2877 C CA . LEU B 1 152 ? -10.633 -24.234 -7.488 1 96.12 152 LEU B CA 1
ATOM 2878 C C . LEU B 1 152 ? -9.898 -25.5 -7.059 1 96.12 152 LEU B C 1
ATOM 2880 O O . LEU B 1 152 ? -10.531 -26.531 -6.816 1 96.12 152 LEU B O 1
ATOM 2884 N N . ARG B 1 153 ? -8.617 -25.359 -6.941 1 93.25 153 ARG B N 1
ATOM 2885 C CA . ARG B 1 153 ? -7.793 -26.484 -6.516 1 93.25 153 ARG B CA 1
ATOM 2886 C C . ARG B 1 153 ? -8.266 -27.031 -5.172 1 93.25 153 ARG B C 1
ATOM 2888 O O . ARG B 1 153 ? -8.625 -26.266 -4.277 1 93.25 153 ARG B O 1
ATOM 2895 N N . SER B 1 154 ? -8.266 -28.406 -4.973 1 85.25 154 SER B N 1
ATOM 2896 C CA . SER B 1 154 ? -8.891 -29.078 -3.844 1 85.25 154 SER B CA 1
ATOM 2897 C C . SER B 1 154 ? -8.039 -28.984 -2.586 1 85.25 154 SER B C 1
ATOM 2899 O O . SER B 1 154 ? -8.547 -29.109 -1.47 1 85.25 154 SER B O 1
ATOM 2901 N N . ASN B 1 155 ? -6.828 -28.625 -2.6 1 89.44 155 ASN B N 1
ATOM 2902 C CA . ASN B 1 155 ? -5.949 -28.641 -1.434 1 89.44 155 ASN B CA 1
ATOM 2903 C C . ASN B 1 155 ? -5.648 -27.234 -0.942 1 89.44 155 ASN B C 1
ATOM 2905 O O . ASN B 1 155 ? -4.594 -26.984 -0.358 1 89.44 155 ASN B O 1
ATOM 2909 N N . LEU B 1 156 ? -6.609 -26.359 -1.075 1 91.44 156 LEU B N 1
ATOM 2910 C CA . LEU B 1 156 ? -6.438 -24.969 -0.666 1 91.44 156 LEU B CA 1
ATOM 2911 C C . LEU B 1 156 ? -7.281 -24.656 0.566 1 91.44 156 LEU B C 1
A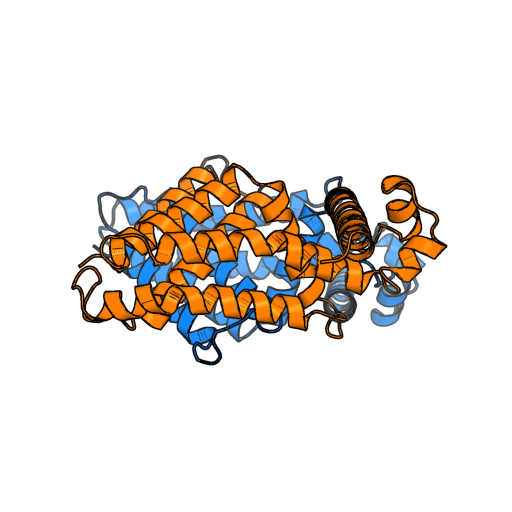TOM 2913 O O . LEU B 1 156 ? -8.367 -25.219 0.74 1 91.44 156 LEU B O 1
ATOM 2917 N N . ASP B 1 157 ? -6.797 -23.922 1.51 1 93.38 157 ASP B N 1
ATOM 2918 C CA . ASP B 1 157 ? -7.699 -23.141 2.338 1 93.38 157 ASP B CA 1
ATOM 2919 C C . ASP B 1 157 ? -8.398 -22.062 1.51 1 93.38 157 ASP B C 1
ATOM 2921 O O . ASP B 1 157 ? -7.863 -20.969 1.324 1 93.38 157 ASP B O 1
ATOM 2925 N N . VAL B 1 158 ? -9.586 -22.375 1.016 1 95 158 VAL B N 1
ATOM 2926 C CA . VAL B 1 158 ? -10.258 -21.562 0.008 1 95 158 VAL B CA 1
ATOM 2927 C C . VAL B 1 158 ? -10.461 -20.141 0.539 1 95 158 VAL B C 1
ATOM 2929 O O . VAL B 1 158 ? -10.18 -19.172 -0.158 1 95 158 VAL B O 1
ATOM 2932 N N . LYS B 1 159 ? -10.922 -20.016 1.76 1 94 159 LYS B N 1
ATOM 2933 C CA . LYS B 1 159 ? -11.18 -18.703 2.328 1 94 159 LYS B CA 1
ATOM 2934 C C . LYS B 1 159 ? -9.906 -17.875 2.406 1 94 159 LYS B C 1
ATOM 2936 O O . LYS B 1 159 ? -9.844 -16.766 1.872 1 94 159 LYS B O 1
ATOM 2941 N N . ALA B 1 160 ? -8.867 -18.438 2.998 1 93.69 160 ALA B N 1
ATOM 2942 C CA . ALA B 1 160 ? -7.598 -17.719 3.139 1 93.69 160 ALA B CA 1
ATOM 2943 C C . ALA B 1 160 ? -7.027 -17.344 1.773 1 93.69 160 ALA B C 1
ATOM 2945 O O . ALA B 1 160 ? -6.523 -16.234 1.587 1 93.69 160 ALA B O 1
ATOM 2946 N N . THR B 1 161 ? -7.168 -18.234 0.842 1 95.94 161 THR B N 1
ATOM 2947 C CA . THR B 1 161 ? -6.598 -18.031 -0.486 1 95.94 161 THR B CA 1
ATOM 2948 C C . THR B 1 161 ? -7.348 -16.938 -1.233 1 95.94 161 THR B C 1
ATOM 2950 O O . THR B 1 161 ? -6.734 -15.984 -1.729 1 95.94 161 THR B O 1
ATOM 2953 N N . VAL B 1 162 ? -8.641 -16.984 -1.234 1 95.44 162 VAL B N 1
ATOM 2954 C CA . VAL B 1 162 ? -9.469 -16.031 -1.981 1 95.44 162 VAL B CA 1
ATOM 2955 C C . VAL B 1 162 ? -9.328 -14.641 -1.382 1 95.44 162 VAL B C 1
ATOM 2957 O O . VAL B 1 162 ? -9.117 -13.664 -2.107 1 95.44 162 VAL B O 1
ATOM 2960 N N . VAL B 1 163 ? -9.375 -14.547 -0.117 1 93.5 163 VAL B N 1
ATOM 2961 C CA . VAL B 1 163 ? -9.258 -13.258 0.569 1 93.5 163 VAL B CA 1
ATOM 2962 C C . VAL B 1 163 ? -7.875 -12.664 0.327 1 93.5 163 VAL B C 1
ATOM 2964 O O . VAL B 1 163 ? -7.746 -11.469 0.05 1 93.5 163 VAL B O 1
ATOM 2967 N N . THR B 1 164 ? -6.875 -13.492 0.381 1 94 164 THR B N 1
ATOM 2968 C CA . THR B 1 164 ? -5.512 -13.031 0.148 1 94 164 THR B CA 1
ATOM 2969 C C . THR B 1 164 ? -5.352 -12.523 -1.282 1 94 164 THR B C 1
ATOM 2971 O O . THR B 1 164 ? -4.75 -11.469 -1.508 1 94 164 THR B O 1
ATOM 2974 N N . ILE B 1 165 ? -5.898 -13.227 -2.201 1 96.75 165 ILE B N 1
ATOM 2975 C CA . ILE B 1 165 ? -5.805 -12.844 -3.605 1 96.75 165 ILE B CA 1
ATOM 2976 C C . ILE B 1 165 ? -6.434 -11.469 -3.811 1 96.75 165 ILE B C 1
ATOM 2978 O O . ILE B 1 165 ? -5.812 -10.578 -4.387 1 96.75 165 ILE B O 1
ATOM 2982 N N . ILE B 1 166 ? -7.57 -11.312 -3.318 1 94.56 166 ILE B N 1
ATOM 2983 C CA . ILE B 1 166 ? -8.328 -10.086 -3.521 1 94.56 166 ILE B CA 1
ATOM 2984 C C . ILE B 1 166 ? -7.613 -8.922 -2.836 1 94.56 166 ILE B C 1
ATOM 2986 O O . ILE B 1 166 ? -7.434 -7.855 -3.434 1 94.56 166 ILE B O 1
ATOM 2990 N N . ASN B 1 167 ? -7.188 -9.148 -1.638 1 91.75 167 ASN B N 1
ATOM 2991 C CA . ASN B 1 167 ? -6.492 -8.102 -0.892 1 91.75 167 ASN B CA 1
ATOM 2992 C C . ASN B 1 167 ? -5.156 -7.75 -1.535 1 91.75 167 ASN B C 1
ATOM 2994 O O . ASN B 1 167 ? -4.824 -6.57 -1.683 1 91.75 167 ASN B O 1
ATOM 2998 N N . ALA B 1 168 ? -4.402 -8.766 -1.911 1 94.25 168 ALA B N 1
ATOM 2999 C CA . ALA B 1 168 ? -3.088 -8.539 -2.506 1 94.25 168 ALA B CA 1
ATOM 3000 C C . ALA B 1 168 ? -3.207 -7.797 -3.834 1 94.25 168 ALA B C 1
ATOM 3002 O O . ALA B 1 168 ? -2.477 -6.836 -4.082 1 94.25 168 ALA B O 1
ATOM 3003 N N . PHE B 1 169 ? -4.129 -8.219 -4.633 1 95.19 169 PHE B N 1
ATOM 3004 C CA . PHE B 1 169 ? -4.301 -7.598 -5.941 1 95.19 169 PHE B CA 1
ATOM 3005 C C . PHE B 1 169 ? -4.789 -6.16 -5.793 1 95.19 169 PHE B C 1
ATOM 3007 O O . PHE B 1 169 ? -4.281 -5.254 -6.465 1 95.19 169 PHE B O 1
ATOM 3014 N N . GLY B 1 170 ? -5.75 -5.941 -4.934 1 91.56 170 GLY B N 1
ATOM 3015 C CA . GLY B 1 170 ? -6.277 -4.609 -4.699 1 91.56 170 GLY B CA 1
ATOM 3016 C C . GLY B 1 170 ? -5.246 -3.648 -4.141 1 91.56 170 GLY B C 1
ATOM 3017 O O . GLY B 1 170 ? -5.125 -2.514 -4.605 1 91.56 170 GLY B O 1
ATOM 3018 N N . THR B 1 171 ? -4.57 -4.117 -3.174 1 88.75 171 THR B N 1
ATOM 3019 C CA . THR B 1 171 ? -3.566 -3.283 -2.521 1 88.75 171 THR B CA 1
ATOM 3020 C C . THR B 1 171 ? -2.428 -2.957 -3.484 1 88.75 171 THR B C 1
ATOM 3022 O O . THR B 1 171 ? -1.977 -1.812 -3.555 1 88.75 171 THR B O 1
ATOM 3025 N N . PHE B 1 172 ? -1.949 -3.941 -4.184 1 90.75 172 PHE B N 1
ATOM 3026 C CA . PHE B 1 172 ? -0.873 -3.736 -5.145 1 90.75 172 PHE B CA 1
ATOM 3027 C C . PHE B 1 172 ? -1.283 -2.729 -6.211 1 90.75 172 PHE B C 1
ATOM 3029 O O . PHE B 1 172 ? -0.519 -1.82 -6.543 1 90.75 172 PHE B O 1
ATOM 3036 N N . GLY B 1 173 ? -2.441 -2.906 -6.734 1 87 173 GLY B N 1
ATOM 3037 C CA . GLY B 1 173 ? -2.938 -2.004 -7.762 1 87 173 GLY B CA 1
ATOM 3038 C C . GLY B 1 173 ? -3.021 -0.562 -7.301 1 87 173 GLY B C 1
ATOM 3039 O O . GLY B 1 173 ? -2.602 0.351 -8.016 1 87 173 GLY B O 1
ATOM 3040 N N . ASN B 1 174 ? -3.525 -0.369 -6.113 1 82.44 174 ASN B N 1
ATOM 3041 C CA . ASN B 1 174 ? -3.629 0.979 -5.566 1 82.44 174 ASN B CA 1
ATOM 3042 C C . ASN B 1 174 ? -2.254 1.602 -5.344 1 82.44 174 ASN B C 1
ATOM 3044 O O . ASN B 1 174 ? -2.049 2.781 -5.633 1 82.44 174 ASN B O 1
ATOM 3048 N N . ASN B 1 175 ? -1.407 0.781 -4.902 1 82.38 175 ASN B N 1
ATOM 3049 C CA . ASN B 1 175 ? -0.076 1.256 -4.543 1 82.38 175 ASN B CA 1
ATOM 3050 C C . ASN B 1 175 ? 0.75 1.603 -5.777 1 82.38 175 ASN B C 1
ATOM 3052 O O . ASN B 1 175 ? 1.398 2.648 -5.824 1 82.38 175 ASN B O 1
ATOM 3056 N N . ILE B 1 176 ? 0.711 0.722 -6.754 1 80.19 176 ILE B N 1
ATOM 3057 C CA . ILE B 1 176 ? 1.59 0.89 -7.906 1 80.19 176 ILE B CA 1
ATOM 3058 C C . ILE B 1 176 ? 1.17 2.125 -8.703 1 80.19 176 ILE B C 1
ATOM 3060 O O . ILE B 1 176 ? 2.012 2.812 -9.281 1 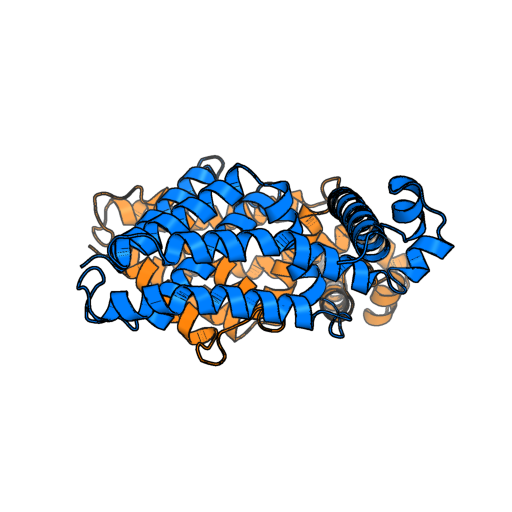80.19 176 ILE B O 1
ATOM 3064 N N . ILE B 1 177 ? -0.044 2.416 -8.68 1 73.5 177 ILE B N 1
ATOM 3065 C CA . ILE B 1 177 ? -0.544 3.59 -9.383 1 73.5 177 ILE B CA 1
ATOM 3066 C C . ILE B 1 177 ? -0.203 4.852 -8.594 1 73.5 177 ILE B C 1
ATOM 3068 O O . ILE B 1 177 ? 0.295 5.828 -9.164 1 73.5 177 ILE B O 1
ATOM 3072 N N . LEU B 1 178 ? -0.389 4.855 -7.312 1 69.69 178 LEU B N 1
ATOM 3073 C CA . LEU B 1 178 ? -0.176 6.023 -6.461 1 69.69 178 LEU B CA 1
ATOM 3074 C C . LEU B 1 178 ? 1.308 6.359 -6.363 1 69.69 178 LEU B C 1
ATOM 3076 O O . LEU B 1 178 ? 1.682 7.535 -6.355 1 69.69 178 LEU B O 1
ATOM 3080 N N . LYS B 1 179 ? 2.127 5.328 -6.316 1 75.75 179 LYS B N 1
ATOM 3081 C CA . LYS B 1 179 ? 3.527 5.535 -5.953 1 75.75 179 LYS B CA 1
ATOM 3082 C C . LYS B 1 179 ? 4.422 5.523 -7.188 1 75.75 179 LYS B C 1
ATOM 3084 O O . LYS B 1 179 ? 5.648 5.609 -7.074 1 75.75 179 LYS B O 1
ATOM 3089 N N . SER B 1 180 ? 3.768 5.48 -8.32 1 72.38 180 SER B N 1
ATOM 3090 C CA . SER B 1 180 ? 4.516 5.328 -9.562 1 72.38 180 SER B CA 1
ATOM 3091 C C . SER B 1 180 ? 5.527 6.457 -9.75 1 72.38 180 SER B C 1
ATOM 3093 O O . SER B 1 180 ? 6.602 6.25 -10.32 1 72.38 180 SER B O 1
ATOM 3095 N N . HIS B 1 181 ? 5.25 7.578 -9.172 1 68.44 181 HIS B N 1
ATOM 3096 C CA . HIS B 1 181 ? 6.152 8.695 -9.422 1 68.44 181 HIS B CA 1
ATOM 3097 C C . HIS B 1 181 ? 7.285 8.734 -8.398 1 68.44 181 HIS B C 1
ATOM 3099 O O . HIS B 1 181 ? 8.242 9.492 -8.555 1 68.44 181 HIS B O 1
ATOM 3105 N N . ILE B 1 182 ? 7.145 7.977 -7.348 1 71.06 182 ILE B N 1
ATOM 3106 C CA . ILE B 1 182 ? 8.195 8.016 -6.336 1 71.06 182 ILE B CA 1
ATOM 3107 C C . ILE B 1 182 ? 8.898 6.66 -6.27 1 71.06 182 ILE B C 1
ATOM 3109 O O . ILE B 1 182 ? 9.836 6.48 -5.488 1 71.06 182 ILE B O 1
ATOM 3113 N N . SER B 1 183 ? 8.32 5.762 -6.938 1 66 183 SER B N 1
ATOM 3114 C CA . SER B 1 183 ? 8.945 4.441 -6.988 1 66 183 SER B CA 1
ATOM 3115 C C . SER B 1 183 ? 9.727 4.25 -8.281 1 66 183 SER B C 1
ATOM 3117 O O . SER B 1 183 ? 9.414 4.871 -9.305 1 66 183 SER B O 1
ATOM 3119 N N . TYR B 1 184 ? 10.914 3.646 -8.055 1 55.97 184 TYR B N 1
ATOM 3120 C CA . TYR B 1 184 ? 11.609 3.264 -9.273 1 55.97 184 TYR B CA 1
ATOM 3121 C C . TYR B 1 184 ? 10.875 2.131 -9.984 1 55.97 184 TYR B C 1
ATOM 3123 O O . TYR B 1 184 ? 10.695 1.048 -9.422 1 55.97 184 TYR B O 1
ATOM 3131 N N . LEU B 1 185 ? 10.055 2.57 -10.859 1 57.75 185 LEU B N 1
ATOM 3132 C CA . LEU B 1 185 ? 9.578 1.515 -11.75 1 57.75 185 LEU B CA 1
ATOM 3133 C C . LEU B 1 185 ? 10.555 1.289 -12.898 1 57.75 185 LEU B C 1
ATOM 3135 O O . LEU B 1 185 ? 11.062 2.248 -13.484 1 57.75 185 LEU B O 1
ATOM 3139 N N . GLU B 1 186 ? 11.242 0.238 -12.766 1 58.03 186 GLU B N 1
ATOM 3140 C CA . GLU B 1 186 ? 12.117 -0.007 -13.906 1 58.03 186 GLU B CA 1
ATOM 3141 C C . GLU B 1 186 ? 11.508 0.528 -15.203 1 58.03 186 GLU B C 1
ATOM 3143 O O . GLU B 1 186 ? 10.336 0.291 -15.484 1 58.03 186 GLU B O 1
ATOM 3148 N N . ASP B 1 187 ? 12.109 1.628 -15.734 1 57.12 187 ASP B N 1
ATOM 3149 C CA . ASP B 1 187 ? 11.664 2.301 -16.953 1 57.12 187 ASP B CA 1
ATOM 3150 C C . ASP B 1 187 ? 10.914 1.338 -17.859 1 57.12 187 ASP B C 1
ATOM 3152 O O . ASP B 1 187 ? 10.016 1.75 -18.609 1 57.12 187 ASP B O 1
ATOM 3156 N N . ASP B 1 188 ? 11.164 -0.033 -17.578 1 63.16 188 ASP B N 1
ATOM 3157 C CA . ASP B 1 188 ? 10.727 -0.91 -18.656 1 63.16 188 ASP B CA 1
ATOM 3158 C C . ASP B 1 188 ? 9.508 -1.737 -18.234 1 63.16 188 ASP B C 1
ATOM 3160 O O . ASP B 1 188 ? 8.992 -2.535 -19.016 1 63.16 188 ASP B O 1
ATOM 3164 N N . ILE B 1 189 ? 9.055 -1.552 -16.938 1 82.31 189 ILE B N 1
ATOM 3165 C CA . ILE B 1 189 ? 7.891 -2.393 -16.688 1 82.31 189 ILE B CA 1
ATOM 3166 C C . ILE B 1 189 ? 6.695 -1.521 -16.297 1 82.31 189 ILE B C 1
ATOM 3168 O O . ILE B 1 189 ? 6.609 -1.032 -15.172 1 82.31 189 ILE B O 1
ATOM 3172 N N . GLU B 1 190 ? 5.832 -1.35 -17.234 1 84.12 190 GLU B N 1
ATOM 3173 C CA . GLU B 1 190 ? 4.625 -0.555 -17.031 1 84.12 190 GLU B CA 1
ATOM 3174 C C . GLU B 1 190 ? 3.775 -1.121 -15.898 1 84.12 190 GLU B C 1
ATOM 3176 O O . GLU B 1 190 ? 3.678 -2.34 -15.734 1 84.12 190 GLU B O 1
ATOM 3181 N N . PRO B 1 191 ? 3.148 -0.228 -15.148 1 85.88 191 PRO B N 1
ATOM 3182 C CA . PRO B 1 191 ? 2.271 -0.686 -14.07 1 85.88 191 PRO B CA 1
ATOM 3183 C C . PRO B 1 191 ? 1.232 -1.7 -14.539 1 85.88 191 PRO B C 1
ATOM 3185 O O . PRO B 1 191 ? 0.971 -2.689 -13.852 1 85.88 191 PRO B O 1
ATOM 3188 N N . LEU B 1 192 ? 0.729 -1.483 -15.719 1 86.62 192 LEU B N 1
ATOM 3189 C CA . LEU B 1 192 ? -0.304 -2.367 -16.25 1 86.62 192 LEU B CA 1
ATOM 3190 C C . LEU B 1 192 ? 0.255 -3.762 -16.5 1 86.62 192 LEU B C 1
ATOM 3192 O O . LEU B 1 192 ? -0.446 -4.762 -16.328 1 86.62 192 LEU B O 1
ATOM 3196 N N . ILE B 1 193 ? 1.492 -3.857 -16.875 1 89.56 193 ILE B N 1
ATOM 3197 C CA . ILE B 1 193 ? 2.135 -5.145 -17.109 1 89.56 193 ILE B CA 1
ATOM 3198 C C . ILE B 1 193 ? 2.271 -5.898 -15.789 1 89.56 193 ILE B C 1
ATOM 3200 O O . ILE B 1 193 ? 1.938 -7.082 -15.711 1 89.56 193 ILE B O 1
ATOM 3204 N N . GLN B 1 194 ? 2.682 -5.219 -14.766 1 91.38 194 GLN B N 1
ATOM 3205 C CA . GLN B 1 194 ? 2.838 -5.859 -13.461 1 91.38 194 GLN B CA 1
ATOM 3206 C C . GLN B 1 194 ? 1.492 -6.316 -12.906 1 91.38 194 GLN B C 1
ATOM 3208 O O . GLN B 1 194 ? 1.398 -7.379 -12.289 1 91.38 194 GLN B O 1
ATOM 3213 N N . GLN B 1 195 ? 0.486 -5.508 -13.148 1 92.31 195 GLN B N 1
ATOM 3214 C CA . GLN B 1 195 ? -0.845 -5.891 -12.695 1 92.31 195 GLN B CA 1
ATOM 3215 C C . GLN B 1 195 ? -1.33 -7.152 -13.406 1 92.31 195 GLN B C 1
ATOM 3217 O O . GLN B 1 195 ? -1.893 -8.047 -12.773 1 92.31 195 GLN B O 1
ATOM 3222 N N . ARG B 1 196 ? -1.073 -7.285 -14.68 1 92.31 196 ARG B N 1
ATOM 3223 C CA . ARG B 1 196 ? -1.478 -8.453 -15.453 1 92.31 196 ARG B CA 1
ATOM 3224 C C . ARG B 1 196 ? -0.686 -9.688 -15.039 1 92.31 196 ARG B C 1
ATOM 3226 O O . ARG B 1 196 ? -1.241 -10.789 -14.945 1 92.31 196 ARG B O 1
ATOM 3233 N N . VAL B 1 197 ? 0.574 -9.484 -14.797 1 94.12 197 VAL B N 1
ATOM 3234 C CA . VAL B 1 197 ? 1.435 -10.578 -14.367 1 94.12 197 VAL B CA 1
ATOM 3235 C C . VAL B 1 197 ? 0.963 -11.102 -13.008 1 94.12 197 VAL B C 1
ATOM 3237 O O . VAL B 1 197 ? 0.815 -12.312 -12.82 1 94.12 197 VAL B O 1
ATOM 3240 N N . LEU B 1 198 ? 0.683 -10.172 -12.102 1 96.56 198 LEU B N 1
ATOM 3241 C CA . LEU B 1 198 ? 0.213 -10.586 -10.781 1 96.56 198 LEU B CA 1
ATOM 3242 C C . LEU B 1 198 ? -1.121 -11.312 -10.883 1 96.56 198 LEU B C 1
ATOM 3244 O O . LEU B 1 198 ? -1.316 -12.352 -10.242 1 96.56 198 LEU B O 1
ATOM 3248 N N . ARG B 1 199 ? -1.979 -10.734 -11.68 1 96.19 199 ARG B N 1
ATOM 3249 C CA . ARG B 1 199 ? -3.277 -11.367 -11.891 1 96.19 199 ARG B CA 1
ATOM 3250 C C . ARG B 1 199 ? -3.111 -12.805 -12.375 1 96.19 199 ARG B C 1
ATOM 3252 O O . ARG B 1 199 ? -3.773 -13.719 -11.875 1 96.19 199 ARG B O 1
ATOM 3259 N N . GLU B 1 200 ? -2.283 -13.016 -13.305 1 95.25 200 GLU B N 1
ATOM 3260 C CA . GLU B 1 200 ? -2.035 -14.344 -13.852 1 95.25 200 GLU B CA 1
ATOM 3261 C C . GLU B 1 200 ? -1.46 -15.281 -12.789 1 95.25 200 GLU B C 1
ATOM 3263 O O . GLU B 1 200 ? -1.868 -16.438 -12.688 1 95.25 200 GLU B O 1
ATOM 3268 N N . MET B 1 201 ? -0.564 -14.781 -12 1 96.44 201 MET B N 1
ATOM 3269 C CA . MET B 1 201 ? 0.047 -15.578 -10.945 1 96.44 201 MET B CA 1
ATOM 3270 C C . MET B 1 201 ? -1.003 -16.047 -9.938 1 96.44 201 MET B C 1
ATOM 3272 O O . MET B 1 201 ? -1.05 -17.234 -9.594 1 96.44 201 MET B O 1
ATOM 3276 N N . LEU B 1 202 ? -1.83 -15.125 -9.539 1 97.69 202 LEU B N 1
ATOM 3277 C CA . LEU B 1 202 ? -2.82 -15.406 -8.508 1 97.69 202 LEU B CA 1
ATOM 3278 C C . LEU B 1 202 ? -3.879 -16.375 -9.023 1 97.69 202 LEU B C 1
ATOM 3280 O O . LEU B 1 202 ? -4.23 -17.344 -8.336 1 97.69 202 LEU B O 1
ATOM 3284 N N . LEU B 1 203 ? -4.281 -16.172 -10.258 1 96.94 203 LEU B N 1
ATOM 3285 C CA . LEU B 1 203 ? -5.332 -17.016 -10.82 1 96.94 203 LEU B CA 1
ATOM 3286 C C . LEU B 1 203 ? -4.801 -18.406 -11.148 1 96.94 203 LEU B C 1
ATOM 3288 O O . LEU B 1 203 ? -5.512 -19.406 -10.992 1 96.94 203 LEU B O 1
ATOM 3292 N N . SER B 1 204 ? -3.578 -18.516 -11.617 1 95 204 SER B N 1
ATOM 3293 C CA . SER B 1 204 ? -2.973 -19.797 -11.945 1 95 204 SER B CA 1
ATOM 3294 C C . SER B 1 204 ? -2.844 -20.672 -10.703 1 95 204 SER B C 1
ATOM 3296 O O . SER B 1 204 ? -2.885 -21.906 -10.805 1 95 204 SER B O 1
ATOM 3298 N N . TYR B 1 205 ? -2.688 -20.031 -9.547 1 95.88 205 TYR B N 1
ATOM 3299 C CA . TYR B 1 205 ? -2.49 -20.766 -8.297 1 95.88 205 TYR B CA 1
ATOM 3300 C C . TYR B 1 205 ? -3.754 -21.516 -7.906 1 95.88 205 TYR B C 1
ATOM 3302 O O . TYR B 1 205 ? -3.68 -22.594 -7.301 1 95.88 205 TYR B O 1
ATOM 3310 N N . VAL B 1 206 ? -4.879 -20.984 -8.266 1 96.5 206 VAL B N 1
ATOM 3311 C CA . VAL B 1 206 ? -6.121 -21.562 -7.758 1 96.5 206 VAL B CA 1
ATOM 3312 C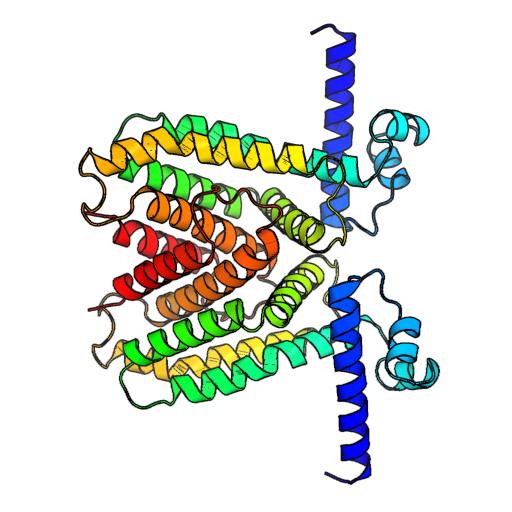 C . VAL B 1 206 ? -6.758 -22.453 -8.82 1 96.5 206 VAL B C 1
ATOM 3314 O O . VAL B 1 206 ? -7.688 -23.203 -8.531 1 96.5 206 VAL B O 1
ATOM 3317 N N . ARG B 1 207 ? -6.242 -22.359 -9.977 1 92.38 207 ARG B N 1
ATOM 3318 C CA . ARG B 1 207 ? -6.773 -23.203 -11.047 1 92.38 207 ARG B CA 1
ATOM 3319 C C . ARG B 1 207 ? -6.543 -24.672 -10.75 1 92.38 207 ARG B C 1
ATOM 3321 O O . ARG B 1 207 ? -5.484 -25.062 -10.242 1 92.38 207 ARG B O 1
ATOM 3328 N N . PRO B 1 208 ? -7.594 -25.484 -11.031 1 87.31 208 PRO B N 1
ATOM 3329 C CA . PRO B 1 208 ? -7.441 -26.922 -10.797 1 87.31 208 PRO B CA 1
ATOM 3330 C C . PRO B 1 208 ? -6.316 -27.531 -11.625 1 87.31 208 PRO B C 1
ATOM 3332 O O . PRO B 1 208 ? -6.012 -27.047 -12.719 1 87.31 208 PRO B O 1
#